Protein AF-A0A376S9F9-F1 (afdb_monomer_lite)

Organism: Escherichia coli (NCBI:txid562)

Foldseek 3Di:
DCPPVLVVLQVVLVVVVCLLLVLVVLLVVLLPPLVVDPVLVVVLVPDPLVVLLAQLLVQLLCLLLVLLVVLLLLLCLQCPPDPSLVVLLVLLLLLLLFFLLLLLLLLCLCQPDVHPVCVVPVVDDRDQASRCNSNSNSNSLSLSSVLNNLLVVQSVDPLLVVVVVVLVLLQAESVLSCLQRSCVSCVVSNLLSSLLSSQASSQPQLSQLQRARVVPGHLNNCLVVLCPDPDPSSVSSSSNSLVVSQVVSVVVNVVVVVVVVVSLVVNDQLFSDHDDYDDSVVSVVSSVCSSVSSVSSLVSLVVQAPQVLDDPLQAVLLVVLLQLLLVVLLVSLLSCLLSNDPVPCVSLCVCSSHRPSSSLSSLLVVCVVVVQALHSVSLSSLLNSFLNSLLCVLQVVQSVPQDVVLVVVCVVVVDDSVRCSPPPVCVSCVVSSLQSSLSSSLRSLNDQRSCCRRSVNVRNHLSVLLSVCSVPHDSNSNSHSSNSSSVVSVVSSCCVVPPPPDDDDDDDFFADFWWWFQKWKDAPPGTLDGGDGDGQDHPRDDDDDDDPPSCPVQVVCLLLPNHDPRMDMDTWMDGPHDTPSPPHNVPSRGDDDDDAFRFRQSAFLQSSQLSLAASPDGDPRSSVVSQVLCVVLVNHPRNRPGLVPPPDRSSSVSSRVSSVVSNVVNVVPD

InterPro domains:
  IPR000515 ABC transporter type 1, transmembrane domain MetI-like [PS50928] (54-255)
  IPR000515 ABC transporter type 1, transmembrane domain MetI-like [cd06261] (315-479)
  IPR003439 ABC transporter-like, ATP-binding domain [PF00005] (529-648)
  IPR027417 P-loop containing nucleoside triphosphate hydrolase [G3DSA:3.40.50.300] (508-661)
  IPR027417 P-loop containing nucleoside triphosphate hydrolase [SSF52540] (513-648)
  IPR035906 MetI-like superfamily [G3DSA:1.10.3720.10] (5-261)
  IPR035906 MetI-like superfamily [G3DSA:1.10.3720.10] (277-495)
  IPR035906 MetI-like superfamily [SSF161098] (8-255)
  IPR035906 MetI-like superfamily [SSF161098] (307-491)

pLDDT: mean 81.77, std 14.86, range [28.36, 98.12]

Secondary structure (DSSP, 8-state):
--HHHHHHHHHHHHHHHHHHHTTHHHHHHHHHHHHT-HHHHHHHHT-TTHHHHHHHHHHHHHHHHHHHHHHHHHHHHHH-SSHHHHHHHTTTHHHHTS-HHHHHHHHHHHHSTTSHHHHH-TTS-----TT-HHHHHHHHHHHHHHHHHHHHHHTT-HHHHHHHHHHHHTT--HHHHIIIIIHHHHHHHHHHHHHHHHHHHHT--HHHHHHS-SSS--HHHHHHHHHHSS-HHHHHHHHHHHHHHHHHHHHHHHHHHHHHHHHHHHS-----PPPPPPP-HHHHHHHHHHHHHHHHHHHHHHHH--GGG--HHHHHHHHHHHHHHHHHHHHHHHHHHHHS-GGGGGGGGHHHHS-HHHHHHHHHHHHHHTT-TT-HHHHHHHHHHHHHHHHHHHHHHHHHTS-HHHHHHHHHTT--HHHHIIIIIHHHHHHHHHHHHHHHHHHHHT-SHHHHHHTTT-S--HHHHHHHHTTT--HHHHHHHHHHHHHHHHHHT-GGGTGGGS---------B-EEEEEEEEE-SS-EEEEEEEEEE-TT--------TTSSHHHHHHHHTT---TT-EEEEEEEETTEE-TTS-GGGS-B----S-----TTS-HHHHHHTTS-TT--THHHHHHHHHHHHHTT-TTGGGS-GGGSSSHHHHHHHHHHHHHHHHHTTS--

Radius of gyration: 29.8 Å; chains: 1; bounding box: 77×63×84 Å

Sequence (670 aa):
MATPLRYALIFLLWAMVAVIYAPLIPAALTLISPALSLTHWQTLFADPQLPQALLATLVSTTIAAVGALLIALLVIVALWPGPKWQRMCARLPWLLAIPHVAFATSALLLFADGGLLYDYFPYFTPPMDRFGIGLGLTLAVKESAFLLWILAAVLSEKRLLQQVIVLDSLGYSRWQCLNWLLLPSVAPALAMAMLAIVAWSLSVVDVAIILGPGNPPTLAVISWQWLTQGDADQQTKGALASLLLMLLLAAYVLLGYLLWRSWLRTIPRVDGVRKPATPLLPGITLASFLPLTGVLCVVLLAILADQSTINSEALINSLTMGLTATFIALILILAWLEWGSSRRHFWLWLPILLPALPLVAGQYTLALWLNLDGSWTAVVWGHLLWVMPWILFILQPAWQRIDLRLILIAQTLGWSRAKIFFYVKCPLMLRPALIAFAVGFSVSIAQYMPTLWLGAGRFPTLTTEAVALSSGGSNGILAGPGFMATAITAYYFCPDRVSRKMGRLCQTRTPLMLCVKNVSLRLPESRLLKNVNFTVSKGDIVTLMGPSGCGKSTLFSWMIGALAGQFSCTGELWLNEQRIDMLPTAQRQIGILFQDALLFDQFSVGQNLLLALPAALKGVARRDAVNDALERAGLGGMFHQDPATLSGRSASARCSASRSSRSAKSVATG

Structure (mmCIF, N/CA/C/O backbone):
data_AF-A0A376S9F9-F1
#
_entry.id   AF-A0A376S9F9-F1
#
loop_
_atom_site.group_PDB
_atom_site.id
_atom_site.type_symbol
_atom_site.label_atom_id
_atom_site.label_alt_id
_atom_site.label_comp_id
_atom_site.label_asym_id
_atom_site.label_entity_id
_atom_site.label_seq_id
_atom_site.pdbx_PDB_ins_code
_atom_site.Cartn_x
_atom_site.Cartn_y
_atom_site.Cartn_z
_atom_site.occupancy
_atom_site.B_iso_or_equiv
_atom_site.auth_seq_id
_atom_site.auth_comp_id
_atom_site.auth_asym_id
_atom_site.auth_atom_id
_atom_site.pdbx_PDB_model_num
ATOM 1 N N . MET A 1 1 ? -41.635 10.546 -11.958 1.00 45.59 1 MET A N 1
ATOM 2 C CA . MET A 1 1 ? -40.836 10.372 -13.198 1.00 45.59 1 MET A CA 1
ATOM 3 C C . MET A 1 1 ? -39.312 10.220 -12.980 1.00 45.59 1 MET A C 1
ATOM 5 O O . MET A 1 1 ? -38.575 10.254 -13.951 1.00 45.59 1 MET A O 1
ATOM 9 N N . ALA A 1 2 ? -38.789 9.990 -11.762 1.00 52.78 2 ALA A N 1
ATOM 10 C CA . ALA A 1 2 ? -37.329 9.982 -11.513 1.00 52.78 2 ALA A CA 1
ATOM 11 C C . ALA A 1 2 ? -36.609 8.619 -11.696 1.00 52.78 2 ALA A C 1
ATOM 13 O O . ALA A 1 2 ? -35.408 8.512 -11.454 1.00 52.78 2 ALA A O 1
ATOM 14 N N . THR A 1 3 ? -37.323 7.560 -12.084 1.00 56.38 3 THR A N 1
ATOM 15 C CA . THR A 1 3 ? -36.786 6.196 -12.232 1.00 56.38 3 THR A CA 1
ATOM 16 C C . THR A 1 3 ? -35.884 5.961 -13.457 1.00 56.38 3 THR A C 1
ATOM 18 O O . THR A 1 3 ? -34.816 5.389 -13.244 1.00 56.38 3 THR A O 1
ATOM 21 N N . PRO A 1 4 ? -36.202 6.388 -14.701 1.00 62.34 4 PRO A N 1
ATOM 22 C CA . PRO A 1 4 ? -35.359 6.068 -15.863 1.00 62.34 4 PRO A CA 1
ATOM 23 C C . PRO A 1 4 ? -33.974 6.727 -15.784 1.00 62.34 4 PRO A C 1
ATOM 25 O O . PRO A 1 4 ? -32.957 6.083 -16.039 1.00 62.34 4 PRO A O 1
ATOM 28 N N . LEU A 1 5 ? -33.917 7.978 -15.318 1.00 71.19 5 LEU A N 1
ATOM 29 C CA . LEU A 1 5 ? -32.679 8.758 -15.205 1.00 71.19 5 LEU A CA 1
ATOM 30 C C . LEU A 1 5 ? -31.685 8.134 -14.203 1.00 71.19 5 LEU A C 1
ATOM 32 O O . LEU A 1 5 ? -30.473 8.215 -14.386 1.00 71.19 5 LEU A O 1
ATOM 36 N N . ARG A 1 6 ? -32.188 7.419 -13.183 1.00 73.25 6 ARG A N 1
ATOM 37 C CA . ARG A 1 6 ? -31.358 6.641 -12.250 1.00 73.25 6 ARG A CA 1
ATOM 38 C C . ARG A 1 6 ? -30.648 5.478 -12.946 1.00 73.25 6 ARG A C 1
ATOM 40 O O . ARG A 1 6 ? -29.471 5.264 -12.679 1.00 73.25 6 ARG A O 1
ATOM 47 N N . TYR A 1 7 ? -31.342 4.721 -13.796 1.00 80.69 7 TYR A N 1
ATOM 48 C CA . TYR A 1 7 ? -30.732 3.588 -14.499 1.00 80.69 7 TYR A CA 1
ATOM 49 C C . TYR A 1 7 ? -29.722 4.056 -15.550 1.00 80.69 7 TYR A C 1
ATOM 51 O O . TYR A 1 7 ? -28.647 3.470 -15.637 1.00 80.69 7 TYR A O 1
ATOM 59 N N . ALA A 1 8 ? -30.007 5.160 -16.250 1.00 82.38 8 ALA A N 1
ATOM 60 C CA . ALA A 1 8 ? -29.065 5.791 -17.174 1.00 82.38 8 ALA A CA 1
ATOM 61 C C . ALA A 1 8 ? -27.761 6.227 -16.475 1.00 82.38 8 ALA A C 1
ATOM 63 O O . ALA A 1 8 ? -26.680 5.869 -16.933 1.00 82.38 8 ALA A O 1
ATOM 64 N N . LEU A 1 9 ? -27.843 6.916 -15.327 1.00 82.44 9 LEU A N 1
ATOM 65 C CA . LEU A 1 9 ? -26.659 7.313 -14.546 1.00 82.44 9 LEU A CA 1
ATOM 66 C C . LEU A 1 9 ? -25.853 6.111 -14.033 1.00 82.44 9 LEU A C 1
ATOM 68 O O . LEU A 1 9 ? -24.626 6.138 -14.063 1.00 82.44 9 LEU A O 1
ATOM 72 N N . ILE A 1 10 ? -26.529 5.048 -13.584 1.00 83.25 10 ILE A N 1
ATOM 73 C CA . ILE A 1 10 ? -25.863 3.811 -13.153 1.00 83.25 10 ILE A CA 1
ATOM 74 C C . ILE A 1 10 ? -25.130 3.167 -14.334 1.00 83.25 10 ILE A C 1
ATOM 76 O O . ILE A 1 10 ? -23.959 2.827 -14.197 1.00 83.25 10 ILE A O 1
ATOM 80 N N . PHE A 1 11 ? -25.787 3.025 -15.487 1.00 86.38 11 PHE A N 1
ATOM 81 C CA . PHE A 1 11 ? -25.183 2.458 -16.694 1.00 86.38 11 PHE A CA 1
ATOM 82 C C . PHE A 1 11 ? -23.971 3.273 -17.167 1.00 86.38 11 PHE A C 1
ATOM 84 O O . PHE A 1 11 ? -22.919 2.703 -17.434 1.00 86.38 11 PHE A O 1
ATOM 91 N N . LEU A 1 12 ? -24.084 4.601 -17.184 1.00 88.12 12 LEU A N 1
ATOM 92 C CA . LEU A 1 12 ? -23.012 5.522 -17.560 1.00 88.12 12 LEU A CA 1
ATOM 93 C C . LEU A 1 12 ? -21.806 5.446 -16.602 1.00 88.12 12 LEU A C 1
ATOM 95 O O . LEU A 1 12 ? -20.669 5.400 -17.063 1.00 88.12 12 LEU A O 1
ATOM 99 N N . LEU A 1 13 ? -22.027 5.339 -15.285 1.00 86.38 13 LEU A N 1
ATOM 100 C CA . LEU A 1 13 ? -20.943 5.094 -14.320 1.00 86.38 13 LEU A CA 1
ATOM 101 C C . LEU A 1 13 ? -20.279 3.726 -14.527 1.00 86.38 13 LEU A C 1
ATOM 103 O O . LEU A 1 13 ? -19.056 3.619 -14.448 1.00 86.38 13 LEU A O 1
ATOM 107 N N . TRP A 1 14 ? -21.065 2.688 -14.828 1.00 87.12 14 TRP A N 1
ATOM 108 C CA . TRP A 1 14 ? -20.540 1.367 -15.180 1.00 87.12 14 TRP A CA 1
ATOM 109 C C . TRP A 1 14 ? -19.715 1.390 -16.466 1.00 87.12 14 TRP A C 1
ATOM 111 O O . TRP A 1 14 ? -18.656 0.774 -16.494 1.00 87.12 14 TRP A O 1
ATOM 121 N N . ALA A 1 15 ? -20.155 2.120 -17.492 1.00 88.44 15 ALA A N 1
ATOM 122 C CA . ALA A 1 15 ? -19.420 2.278 -18.742 1.00 88.44 15 ALA A CA 1
ATOM 123 C C . ALA A 1 15 ? -18.078 2.996 -18.524 1.00 88.44 15 ALA A C 1
ATOM 125 O O . ALA A 1 15 ? -17.055 2.512 -18.996 1.00 88.44 15 ALA A O 1
ATO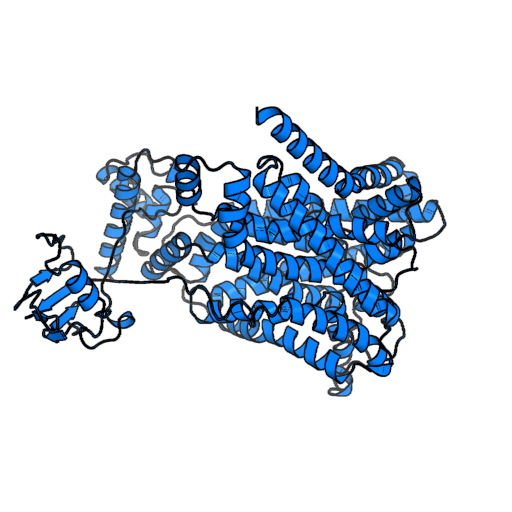M 126 N N . MET A 1 16 ? -18.041 4.086 -17.745 1.00 88.44 16 MET A N 1
ATOM 127 C CA . MET A 1 16 ? -16.779 4.781 -17.443 1.00 88.44 16 MET A CA 1
ATOM 128 C C . MET A 1 16 ? -15.799 3.907 -16.650 1.00 88.44 16 MET A C 1
ATOM 130 O O . MET A 1 16 ? -14.618 3.855 -16.987 1.00 88.44 16 MET A O 1
ATOM 134 N N . VAL A 1 17 ? -16.276 3.172 -15.639 1.00 87.44 17 VAL A N 1
ATOM 135 C CA . VAL A 1 17 ? -15.435 2.205 -14.913 1.00 87.44 17 VAL A CA 1
ATOM 136 C C . VAL A 1 17 ? -14.958 1.089 -15.847 1.00 87.44 17 VAL A C 1
ATOM 138 O O . VAL A 1 17 ? -13.781 0.745 -15.820 1.00 87.44 17 VAL A O 1
ATOM 141 N N . ALA A 1 18 ? -15.822 0.561 -16.717 1.00 89.06 18 ALA A N 1
ATOM 142 C CA . ALA A 1 18 ? -15.441 -0.464 -17.685 1.00 89.06 18 ALA A CA 1
ATOM 143 C C . ALA A 1 18 ? -14.376 0.029 -18.680 1.00 89.06 18 ALA A C 1
ATOM 145 O O . ALA A 1 18 ? -13.471 -0.731 -18.992 1.00 89.06 18 ALA A O 1
ATOM 146 N N . VAL A 1 19 ? -14.416 1.292 -19.121 1.00 90.25 19 VAL A N 1
ATOM 147 C CA . VAL A 1 19 ? -13.380 1.889 -19.990 1.00 90.25 19 VAL A CA 1
ATOM 148 C C . VAL A 1 19 ? -12.035 2.037 -19.270 1.00 90.25 19 VAL A C 1
ATOM 150 O O . VAL A 1 19 ? -10.993 1.785 -19.869 1.00 90.25 19 VAL A O 1
ATOM 153 N N . ILE A 1 20 ? -12.029 2.402 -17.984 1.00 89.69 20 ILE A N 1
ATOM 154 C CA . ILE A 1 20 ? -10.788 2.476 -17.189 1.00 89.69 20 ILE A CA 1
ATOM 155 C C . ILE A 1 20 ? -10.204 1.069 -16.955 1.00 89.69 20 ILE A C 1
ATOM 157 O O . ILE A 1 20 ? -8.990 0.900 -16.963 1.00 89.69 20 ILE A O 1
ATOM 161 N N . TYR A 1 21 ? -11.059 0.054 -16.776 1.00 90.56 21 TYR A N 1
ATOM 162 C CA . TYR A 1 21 ? -10.673 -1.320 -16.414 1.00 90.56 21 TYR A CA 1
ATOM 163 C C . TYR A 1 21 ? -10.603 -2.288 -17.611 1.00 90.56 21 TYR A C 1
ATOM 165 O O . TYR A 1 21 ? -10.205 -3.441 -17.444 1.00 90.56 21 TYR A O 1
ATOM 173 N N . ALA A 1 22 ? -10.910 -1.828 -18.827 1.00 89.00 22 ALA A N 1
ATOM 174 C CA . ALA A 1 22 ? -10.754 -2.581 -20.071 1.00 89.00 22 ALA A CA 1
ATOM 175 C C . ALA A 1 22 ? -9.364 -3.237 -20.259 1.00 89.00 22 ALA A C 1
ATOM 177 O O . ALA A 1 22 ? -9.346 -4.375 -20.729 1.00 89.00 22 ALA A O 1
ATOM 178 N N . PRO A 1 23 ? -8.227 -2.627 -19.841 1.00 88.00 23 PRO A N 1
ATOM 179 C CA . PRO A 1 23 ? -6.881 -3.216 -19.919 1.00 88.00 23 PRO A CA 1
ATOM 180 C C . PRO A 1 23 ? -6.708 -4.602 -19.298 1.00 88.00 23 PRO A C 1
ATOM 182 O O . PRO A 1 23 ? -5.804 -5.340 -19.683 1.00 88.00 23 PRO A O 1
ATOM 185 N N . LEU A 1 24 ? -7.578 -4.978 -18.357 1.00 86.62 24 LEU A N 1
ATOM 186 C CA . LEU A 1 24 ? -7.557 -6.294 -17.721 1.00 86.62 24 LEU A CA 1
ATOM 187 C C . LEU A 1 24 ? -7.799 -7.441 -18.713 1.00 86.62 24 LEU A C 1
ATOM 189 O O . LEU A 1 24 ? -7.315 -8.550 -18.497 1.00 86.62 24 LEU A O 1
ATOM 193 N N . ILE A 1 25 ? -8.539 -7.181 -19.796 1.00 89.12 25 ILE A N 1
ATOM 194 C CA . ILE A 1 25 ? -8.859 -8.178 -20.822 1.00 89.12 25 ILE A CA 1
ATOM 195 C C . ILE A 1 25 ? -7.623 -8.501 -21.682 1.00 89.12 25 ILE A C 1
ATOM 197 O O . ILE A 1 25 ? -7.221 -9.666 -21.688 1.00 89.12 25 ILE A O 1
ATOM 201 N N . PRO A 1 26 ? -6.967 -7.535 -22.363 1.00 87.88 26 PRO A N 1
ATOM 202 C CA . PRO A 1 26 ? -5.734 -7.815 -23.089 1.00 87.88 26 PRO A CA 1
ATOM 203 C C . PRO A 1 26 ? -4.618 -8.303 -22.163 1.00 87.88 26 PRO A C 1
ATOM 205 O O . PRO A 1 26 ? -3.947 -9.249 -22.550 1.00 87.88 26 PRO A O 1
ATOM 208 N N . ALA A 1 27 ? -4.483 -7.785 -20.930 1.00 87.06 27 ALA A N 1
ATOM 209 C CA . ALA A 1 27 ? -3.522 -8.318 -19.951 1.00 87.06 27 ALA A CA 1
ATOM 210 C C . ALA A 1 27 ? -3.686 -9.832 -19.719 1.00 87.06 27 ALA A C 1
ATOM 212 O O . ALA A 1 27 ? -2.701 -10.558 -19.629 1.00 87.06 27 ALA A O 1
ATOM 213 N N . ALA A 1 28 ? -4.922 -10.335 -19.632 1.00 86.44 28 ALA A N 1
ATOM 214 C CA . ALA A 1 28 ? -5.161 -11.769 -19.495 1.00 86.44 28 ALA A CA 1
ATOM 215 C C . ALA A 1 28 ? -4.836 -12.533 -20.793 1.00 86.44 28 ALA A C 1
ATOM 217 O O . ALA A 1 28 ? -4.185 -13.575 -20.751 1.00 86.44 28 ALA A O 1
ATOM 218 N N . LEU A 1 29 ? -5.265 -12.019 -21.949 1.00 85.88 29 LEU A N 1
ATOM 219 C CA . LEU A 1 29 ? -5.092 -12.690 -23.243 1.00 85.88 29 LEU A CA 1
ATOM 220 C C . LEU A 1 29 ? -3.618 -12.796 -23.670 1.00 85.88 29 LEU A C 1
ATOM 222 O O . LEU A 1 29 ? -3.194 -13.858 -24.133 1.00 85.88 29 LEU A O 1
ATOM 226 N N . THR A 1 30 ? -2.832 -11.731 -23.483 1.00 83.06 30 THR A N 1
ATOM 227 C CA . THR A 1 30 ? -1.408 -11.681 -23.859 1.00 83.06 30 THR A CA 1
ATOM 228 C C . THR A 1 30 ? -0.531 -12.567 -22.977 1.00 83.06 30 THR A C 1
ATOM 230 O O . THR A 1 30 ? 0.490 -13.053 -23.450 1.00 83.06 30 THR A O 1
ATOM 233 N N . LEU A 1 31 ? -0.939 -12.839 -21.732 1.00 84.31 31 LEU A N 1
ATOM 234 C CA . LEU A 1 31 ? -0.265 -13.801 -20.854 1.00 84.31 31 LEU A CA 1
ATOM 235 C C . LEU A 1 31 ? -0.652 -15.257 -21.144 1.00 84.31 31 LEU A C 1
ATOM 237 O O . LEU A 1 31 ? 0.193 -16.146 -21.046 1.00 84.31 31 LEU A O 1
ATOM 241 N N . ILE A 1 32 ? -1.921 -15.524 -21.473 1.00 84.81 32 ILE A N 1
ATOM 242 C CA . ILE A 1 32 ? -2.421 -16.896 -21.657 1.00 84.81 32 ILE A CA 1
ATOM 243 C C . ILE A 1 32 ? -1.911 -17.510 -22.964 1.00 84.81 32 ILE A C 1
ATOM 245 O O . ILE A 1 32 ? -1.498 -18.667 -22.957 1.00 84.81 32 ILE A O 1
ATOM 249 N N . SER A 1 33 ? -1.920 -16.762 -24.074 1.00 85.25 33 SER A N 1
ATOM 250 C CA . SER A 1 33 ? -1.567 -17.312 -25.394 1.00 85.25 33 SER A CA 1
ATOM 251 C C . SER A 1 33 ? -0.140 -17.908 -25.448 1.00 85.25 33 SER A C 1
ATOM 253 O O . SER A 1 33 ? -0.011 -19.081 -25.810 1.00 85.25 33 SER A O 1
ATOM 255 N N . PRO A 1 34 ? 0.926 -17.213 -24.985 1.00 85.62 34 PRO A N 1
ATOM 256 C CA . PRO A 1 34 ? 2.275 -17.783 -24.912 1.00 85.62 34 PRO A CA 1
ATOM 257 C C . PRO A 1 34 ? 2.388 -19.029 -24.029 1.00 85.62 34 PRO A C 1
ATOM 259 O O . PRO A 1 34 ? 3.170 -19.928 -24.339 1.00 85.62 34 PRO A O 1
ATOM 262 N N . ALA A 1 35 ? 1.617 -19.081 -22.937 1.00 89.62 35 ALA A N 1
ATOM 263 C CA . ALA A 1 35 ? 1.724 -20.095 -21.889 1.00 89.62 35 ALA A CA 1
ATOM 264 C C . ALA A 1 35 ? 1.216 -21.484 -22.296 1.00 89.62 35 ALA A C 1
ATOM 266 O O . ALA A 1 35 ? 1.525 -22.462 -21.613 1.00 89.62 35 ALA A O 1
ATOM 267 N N . LEU A 1 36 ? 0.471 -21.581 -23.401 1.00 91.38 36 LEU A N 1
ATOM 268 C CA . LEU A 1 36 ? -0.007 -22.848 -23.960 1.00 91.38 36 LEU A CA 1
ATOM 269 C C . LEU A 1 36 ? 1.085 -23.624 -24.720 1.00 91.38 36 LEU A C 1
ATOM 271 O O . LEU A 1 36 ? 0.903 -24.810 -24.989 1.00 91.38 36 LEU A O 1
ATOM 275 N N . SER A 1 37 ? 2.215 -22.990 -25.058 1.00 92.00 37 SER A N 1
ATOM 276 C CA . SER A 1 37 ? 3.309 -23.629 -25.797 1.00 92.00 37 SER A CA 1
ATOM 277 C C . SER A 1 37 ? 4.432 -24.107 -24.877 1.00 92.00 37 SER A C 1
ATOM 279 O O . SER A 1 37 ? 5.070 -23.316 -24.181 1.00 92.00 37 SER A O 1
ATOM 281 N N . LEU A 1 38 ? 4.740 -25.407 -24.925 1.00 92.12 38 LEU A N 1
ATOM 282 C CA . LEU A 1 38 ? 5.846 -25.995 -24.162 1.00 92.12 38 LEU A CA 1
ATOM 283 C C . LEU A 1 38 ? 7.220 -25.456 -24.602 1.00 92.12 38 LEU A C 1
ATOM 285 O O . LEU A 1 38 ? 8.117 -25.338 -23.769 1.00 92.12 38 LEU A O 1
ATOM 289 N N . THR A 1 39 ? 7.390 -25.101 -25.881 1.00 93.31 39 THR A N 1
ATOM 290 C CA . THR A 1 39 ? 8.673 -24.593 -26.396 1.00 93.31 39 THR A CA 1
ATOM 291 C C . THR A 1 39 ? 9.018 -23.233 -25.797 1.00 93.31 39 THR A C 1
ATOM 293 O O . THR A 1 39 ? 10.159 -23.021 -25.403 1.00 93.31 39 THR A O 1
ATOM 296 N N . HIS A 1 40 ? 8.037 -22.340 -25.631 1.00 92.88 40 HIS A N 1
ATOM 297 C CA . HIS A 1 40 ? 8.263 -21.028 -25.017 1.00 92.88 40 HIS A CA 1
ATOM 298 C C . HIS A 1 40 ? 8.665 -21.152 -23.534 1.00 92.88 40 HIS A C 1
ATOM 300 O O . HIS A 1 40 ? 9.525 -20.420 -23.049 1.00 92.88 40 HIS A O 1
ATOM 306 N N . TRP A 1 41 ? 8.099 -22.122 -22.806 1.00 93.56 41 TRP A N 1
ATOM 307 C CA . TRP A 1 41 ? 8.553 -22.431 -21.447 1.00 93.56 41 TRP A CA 1
ATOM 308 C C . TRP A 1 41 ? 9.991 -22.959 -21.426 1.00 93.56 41 TRP A C 1
ATOM 310 O O . TRP A 1 41 ? 10.777 -22.545 -20.577 1.00 93.56 41 TRP A O 1
ATOM 320 N N . GLN A 1 42 ? 10.366 -23.828 -22.370 1.00 93.62 42 GLN A N 1
ATOM 321 C CA . GLN A 1 42 ? 11.745 -24.313 -22.492 1.00 93.62 42 GLN A CA 1
ATOM 322 C C . GLN A 1 42 ? 12.732 -23.173 -22.793 1.00 93.62 42 GLN A C 1
ATOM 324 O O . GLN A 1 42 ? 13.786 -23.124 -22.162 1.00 93.62 42 GLN A O 1
ATOM 329 N N . THR A 1 43 ? 12.396 -22.222 -23.676 1.00 92.88 43 THR A N 1
ATOM 330 C CA . THR A 1 43 ? 13.274 -21.070 -23.968 1.00 92.88 43 THR A CA 1
ATOM 331 C C . THR A 1 43 ? 13.399 -20.092 -22.799 1.00 92.88 43 THR A C 1
ATOM 333 O O . THR A 1 43 ? 14.439 -19.447 -22.674 1.00 92.88 43 THR A O 1
ATOM 336 N N . LEU A 1 44 ? 12.386 -19.993 -21.930 1.00 94.19 44 LEU A N 1
ATOM 337 C CA . LEU A 1 44 ? 12.455 -19.213 -20.691 1.00 94.19 44 LEU A CA 1
ATOM 338 C C . LEU A 1 44 ? 13.314 -19.904 -19.620 1.00 94.19 44 LEU A C 1
ATOM 340 O O . LEU A 1 44 ? 14.164 -19.262 -19.010 1.00 94.19 44 LEU A O 1
ATOM 344 N N . PHE A 1 45 ? 13.115 -21.206 -19.385 1.00 95.06 45 PHE A N 1
ATOM 345 C CA . PHE A 1 45 ? 13.875 -21.958 -18.375 1.00 95.06 45 PHE A CA 1
ATOM 346 C C . PHE A 1 45 ? 15.327 -22.248 -18.781 1.00 95.06 45 PHE A C 1
ATOM 348 O O . PHE A 1 45 ? 16.149 -22.527 -17.911 1.00 95.06 45 PHE A O 1
ATOM 355 N N . ALA A 1 46 ? 15.655 -22.153 -20.071 1.00 94.62 46 ALA A N 1
ATOM 356 C CA . ALA A 1 46 ? 17.028 -22.197 -20.569 1.00 94.62 46 ALA A CA 1
ATOM 357 C C . ALA A 1 46 ? 17.792 -20.867 -20.398 1.00 94.62 46 ALA A C 1
ATOM 359 O O . ALA A 1 46 ? 19.002 -20.839 -20.628 1.00 94.62 46 ALA A O 1
ATOM 360 N N . ASP A 1 47 ? 17.126 -19.767 -20.023 1.00 94.44 47 ASP A N 1
ATOM 361 C CA . ASP A 1 47 ? 17.787 -18.468 -19.888 1.00 94.44 47 ASP A CA 1
ATOM 362 C C . ASP A 1 47 ? 18.670 -18.414 -18.621 1.00 94.44 47 ASP A C 1
ATOM 364 O O . ASP A 1 47 ? 18.169 -18.620 -17.508 1.00 94.44 47 ASP A O 1
ATOM 368 N N . PRO A 1 48 ? 19.981 -18.119 -18.741 1.00 94.50 48 PRO A N 1
ATOM 369 C CA . PRO A 1 48 ? 20.913 -18.179 -17.616 1.00 94.50 48 PRO A CA 1
ATOM 370 C C . PRO A 1 48 ? 20.652 -17.113 -16.543 1.00 94.50 48 PRO A C 1
ATOM 372 O O . PRO A 1 48 ? 21.129 -17.257 -15.417 1.00 94.50 48 PRO A O 1
ATOM 375 N N . GLN A 1 49 ? 19.904 -16.048 -16.854 1.00 95.00 49 GLN A N 1
ATOM 376 C CA . GLN A 1 49 ? 19.595 -14.987 -15.893 1.00 95.00 49 GLN A CA 1
ATOM 377 C C . GLN A 1 49 ? 18.432 -15.361 -14.961 1.00 95.00 49 GLN A C 1
ATOM 379 O O . GLN A 1 49 ? 18.381 -14.901 -13.815 1.00 95.00 49 GLN A O 1
ATOM 384 N N . LEU A 1 50 ? 17.517 -16.221 -15.426 1.00 95.19 50 LEU A N 1
ATOM 385 C CA . LEU A 1 50 ? 16.254 -16.533 -14.753 1.00 95.19 50 LEU A CA 1
ATOM 386 C C . LEU A 1 50 ? 16.415 -17.024 -13.297 1.00 95.19 50 LEU A C 1
ATOM 388 O O . LEU A 1 50 ? 15.696 -16.505 -12.438 1.00 95.19 50 LEU A O 1
ATOM 392 N N . PRO A 1 51 ? 17.323 -17.968 -12.952 1.00 95.50 51 PRO A N 1
ATOM 393 C CA . PRO A 1 51 ? 17.388 -18.510 -11.592 1.00 95.50 51 PRO A CA 1
ATOM 394 C C . PRO A 1 51 ? 17.769 -17.454 -10.550 1.00 95.50 51 PRO A C 1
ATOM 396 O O . PRO A 1 51 ? 17.181 -17.399 -9.470 1.00 95.50 51 PRO A O 1
ATOM 399 N N . GLN A 1 52 ? 18.719 -16.581 -10.888 1.00 95.44 52 GLN A N 1
ATOM 400 C CA . GLN A 1 52 ? 19.178 -15.511 -10.003 1.00 95.44 52 GLN A CA 1
ATOM 401 C C . GLN A 1 52 ? 18.175 -14.347 -9.965 1.00 95.44 52 GLN A C 1
ATOM 403 O O . GLN A 1 52 ? 17.943 -13.800 -8.888 1.00 95.44 52 GLN A O 1
ATOM 408 N N . ALA A 1 53 ? 17.512 -14.025 -11.084 1.00 96.62 53 ALA A N 1
ATOM 409 C CA . ALA A 1 53 ? 16.431 -13.036 -11.126 1.00 96.62 53 ALA A CA 1
ATOM 410 C C . ALA A 1 53 ? 15.231 -13.443 -10.249 1.00 96.62 53 ALA A C 1
ATOM 412 O O . ALA A 1 53 ? 14.695 -12.627 -9.493 1.00 96.62 53 ALA A O 1
ATOM 413 N N . LEU A 1 54 ? 14.850 -14.728 -10.290 1.00 96.56 54 LEU A N 1
ATOM 414 C CA . LEU A 1 54 ? 13.852 -15.329 -9.399 1.00 96.56 54 LEU A CA 1
ATOM 415 C C . LEU A 1 54 ? 14.274 -15.231 -7.929 1.00 96.56 54 LEU A C 1
ATOM 417 O O . LEU A 1 54 ? 13.474 -14.814 -7.091 1.00 96.56 54 LEU A O 1
ATOM 421 N N . LEU A 1 55 ? 15.524 -15.588 -7.613 1.00 96.62 55 LEU A N 1
ATOM 422 C CA . LEU A 1 55 ? 16.051 -15.543 -6.247 1.00 96.62 55 LEU A CA 1
ATOM 423 C C . LEU A 1 55 ? 16.049 -14.107 -5.708 1.00 96.62 55 LEU A C 1
ATOM 425 O O . LEU A 1 55 ? 15.529 -13.868 -4.617 1.00 96.62 55 LEU A O 1
ATOM 429 N N . ALA A 1 56 ? 16.544 -13.144 -6.489 1.00 96.50 56 ALA A N 1
ATOM 430 C CA . ALA A 1 56 ? 16.547 -11.733 -6.122 1.00 96.50 56 ALA A CA 1
ATOM 431 C C . ALA A 1 56 ? 15.123 -11.199 -5.876 1.00 96.50 56 ALA A C 1
ATOM 433 O O . ALA A 1 56 ? 14.874 -10.554 -4.857 1.00 96.50 56 ALA A O 1
ATOM 434 N N . THR A 1 57 ? 14.153 -11.515 -6.746 1.00 97.31 57 THR A N 1
ATOM 435 C CA . THR A 1 57 ? 12.737 -11.156 -6.531 1.00 97.31 57 THR A CA 1
ATOM 436 C C . THR A 1 57 ? 12.165 -11.792 -5.263 1.00 97.31 57 THR A C 1
ATOM 438 O O . THR A 1 57 ? 11.487 -11.109 -4.496 1.00 97.31 57 THR A O 1
ATOM 441 N N . LEU A 1 58 ? 12.438 -13.073 -4.999 1.00 97.38 58 LEU A N 1
ATOM 442 C CA . LEU A 1 58 ? 11.944 -13.762 -3.804 1.00 97.38 58 LEU A CA 1
ATOM 443 C C . LEU A 1 58 ? 12.530 -13.188 -2.508 1.00 97.38 58 LEU A C 1
ATOM 445 O O . LEU A 1 58 ? 11.774 -12.951 -1.564 1.00 97.38 58 LEU A O 1
ATOM 449 N N . VAL A 1 59 ? 13.841 -12.937 -2.461 1.00 97.56 59 VAL A N 1
ATOM 450 C CA . VAL A 1 59 ? 14.526 -12.384 -1.282 1.00 97.56 59 VAL A CA 1
ATOM 451 C C . VAL A 1 59 ? 14.053 -10.958 -1.002 1.00 97.56 59 VAL A C 1
ATOM 453 O O . VAL A 1 59 ? 13.544 -10.699 0.090 1.00 97.56 59 VAL A O 1
ATOM 456 N N . SER A 1 60 ? 14.129 -10.061 -1.990 1.00 97.06 60 SER A N 1
ATOM 457 C CA . SER A 1 60 ? 13.672 -8.669 -1.859 1.00 97.06 60 SER A CA 1
ATOM 458 C C . SER A 1 60 ? 12.200 -8.569 -1.442 1.00 97.06 60 SER A C 1
ATOM 460 O O . SER A 1 60 ? 11.889 -7.882 -0.467 1.00 97.06 60 SER A O 1
ATOM 462 N N . THR A 1 61 ? 11.303 -9.319 -2.094 1.00 97.69 61 THR A N 1
ATOM 463 C CA . THR A 1 61 ? 9.864 -9.353 -1.760 1.00 97.69 61 THR A CA 1
ATOM 464 C C . THR A 1 61 ? 9.622 -9.889 -0.350 1.00 97.69 61 THR A C 1
ATOM 466 O O . THR A 1 61 ? 8.834 -9.310 0.399 1.00 97.69 61 THR A O 1
ATOM 469 N N . THR A 1 62 ? 10.299 -10.975 0.045 1.00 97.81 62 THR A N 1
ATOM 470 C CA . THR A 1 62 ? 10.132 -11.552 1.389 1.00 97.81 62 THR A CA 1
ATOM 471 C C . THR A 1 62 ? 10.599 -10.573 2.460 1.00 97.81 62 THR A C 1
ATOM 473 O O . THR A 1 62 ? 9.889 -10.370 3.445 1.00 97.81 62 THR A O 1
ATOM 476 N N . ILE A 1 63 ? 11.758 -9.933 2.270 1.00 98.12 63 ILE A N 1
ATOM 477 C CA . ILE A 1 63 ? 12.289 -8.937 3.209 1.00 98.12 63 ILE A CA 1
ATOM 478 C C . ILE A 1 63 ? 11.351 -7.728 3.287 1.00 98.12 63 ILE A C 1
ATOM 480 O O . ILE A 1 63 ? 11.016 -7.315 4.397 1.00 98.12 63 ILE A O 1
ATOM 484 N N . ALA A 1 64 ? 10.863 -7.215 2.153 1.00 97.81 64 ALA A N 1
ATOM 485 C CA . ALA A 1 64 ? 9.913 -6.106 2.110 1.00 97.81 64 ALA A CA 1
ATOM 486 C C . ALA A 1 64 ? 8.629 -6.427 2.894 1.00 97.81 64 ALA A C 1
ATOM 488 O O . ALA A 1 64 ? 8.274 -5.718 3.836 1.00 97.81 64 ALA A O 1
ATOM 489 N N . ALA A 1 65 ? 7.967 -7.539 2.563 1.00 97.38 65 ALA A N 1
ATOM 490 C CA . ALA A 1 65 ? 6.691 -7.921 3.156 1.00 97.38 65 ALA A CA 1
ATOM 491 C C . ALA A 1 65 ? 6.815 -8.310 4.642 1.00 97.38 65 ALA A C 1
ATOM 493 O O . ALA A 1 65 ? 6.070 -7.805 5.488 1.00 97.38 65 ALA A O 1
ATOM 494 N N . VAL A 1 66 ? 7.760 -9.189 4.992 1.00 97.31 66 VAL A N 1
ATOM 495 C CA . VAL A 1 66 ? 7.949 -9.644 6.380 1.00 97.31 66 VAL A CA 1
ATOM 496 C C . VAL A 1 66 ? 8.525 -8.521 7.242 1.00 97.31 66 VAL A C 1
ATOM 498 O O . VAL A 1 66 ? 8.071 -8.330 8.369 1.00 97.31 66 VAL A O 1
ATOM 501 N N . GLY A 1 67 ? 9.467 -7.735 6.719 1.00 97.56 67 GLY A N 1
ATOM 502 C CA . GLY A 1 67 ? 10.039 -6.583 7.410 1.00 97.56 67 GLY A CA 1
ATOM 503 C C . GLY A 1 67 ? 8.992 -5.509 7.707 1.00 97.56 67 GLY A C 1
ATOM 504 O O . GLY A 1 67 ? 8.864 -5.095 8.860 1.00 97.56 67 GLY A O 1
ATOM 505 N N . ALA A 1 68 ? 8.174 -5.127 6.718 1.00 97.56 68 ALA A N 1
ATOM 506 C CA . ALA A 1 68 ? 7.088 -4.165 6.915 1.00 97.56 68 ALA A CA 1
ATOM 507 C C . ALA A 1 68 ? 6.088 -4.631 7.985 1.00 97.56 68 ALA A C 1
ATOM 509 O O . ALA A 1 68 ? 5.715 -3.857 8.874 1.00 97.56 68 ALA A O 1
ATOM 510 N N . LEU A 1 69 ? 5.707 -5.914 7.945 1.00 95.88 69 LEU A N 1
ATOM 511 C CA . LEU A 1 69 ? 4.825 -6.538 8.930 1.00 95.88 69 LEU A CA 1
ATOM 512 C C . LEU A 1 69 ? 5.432 -6.533 10.341 1.00 95.88 69 LEU A C 1
ATOM 514 O O . LEU A 1 69 ? 4.765 -6.126 11.294 1.00 95.88 69 LEU A O 1
ATOM 518 N N . LEU A 1 70 ? 6.693 -6.950 10.490 1.00 94.81 70 LEU A N 1
ATOM 519 C CA . LEU A 1 70 ? 7.384 -6.981 11.782 1.00 94.81 70 LEU A CA 1
ATOM 520 C C . LEU A 1 70 ? 7.525 -5.579 12.383 1.00 94.81 70 LEU A C 1
ATOM 522 O O . LEU A 1 70 ? 7.206 -5.392 13.559 1.00 94.81 70 LEU A O 1
ATOM 526 N N . ILE A 1 71 ? 7.935 -4.588 11.585 1.00 95.81 71 ILE A N 1
ATOM 527 C CA . ILE A 1 71 ? 8.042 -3.189 12.020 1.00 95.81 71 ILE A CA 1
ATOM 528 C C . ILE A 1 71 ? 6.673 -2.682 12.492 1.00 95.81 71 ILE A C 1
ATOM 530 O O . ILE A 1 71 ? 6.562 -2.168 13.609 1.00 95.81 71 ILE A O 1
ATOM 534 N N . ALA A 1 72 ? 5.613 -2.877 11.700 1.00 95.00 72 ALA A N 1
ATOM 535 C CA . ALA A 1 72 ? 4.274 -2.417 12.055 1.00 95.00 72 ALA A CA 1
ATOM 536 C C . ALA A 1 72 ? 3.757 -3.058 13.357 1.00 95.00 72 ALA A C 1
ATOM 538 O O . ALA A 1 72 ? 3.269 -2.354 14.247 1.00 95.00 72 ALA A O 1
ATOM 539 N N . LEU A 1 73 ? 3.909 -4.378 13.515 1.00 91.94 73 LEU A N 1
ATOM 540 C CA . LEU A 1 73 ? 3.478 -5.090 14.721 1.00 91.94 73 LEU A CA 1
ATOM 541 C C . LEU A 1 73 ? 4.278 -4.666 15.964 1.00 91.94 73 LEU A C 1
ATOM 543 O O . LEU A 1 73 ? 3.676 -4.418 17.010 1.00 91.94 73 LEU A O 1
ATOM 547 N N . LEU A 1 74 ? 5.603 -4.509 15.861 1.00 92.19 74 LEU A N 1
ATOM 548 C CA . LEU A 1 74 ? 6.447 -4.043 16.970 1.00 92.19 74 LEU A CA 1
ATOM 549 C C . LEU A 1 74 ? 6.069 -2.625 17.425 1.00 92.19 74 LEU A C 1
ATOM 551 O O . LEU A 1 74 ? 5.959 -2.371 18.629 1.00 92.19 74 LEU A O 1
ATOM 555 N N . VAL A 1 75 ? 5.815 -1.713 16.482 1.00 92.75 75 VAL A N 1
ATOM 556 C CA . VAL A 1 75 ? 5.375 -0.338 16.773 1.00 92.75 75 VAL A CA 1
ATOM 557 C C . VAL A 1 75 ? 3.992 -0.323 17.440 1.00 92.75 75 VAL A C 1
ATOM 559 O O . VAL A 1 75 ? 3.786 0.428 18.400 1.00 92.75 75 VAL A O 1
ATOM 562 N N . ILE A 1 76 ? 3.060 -1.183 17.008 1.00 90.56 76 ILE A N 1
ATOM 563 C CA . ILE A 1 76 ? 1.737 -1.336 17.638 1.00 90.56 76 ILE A CA 1
ATOM 564 C C . ILE A 1 76 ? 1.874 -1.841 19.082 1.00 90.56 76 ILE A C 1
ATOM 566 O O . ILE A 1 76 ? 1.360 -1.191 19.991 1.00 90.56 76 ILE A O 1
ATOM 570 N N . VAL A 1 77 ? 2.616 -2.929 19.330 1.00 88.19 77 VAL A N 1
ATOM 571 C CA . VAL A 1 77 ? 2.828 -3.481 20.688 1.00 88.19 77 VAL A CA 1
ATOM 572 C C . VAL A 1 77 ? 3.456 -2.450 21.634 1.00 88.19 77 VAL A C 1
ATOM 574 O O . VAL A 1 77 ? 3.061 -2.332 22.800 1.00 88.19 77 VAL A O 1
ATOM 577 N N . ALA A 1 78 ? 4.430 -1.681 21.143 1.00 88.69 78 ALA A N 1
ATOM 578 C CA . ALA A 1 78 ? 5.120 -0.671 21.934 1.00 88.69 78 ALA A CA 1
ATOM 579 C C . ALA A 1 78 ? 4.245 0.550 22.253 1.00 88.69 78 ALA A C 1
ATOM 581 O O . ALA A 1 78 ? 4.200 0.996 23.405 1.00 88.69 78 ALA A O 1
ATOM 582 N N . LEU A 1 79 ? 3.555 1.120 21.260 1.00 87.38 79 LEU A N 1
ATOM 583 C CA . LEU A 1 79 ? 2.925 2.436 21.405 1.00 87.38 79 LEU A CA 1
ATOM 584 C C . LEU A 1 79 ? 1.418 2.412 21.666 1.00 87.38 79 LEU A C 1
ATOM 586 O O . LEU A 1 79 ? 0.902 3.378 22.242 1.00 87.38 79 LEU A O 1
ATOM 590 N N . TRP A 1 80 ? 0.712 1.365 21.240 1.00 84.62 80 TRP A N 1
ATOM 591 C CA . TRP A 1 80 ? -0.745 1.293 21.303 1.00 84.62 80 TRP A CA 1
ATOM 592 C C . TRP A 1 80 ? -1.226 0.447 22.504 1.00 84.62 80 TRP A C 1
ATOM 594 O O . TRP A 1 80 ? -0.610 -0.571 22.821 1.00 84.62 80 TRP A O 1
ATOM 604 N N . PRO A 1 81 ? -2.318 0.837 23.192 1.00 79.75 81 PRO A N 1
ATOM 605 C CA . PRO A 1 81 ? -3.034 2.109 23.081 1.00 79.75 81 PRO A CA 1
ATOM 606 C C . PRO A 1 81 ? -2.347 3.226 23.894 1.00 79.75 81 PRO A C 1
ATOM 608 O O . PRO A 1 81 ? -1.838 2.991 24.991 1.00 79.75 81 PRO A O 1
ATOM 611 N N . GLY A 1 82 ? -2.368 4.473 23.404 1.00 77.25 82 GLY A N 1
ATOM 612 C CA . GLY A 1 82 ? -1.890 5.621 24.188 1.00 77.25 82 GLY A CA 1
ATOM 613 C C . GLY A 1 82 ? -1.585 6.910 23.407 1.00 77.25 82 GLY A C 1
ATOM 614 O O . GLY A 1 82 ? -1.677 6.949 22.179 1.00 77.25 82 GLY A O 1
ATOM 615 N N . PRO A 1 83 ? -1.154 7.982 24.102 1.00 78.06 83 PRO A N 1
ATOM 616 C CA . PRO A 1 83 ? -0.828 9.274 23.487 1.00 78.06 83 PRO A CA 1
ATOM 617 C C . PRO A 1 83 ? 0.488 9.259 22.690 1.00 78.06 83 PRO A C 1
ATOM 619 O O . PRO A 1 83 ? 0.770 10.194 21.939 1.00 78.06 83 PRO A O 1
ATOM 622 N N . LYS A 1 84 ? 1.331 8.225 22.848 1.00 85.06 84 LYS A N 1
ATOM 623 C CA . LYS A 1 84 ? 2.495 8.008 21.972 1.00 85.06 84 LYS A CA 1
ATOM 624 C C . LYS A 1 84 ? 2.049 7.500 20.595 1.00 85.06 84 LYS A C 1
ATOM 626 O O . LYS A 1 84 ? 2.505 8.039 19.595 1.00 85.06 84 LYS A O 1
ATOM 631 N N . TRP A 1 85 ? 1.096 6.563 20.540 1.00 87.75 85 TRP A N 1
ATOM 632 C CA . TRP A 1 85 ? 0.487 6.100 19.286 1.00 87.75 85 TRP A CA 1
ATOM 633 C C . TRP A 1 85 ? -0.177 7.232 18.495 1.00 87.75 85 TRP A C 1
ATOM 635 O O . TRP A 1 85 ? 0.069 7.374 17.303 1.00 87.75 85 TRP A O 1
ATOM 645 N N . GLN A 1 86 ? -0.963 8.087 19.158 1.00 82.69 86 GLN A N 1
ATOM 646 C CA . GLN A 1 86 ? -1.609 9.232 18.499 1.00 82.69 86 GLN A CA 1
ATOM 647 C C . GLN A 1 86 ? -0.583 10.202 17.889 1.00 82.69 86 GLN A C 1
ATOM 649 O O . GLN A 1 86 ? -0.752 10.643 16.754 1.00 82.69 86 GLN A O 1
ATOM 654 N N . ARG A 1 87 ? 0.519 10.480 18.603 1.00 84.31 87 ARG A N 1
ATOM 655 C CA . ARG A 1 87 ? 1.642 11.273 18.073 1.00 84.31 87 ARG A CA 1
ATOM 656 C C . ARG A 1 87 ? 2.366 10.587 16.915 1.00 84.31 87 ARG A C 1
ATOM 658 O O . ARG A 1 87 ? 2.832 11.285 16.025 1.00 84.31 87 ARG A O 1
ATOM 665 N N . MET A 1 88 ? 2.450 9.256 16.915 1.00 86.62 88 MET A N 1
ATOM 666 C CA . MET A 1 88 ? 3.024 8.493 15.807 1.00 86.62 88 MET A CA 1
ATOM 667 C C . MET A 1 88 ? 2.150 8.582 14.556 1.00 86.62 88 MET A C 1
ATOM 669 O O . MET A 1 88 ? 2.626 8.991 13.504 1.00 86.62 88 MET A O 1
ATOM 673 N N . CYS A 1 89 ? 0.846 8.331 14.693 1.00 85.38 89 CYS A N 1
ATOM 674 C CA . CYS A 1 89 ? -0.118 8.448 13.596 1.00 85.38 89 CYS A CA 1
ATOM 675 C C . CYS A 1 89 ? -0.130 9.849 12.967 1.00 85.38 89 CYS A C 1
ATOM 677 O O . CYS A 1 89 ? -0.220 9.972 11.752 1.00 85.38 89 CYS A O 1
ATOM 679 N N . ALA A 1 90 ? 0.014 10.900 13.781 1.00 83.19 90 ALA A N 1
ATOM 680 C CA . ALA A 1 90 ? 0.110 12.280 13.301 1.00 83.19 90 ALA A CA 1
ATOM 681 C C . ALA A 1 90 ? 1.408 12.589 12.522 1.00 83.19 90 ALA A C 1
ATOM 683 O O . ALA A 1 90 ? 1.470 13.613 11.849 1.00 83.19 90 ALA A O 1
ATOM 684 N N . ARG A 1 91 ? 2.435 11.731 12.615 1.00 87.56 91 ARG A N 1
ATOM 685 C CA . ARG A 1 91 ? 3.736 11.873 11.938 1.00 87.56 91 ARG A CA 1
ATOM 686 C C . ARG A 1 91 ? 3.942 10.898 10.775 1.00 87.56 91 ARG A C 1
ATOM 688 O O . ARG A 1 91 ? 4.800 11.162 9.945 1.00 87.56 91 ARG A O 1
ATOM 695 N N . LEU A 1 92 ? 3.145 9.827 10.661 1.00 85.31 92 LEU A N 1
ATOM 696 C CA . LEU A 1 92 ? 3.163 8.922 9.496 1.00 85.31 92 LEU A CA 1
ATOM 697 C C . LEU A 1 92 ? 3.100 9.650 8.132 1.00 85.31 92 LEU A C 1
ATOM 699 O O . LEU A 1 92 ? 3.824 9.227 7.230 1.00 85.31 92 LEU A O 1
ATOM 703 N N . PRO A 1 93 ? 2.341 10.759 7.956 1.00 85.38 93 PRO A N 1
ATOM 704 C CA . PRO A 1 93 ? 2.365 11.540 6.717 1.00 85.38 93 PRO A CA 1
ATOM 705 C C . PRO A 1 93 ? 3.762 11.967 6.241 1.00 85.38 93 PRO A C 1
ATOM 707 O O . PRO A 1 93 ? 3.964 12.066 5.038 1.00 85.38 93 PRO A O 1
ATOM 710 N N . TRP A 1 94 ? 4.736 12.158 7.143 1.00 86.69 94 TRP A N 1
ATOM 711 C CA . TRP A 1 94 ? 6.105 12.560 6.786 1.00 86.69 94 TRP A CA 1
ATOM 712 C C . TRP A 1 94 ? 6.872 11.503 5.976 1.00 86.69 94 TRP A C 1
ATOM 714 O O . TRP A 1 94 ? 7.792 11.861 5.253 1.00 86.69 94 TRP A O 1
ATOM 724 N N . LEU A 1 95 ? 6.500 10.221 6.078 1.00 90.00 95 LEU A N 1
ATOM 725 C CA . LEU A 1 95 ? 7.076 9.126 5.280 1.00 90.00 95 LEU A CA 1
ATOM 726 C C . LEU A 1 95 ? 6.115 8.641 4.175 1.00 90.00 95 LEU A C 1
ATOM 728 O O . LEU A 1 95 ? 6.549 8.142 3.135 1.00 90.00 95 LEU A O 1
ATOM 732 N N . LEU A 1 96 ? 4.801 8.812 4.360 1.00 86.50 96 LEU A N 1
ATOM 733 C CA . LEU A 1 96 ? 3.804 8.494 3.330 1.00 86.50 96 LEU A CA 1
ATOM 734 C C . LEU A 1 96 ? 3.858 9.460 2.139 1.00 86.50 96 LEU A C 1
ATOM 736 O O . LEU A 1 96 ? 3.720 9.004 1.012 1.00 86.50 96 LEU A O 1
ATOM 740 N N . ALA A 1 97 ? 4.112 10.752 2.375 1.00 86.50 97 ALA A N 1
ATOM 741 C CA . ALA A 1 97 ? 4.169 11.781 1.332 1.00 86.50 97 ALA A CA 1
ATOM 742 C C . ALA A 1 97 ? 5.404 11.697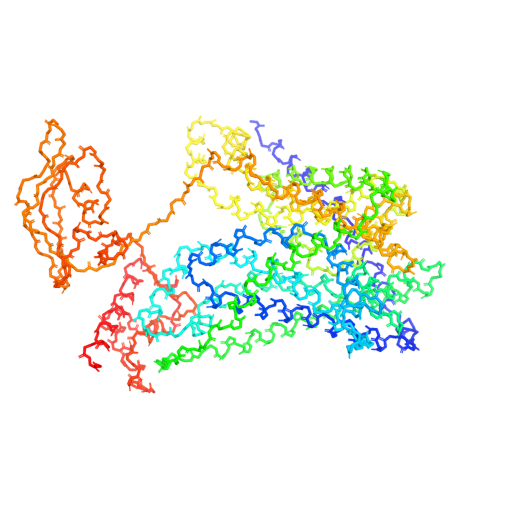 0.412 1.00 86.50 97 ALA A C 1
ATOM 744 O O . ALA A 1 97 ? 5.542 12.508 -0.498 1.00 86.50 97 ALA A O 1
ATOM 745 N N . ILE A 1 98 ? 6.326 10.763 0.656 1.00 90.75 98 ILE A N 1
ATOM 746 C CA . ILE A 1 98 ? 7.530 10.581 -0.160 1.00 90.75 98 ILE A CA 1
ATOM 747 C C . ILE A 1 98 ? 7.228 9.545 -1.253 1.00 90.75 98 ILE A C 1
ATOM 749 O O . ILE A 1 98 ? 6.854 8.420 -0.905 1.00 90.75 98 ILE A O 1
ATOM 753 N N . PRO A 1 99 ? 7.389 9.865 -2.549 1.00 92.06 99 PRO A N 1
ATOM 754 C CA . PRO A 1 99 ? 7.292 8.881 -3.629 1.00 92.06 99 PRO A CA 1
ATOM 755 C C . PRO A 1 99 ? 8.312 7.743 -3.463 1.00 92.06 99 PRO A C 1
ATOM 757 O O . PRO A 1 99 ? 9.422 7.970 -2.981 1.00 92.06 99 PRO A O 1
ATOM 760 N N . HIS A 1 100 ? 7.968 6.519 -3.880 1.00 92.94 100 HIS A N 1
ATOM 761 C CA . HIS A 1 100 ? 8.843 5.347 -3.701 1.00 92.94 100 HIS A CA 1
ATOM 762 C C . HIS A 1 100 ? 10.200 5.530 -4.400 1.00 92.94 100 HIS A C 1
ATOM 764 O O . HIS A 1 100 ? 11.231 5.268 -3.786 1.00 92.94 100 HIS A O 1
ATOM 770 N N . VAL A 1 101 ? 10.206 6.086 -5.617 1.00 92.38 101 VAL A N 1
ATOM 771 C CA . VAL A 1 101 ? 11.429 6.453 -6.352 1.00 92.38 101 VAL A CA 1
ATOM 772 C C . VAL A 1 101 ? 12.278 7.481 -5.604 1.00 92.38 101 VAL A C 1
ATOM 774 O O . VAL A 1 101 ? 13.461 7.243 -5.421 1.00 92.38 101 VAL A O 1
ATOM 777 N N . ALA A 1 102 ? 11.701 8.565 -5.075 1.00 93.62 102 ALA A N 1
ATOM 778 C CA . ALA A 1 102 ? 12.470 9.552 -4.305 1.00 93.62 102 ALA A CA 1
ATOM 779 C C . ALA A 1 102 ? 13.101 8.942 -3.036 1.00 93.62 102 ALA A C 1
ATOM 781 O O . ALA A 1 102 ? 14.256 9.222 -2.713 1.00 93.62 102 ALA A O 1
ATOM 782 N N . PHE A 1 103 ? 12.371 8.057 -2.348 1.00 95.44 103 PHE A N 1
ATOM 783 C CA . PHE A 1 103 ? 12.902 7.321 -1.201 1.00 95.44 103 PHE A CA 1
ATOM 784 C C . PHE A 1 103 ? 14.046 6.376 -1.610 1.00 95.44 103 PHE A C 1
ATOM 786 O O . PHE A 1 103 ? 15.083 6.356 -0.947 1.00 95.44 103 PHE A O 1
ATOM 793 N N . ALA A 1 104 ? 13.903 5.665 -2.733 1.00 94.50 104 ALA A N 1
ATOM 794 C CA . ALA A 1 104 ? 14.940 4.809 -3.307 1.00 94.50 104 ALA A CA 1
ATOM 795 C C . ALA A 1 104 ? 16.196 5.595 -3.711 1.00 94.50 104 ALA A C 1
ATOM 797 O O . ALA A 1 104 ? 17.299 5.200 -3.350 1.00 94.50 104 ALA A O 1
ATOM 798 N N . THR A 1 105 ? 16.035 6.744 -4.373 1.00 93.38 105 THR A N 1
ATOM 799 C CA . THR A 1 105 ? 17.130 7.663 -4.706 1.00 93.38 105 THR A CA 1
ATOM 800 C C . THR A 1 105 ? 17.866 8.127 -3.448 1.00 93.38 105 THR A C 1
ATOM 802 O O . THR A 1 105 ? 19.092 8.128 -3.426 1.00 93.38 105 THR A O 1
ATOM 805 N N . SER A 1 106 ? 17.147 8.455 -2.366 1.00 93.62 106 SER A N 1
ATOM 806 C CA . SER A 1 106 ? 17.784 8.828 -1.093 1.00 93.62 106 SER A CA 1
ATOM 807 C C . SER A 1 106 ? 18.562 7.674 -0.449 1.00 93.62 106 SER A C 1
ATOM 809 O O . SER A 1 106 ? 19.602 7.905 0.162 1.00 93.62 106 SER A O 1
ATOM 811 N N . ALA A 1 107 ? 18.083 6.434 -0.609 1.00 93.56 107 ALA A N 1
ATOM 812 C CA . ALA A 1 107 ? 18.769 5.242 -0.126 1.00 93.56 107 ALA A CA 1
ATOM 813 C C . ALA A 1 107 ? 20.024 4.948 -0.961 1.00 93.56 107 ALA A C 1
ATOM 815 O O . ALA A 1 107 ? 21.065 4.656 -0.382 1.00 93.56 107 ALA A O 1
ATOM 816 N N . LEU A 1 108 ? 19.960 5.104 -2.288 1.00 91.94 108 LEU A N 1
ATOM 817 C CA . LEU A 1 108 ? 21.112 4.968 -3.180 1.00 91.94 108 LEU A CA 1
ATOM 818 C C . LEU A 1 108 ? 22.200 5.999 -2.835 1.00 91.94 108 LEU A C 1
ATOM 820 O O . LEU A 1 108 ? 23.327 5.626 -2.538 1.00 91.94 108 LEU A O 1
ATOM 824 N N . LEU A 1 109 ? 21.848 7.286 -2.760 1.00 91.62 109 LEU A N 1
ATOM 825 C CA . LEU A 1 109 ? 22.786 8.373 -2.435 1.00 91.62 109 LEU A CA 1
ATOM 826 C C . LEU A 1 109 ? 23.438 8.239 -1.042 1.00 91.62 109 LEU A C 1
ATOM 828 O O . LEU A 1 109 ? 24.479 8.846 -0.787 1.00 91.62 109 LEU A O 1
ATOM 832 N N . LEU A 1 110 ? 22.835 7.463 -0.136 1.00 90.88 110 LEU A N 1
ATOM 833 C CA . LEU A 1 110 ? 23.366 7.200 1.201 1.00 90.88 110 LEU A CA 1
ATOM 834 C C . LEU A 1 110 ? 24.170 5.892 1.288 1.00 90.88 110 LEU A C 1
ATOM 836 O O . LEU A 1 110 ? 25.193 5.879 1.966 1.00 90.88 110 LEU A O 1
ATOM 840 N N . PHE A 1 111 ? 23.711 4.814 0.640 1.00 89.38 111 PHE A N 1
ATOM 841 C CA . PHE A 1 111 ? 24.191 3.436 0.840 1.00 89.38 111 PHE A CA 1
ATOM 842 C C . PHE A 1 111 ? 24.818 2.766 -0.401 1.00 89.38 111 PHE A C 1
ATOM 844 O O . PHE A 1 111 ? 25.182 1.595 -0.315 1.00 89.38 111 PHE A O 1
ATOM 851 N N . ALA A 1 112 ? 24.940 3.451 -1.539 1.00 84.12 112 ALA A N 1
ATOM 852 C CA . ALA A 1 112 ? 25.694 2.943 -2.689 1.00 84.12 112 ALA A CA 1
ATOM 853 C C . ALA A 1 112 ? 27.213 3.065 -2.494 1.00 84.12 112 ALA A C 1
ATOM 855 O O . ALA A 1 112 ? 27.691 3.825 -1.650 1.00 84.12 112 ALA A O 1
ATOM 856 N N . ASP A 1 113 ? 27.975 2.378 -3.341 1.00 75.62 113 ASP A N 1
ATOM 857 C CA . ASP A 1 113 ? 29.404 2.607 -3.548 1.00 75.62 113 ASP A CA 1
ATOM 858 C C . ASP A 1 113 ? 29.653 4.083 -3.926 1.00 75.62 113 ASP A C 1
ATOM 860 O O . ASP A 1 113 ? 29.116 4.574 -4.918 1.00 75.62 113 ASP A O 1
ATOM 864 N N . GLY A 1 114 ? 30.437 4.808 -3.119 1.00 75.94 114 GLY A N 1
ATOM 865 C CA . GLY A 1 114 ? 30.612 6.266 -3.265 1.00 75.94 114 GLY A CA 1
ATOM 866 C C . GLY A 1 114 ? 29.412 7.107 -2.798 1.00 75.94 114 GLY A C 1
ATOM 867 O O . GLY A 1 114 ? 29.274 8.265 -3.187 1.00 75.94 114 GLY A O 1
ATOM 868 N N . GLY A 1 115 ? 28.507 6.520 -2.009 1.00 83.12 115 GLY A N 1
ATOM 869 C CA . GLY A 1 115 ? 27.447 7.225 -1.293 1.00 83.12 115 GLY A CA 1
ATOM 870 C C . GLY A 1 115 ? 27.928 7.820 0.033 1.00 83.12 115 GLY A C 1
ATOM 871 O O . GLY A 1 115 ? 28.906 7.362 0.632 1.00 83.12 115 GLY A O 1
ATOM 872 N N . LEU A 1 116 ? 27.174 8.800 0.546 1.00 86.38 116 LEU A N 1
ATOM 873 C CA . LEU A 1 116 ? 27.583 9.642 1.679 1.00 86.38 116 LEU A CA 1
ATOM 874 C C . LEU A 1 116 ? 28.005 8.864 2.939 1.00 86.38 116 LEU A C 1
ATOM 876 O O . LEU A 1 116 ? 28.854 9.339 3.691 1.00 86.38 116 LEU A O 1
ATOM 880 N N . LEU A 1 117 ? 27.424 7.688 3.212 1.00 86.44 117 LEU A N 1
ATOM 881 C CA . LEU A 1 117 ? 27.818 6.894 4.381 1.00 86.44 117 LEU A CA 1
ATOM 882 C C . LEU A 1 117 ? 29.271 6.421 4.279 1.00 86.44 117 LEU A C 1
ATOM 884 O O . LEU A 1 117 ? 29.984 6.450 5.278 1.00 86.44 117 LEU A O 1
ATOM 888 N N . TYR A 1 118 ? 29.708 6.007 3.093 1.00 85.75 118 TYR A N 1
ATOM 889 C CA . TYR A 1 118 ? 31.055 5.490 2.865 1.00 85.75 118 TYR A CA 1
ATOM 890 C C . TYR A 1 118 ? 32.082 6.618 2.723 1.00 85.75 118 TYR A C 1
ATOM 892 O O . TYR A 1 118 ? 33.207 6.463 3.192 1.00 85.75 118 TYR A O 1
ATOM 900 N N . ASP A 1 119 ? 31.667 7.784 2.217 1.00 84.31 119 ASP A N 1
ATOM 901 C CA . ASP A 1 119 ? 32.486 9.004 2.222 1.00 84.31 119 ASP A CA 1
ATOM 902 C C . ASP A 1 119 ? 32.808 9.473 3.655 1.00 84.31 119 ASP A C 1
ATOM 904 O O . ASP A 1 119 ? 33.955 9.790 3.974 1.00 84.31 119 ASP A O 1
ATOM 908 N N . TYR A 1 120 ? 31.808 9.496 4.549 1.00 85.00 120 TYR A N 1
ATOM 909 C CA . TYR A 1 120 ? 32.001 9.899 5.950 1.00 85.00 120 TYR A CA 1
ATOM 910 C C . TYR A 1 120 ? 32.601 8.795 6.835 1.00 85.00 120 TYR A C 1
ATOM 912 O O . TYR A 1 120 ? 33.230 9.105 7.850 1.00 85.00 120 TYR A O 1
ATOM 920 N N . PHE A 1 121 ? 32.423 7.520 6.479 1.00 86.12 121 PHE A N 1
ATOM 921 C CA . PHE A 1 121 ? 32.927 6.372 7.236 1.00 86.12 121 PHE A CA 1
ATOM 922 C C . PHE A 1 121 ? 33.687 5.381 6.330 1.00 86.12 121 PHE A C 1
ATOM 924 O O . PHE A 1 121 ? 33.230 4.249 6.145 1.00 86.12 121 PHE A O 1
ATOM 931 N N . PRO A 1 122 ? 34.891 5.742 5.839 1.00 79.69 122 PRO A N 1
ATOM 932 C CA . PRO A 1 122 ? 35.660 4.948 4.866 1.00 79.69 122 PRO A CA 1
ATOM 933 C C . PRO A 1 122 ? 36.168 3.590 5.389 1.00 79.69 122 PRO A C 1
ATOM 935 O O . PRO A 1 122 ? 36.778 2.824 4.648 1.00 79.69 122 PRO A O 1
ATOM 938 N N . TYR A 1 123 ? 35.936 3.277 6.668 1.00 83.00 123 TYR A N 1
ATOM 939 C CA . TYR A 1 123 ? 36.199 1.959 7.256 1.00 83.00 123 TYR A CA 1
ATOM 940 C C . TYR A 1 123 ? 35.112 0.922 6.942 1.00 83.00 123 TYR A C 1
ATOM 942 O O . TYR A 1 123 ? 35.358 -0.275 7.093 1.00 83.00 123 TYR A O 1
ATOM 950 N N . PHE A 1 124 ? 33.913 1.352 6.541 1.00 82.62 124 PHE A N 1
ATOM 951 C CA . PHE A 1 124 ? 32.905 0.441 6.015 1.00 82.62 124 PHE A CA 1
ATOM 952 C C . PHE A 1 124 ? 33.123 0.251 4.516 1.00 82.62 124 PHE A C 1
ATOM 954 O O . PHE A 1 124 ? 33.442 1.196 3.801 1.00 82.62 124 PHE A O 1
ATOM 961 N N . THR A 1 125 ? 32.903 -0.966 4.031 1.00 79.31 125 THR A N 1
ATOM 962 C CA . THR A 1 125 ? 32.808 -1.256 2.599 1.00 79.31 125 THR A CA 1
ATOM 963 C C . THR A 1 125 ? 31.362 -1.605 2.244 1.00 79.31 125 THR A C 1
ATOM 965 O O . THR A 1 125 ? 30.684 -2.278 3.032 1.00 79.31 125 THR A O 1
ATOM 968 N N . PRO A 1 126 ? 30.847 -1.140 1.095 1.00 79.75 126 PRO A N 1
ATOM 969 C CA . PRO A 1 126 ? 29.516 -1.507 0.635 1.00 79.75 126 PRO A CA 1
ATOM 970 C C . PRO A 1 126 ? 29.475 -2.999 0.259 1.00 79.75 126 PRO A C 1
ATOM 972 O O . PRO A 1 126 ? 30.336 -3.483 -0.482 1.00 79.75 126 PRO A O 1
ATOM 975 N N . PRO A 1 127 ? 28.512 -3.779 0.782 1.00 81.69 127 PRO A N 1
ATOM 976 C CA . PRO A 1 127 ? 28.341 -5.167 0.380 1.00 81.69 127 PRO A CA 1
ATOM 977 C C . PRO A 1 127 ? 27.608 -5.244 -0.965 1.00 81.69 127 PRO A C 1
ATOM 979 O O . PRO A 1 127 ? 26.499 -4.735 -1.105 1.00 81.69 127 PRO A O 1
ATOM 982 N N . MET A 1 128 ? 28.189 -5.956 -1.933 1.00 83.25 128 MET A N 1
ATOM 983 C CA . MET A 1 128 ? 27.579 -6.195 -3.247 1.00 83.25 128 MET A CA 1
ATOM 984 C C . MET A 1 128 ? 26.232 -6.931 -3.122 1.00 83.25 128 MET A C 1
ATOM 986 O O . MET A 1 128 ? 26.195 -8.143 -2.877 1.00 83.25 128 MET A O 1
ATOM 990 N N . ASP A 1 129 ? 25.122 -6.219 -3.324 1.00 86.75 129 ASP A N 1
ATOM 991 C CA . ASP A 1 129 ? 23.770 -6.754 -3.135 1.00 86.75 129 ASP A CA 1
ATOM 992 C C . ASP A 1 129 ? 23.286 -7.603 -4.321 1.00 86.75 129 ASP A C 1
ATOM 994 O O . ASP A 1 129 ? 22.457 -7.202 -5.136 1.00 86.75 129 ASP A O 1
ATOM 998 N N . ARG A 1 130 ? 23.785 -8.839 -4.397 1.00 89.31 130 ARG A N 1
ATOM 999 C CA . ARG A 1 130 ? 23.393 -9.810 -5.433 1.00 89.31 130 ARG A CA 1
ATOM 1000 C C . ARG A 1 130 ? 21.929 -10.259 -5.353 1.00 89.31 130 ARG A C 1
ATOM 1002 O O . ARG A 1 130 ? 21.435 -10.831 -6.321 1.00 89.31 130 ARG A O 1
ATOM 1009 N N . PHE A 1 131 ? 21.258 -10.077 -4.213 1.00 91.62 131 PHE A N 1
ATOM 1010 C CA . PHE A 1 131 ? 19.957 -10.696 -3.924 1.00 91.62 131 PHE A CA 1
ATOM 1011 C C . PHE A 1 131 ? 18.831 -9.685 -3.643 1.00 91.62 131 PHE A C 1
ATOM 1013 O O . PHE A 1 131 ? 17.717 -10.094 -3.321 1.00 91.62 131 PHE A O 1
ATOM 1020 N N . GLY A 1 132 ? 19.083 -8.380 -3.770 1.00 92.19 132 GLY A N 1
ATOM 1021 C CA . GLY A 1 132 ? 18.088 -7.341 -3.493 1.00 92.19 132 GLY A CA 1
ATOM 1022 C C . GLY A 1 132 ? 17.736 -7.214 -2.006 1.00 92.19 132 GLY A C 1
ATOM 1023 O O . GLY A 1 132 ? 16.590 -6.923 -1.662 1.00 92.19 132 GLY A O 1
ATOM 1024 N N . ILE A 1 133 ? 18.692 -7.455 -1.108 1.00 94.75 133 ILE A N 1
ATOM 1025 C CA . ILE A 1 133 ? 18.551 -7.253 0.338 1.00 94.75 133 ILE A CA 1
ATOM 1026 C C . ILE A 1 133 ? 18.361 -5.762 0.658 1.00 94.75 133 ILE A C 1
ATOM 1028 O O . ILE A 1 133 ? 17.463 -5.420 1.426 1.00 94.75 133 ILE A O 1
ATOM 1032 N N . GLY A 1 134 ? 19.147 -4.868 0.051 1.00 93.56 134 GLY A N 1
ATOM 1033 C CA . GLY A 1 134 ? 19.037 -3.413 0.205 1.00 93.56 134 GLY A CA 1
ATOM 1034 C C . GLY A 1 134 ? 17.732 -2.868 -0.375 1.00 93.56 134 GLY A C 1
ATOM 1035 O O . GLY A 1 134 ? 17.043 -2.078 0.280 1.00 93.56 134 GLY A O 1
ATOM 1036 N N . LEU A 1 135 ? 17.328 -3.386 -1.542 1.00 95.06 135 LEU A N 1
ATOM 1037 C CA . LEU A 1 135 ? 15.996 -3.189 -2.121 1.00 95.06 135 LEU A CA 1
ATOM 1038 C C . LEU A 1 135 ? 14.897 -3.601 -1.123 1.00 95.06 135 LEU A C 1
ATOM 1040 O O . LEU A 1 135 ? 14.060 -2.781 -0.743 1.00 95.06 135 LEU A O 1
ATOM 1044 N N . GLY A 1 136 ? 14.934 -4.842 -0.633 1.00 96.62 136 GLY A N 1
ATOM 1045 C CA . GLY A 1 136 ? 13.946 -5.379 0.303 1.00 96.62 136 GLY A CA 1
ATOM 1046 C C . GLY A 1 136 ? 13.864 -4.612 1.626 1.00 96.62 136 GLY A C 1
ATOM 1047 O O . GLY A 1 136 ? 12.766 -4.353 2.113 1.00 96.62 136 GLY A O 1
ATOM 1048 N N . LEU A 1 137 ? 14.999 -4.203 2.203 1.00 95.94 137 LEU A N 1
ATOM 1049 C CA . LEU A 1 137 ? 15.047 -3.418 3.445 1.00 95.94 137 LEU A CA 1
ATOM 1050 C C . LEU A 1 137 ? 14.483 -2.003 3.260 1.00 95.94 137 LEU A C 1
ATOM 1052 O O . LEU A 1 137 ? 13.730 -1.521 4.109 1.00 95.94 137 LEU A O 1
ATOM 1056 N N . THR A 1 138 ? 14.803 -1.355 2.140 1.00 95.56 138 THR A N 1
ATOM 1057 C CA . THR A 1 138 ? 14.290 -0.020 1.802 1.00 95.56 138 THR A CA 1
ATOM 1058 C C . THR A 1 138 ? 12.771 -0.056 1.648 1.00 95.56 138 THR A C 1
ATOM 1060 O O . THR A 1 138 ? 12.060 0.750 2.256 1.00 95.56 138 THR A O 1
ATOM 1063 N N . LEU A 1 139 ? 12.252 -1.057 0.930 1.00 96.06 139 LEU A N 1
ATOM 1064 C CA . LEU A 1 139 ? 10.812 -1.280 0.820 1.00 96.06 139 LEU A CA 1
ATOM 1065 C C . LEU A 1 139 ? 10.177 -1.648 2.169 1.00 96.06 139 LEU A C 1
ATOM 1067 O O . LEU A 1 139 ? 9.141 -1.088 2.509 1.00 96.06 139 LEU A O 1
ATOM 1071 N N . ALA A 1 140 ? 10.804 -2.489 3.000 1.00 97.44 140 ALA A N 1
ATOM 1072 C CA . ALA A 1 140 ? 10.282 -2.830 4.329 1.00 97.44 140 ALA A CA 1
ATOM 1073 C C . ALA A 1 140 ? 10.035 -1.589 5.206 1.00 97.44 140 ALA A C 1
ATOM 1075 O O . ALA A 1 140 ? 8.990 -1.478 5.853 1.00 97.44 140 ALA A O 1
ATOM 1076 N N . VAL A 1 141 ? 10.971 -0.631 5.211 1.00 96.12 141 VAL A N 1
ATOM 1077 C CA . VAL A 1 141 ? 10.805 0.638 5.937 1.00 96.12 141 VAL A CA 1
ATOM 1078 C C . VAL A 1 141 ? 9.659 1.457 5.339 1.00 96.12 141 VAL A C 1
ATOM 1080 O O . VAL A 1 141 ? 8.788 1.903 6.091 1.00 96.12 141 VAL A O 1
ATOM 1083 N N . LYS A 1 142 ? 9.614 1.618 4.010 1.00 94.56 142 LYS A N 1
ATOM 1084 C CA . LYS A 1 142 ? 8.588 2.412 3.315 1.00 94.56 142 LYS A CA 1
ATOM 1085 C C . LYS A 1 142 ? 7.177 1.844 3.508 1.00 94.56 142 LYS A C 1
ATOM 1087 O O . LYS A 1 142 ? 6.280 2.565 3.953 1.00 94.56 142 LYS A O 1
ATOM 1092 N N . GLU A 1 143 ? 6.999 0.549 3.265 1.00 95.38 143 GLU A N 1
ATOM 1093 C CA . GLU A 1 143 ? 5.705 -0.136 3.331 1.00 95.38 143 GLU A CA 1
ATOM 1094 C C . GLU A 1 143 ? 5.197 -0.307 4.767 1.00 95.38 143 GLU A C 1
ATOM 1096 O O . GLU A 1 143 ? 3.986 -0.326 5.000 1.00 95.38 143 GLU A O 1
ATOM 1101 N N . SER A 1 144 ? 6.082 -0.329 5.773 1.00 96.25 144 SER A N 1
ATOM 1102 C CA . SER A 1 144 ? 5.647 -0.332 7.177 1.00 96.25 144 SER A CA 1
ATOM 1103 C C . SER A 1 144 ? 4.830 0.913 7.550 1.00 96.25 144 SER A C 1
ATOM 1105 O O . SER A 1 144 ? 3.907 0.818 8.361 1.00 96.25 144 SER A O 1
ATOM 1107 N N . ALA A 1 145 ? 5.109 2.073 6.939 1.00 93.12 145 ALA A N 1
ATOM 1108 C CA . ALA A 1 145 ? 4.357 3.305 7.176 1.00 93.12 145 ALA A CA 1
ATOM 1109 C C . ALA A 1 145 ? 2.937 3.220 6.604 1.00 93.12 145 ALA A C 1
ATOM 1111 O O . ALA A 1 145 ? 1.978 3.643 7.256 1.00 93.12 145 ALA A O 1
ATOM 1112 N N . PHE A 1 146 ? 2.804 2.629 5.413 1.00 90.50 146 PHE A N 1
ATOM 1113 C CA . PHE A 1 146 ? 1.519 2.332 4.788 1.00 90.50 146 PHE A CA 1
ATOM 1114 C C . PHE A 1 146 ? 0.720 1.336 5.638 1.00 90.50 146 PHE A C 1
ATOM 1116 O O . PHE A 1 146 ? -0.415 1.623 6.026 1.00 90.50 146 PHE A O 1
ATOM 1123 N N . LEU A 1 147 ? 1.343 0.227 6.041 1.00 93.81 147 LEU A N 1
ATOM 1124 C CA . LEU A 1 147 ? 0.718 -0.796 6.875 1.00 93.81 147 LEU A CA 1
ATOM 1125 C C . LEU A 1 147 ? 0.252 -0.238 8.233 1.00 93.81 147 LEU A C 1
ATOM 1127 O O . LEU A 1 147 ? -0.876 -0.492 8.661 1.00 93.81 147 LEU A O 1
ATOM 1131 N N . LEU A 1 148 ? 1.073 0.589 8.890 1.00 92.44 148 LEU A N 1
ATOM 1132 C CA . LEU A 1 148 ? 0.713 1.279 10.134 1.00 92.44 148 LEU A CA 1
ATOM 1133 C C . LEU A 1 148 ? -0.464 2.243 9.963 1.00 92.44 148 LEU A C 1
ATOM 1135 O O . LEU A 1 148 ? -1.288 2.358 10.871 1.00 92.44 148 LEU A O 1
ATOM 1139 N N . TRP A 1 149 ? -0.571 2.918 8.819 1.00 87.62 149 TRP A N 1
ATOM 1140 C CA . TRP A 1 149 ? -1.677 3.827 8.521 1.00 87.62 149 TRP A CA 1
ATOM 1141 C C . TRP A 1 149 ? -3.002 3.081 8.300 1.00 87.62 149 TRP A C 1
ATOM 1143 O O . TRP A 1 149 ? -4.022 3.485 8.865 1.00 87.62 149 TRP A O 1
ATOM 1153 N N . ILE A 1 150 ? -2.983 1.938 7.599 1.00 85.88 150 ILE A N 1
ATOM 1154 C CA . ILE A 1 150 ? -4.144 1.032 7.509 1.00 85.88 150 ILE A CA 1
ATOM 1155 C C . ILE A 1 150 ? -4.563 0.559 8.904 1.00 85.88 150 ILE A C 1
ATOM 1157 O O . ILE A 1 150 ? -5.726 0.686 9.298 1.00 85.88 150 ILE A O 1
ATOM 1161 N N . LEU A 1 151 ? -3.611 0.040 9.681 1.00 88.31 151 LEU A N 1
ATOM 1162 C CA . LEU A 1 151 ? -3.889 -0.502 11.009 1.00 88.31 151 LEU A CA 1
ATOM 1163 C C . LEU A 1 151 ? -4.375 0.586 11.979 1.00 88.31 151 LEU A C 1
ATOM 1165 O O . LEU A 1 151 ? -5.233 0.307 12.813 1.00 88.31 151 LEU A O 1
ATOM 1169 N N . ALA A 1 152 ? -3.943 1.842 11.831 1.00 85.38 152 ALA A N 1
ATOM 1170 C CA . ALA A 1 152 ? -4.469 2.971 12.600 1.00 85.38 152 ALA A CA 1
ATOM 1171 C C . ALA A 1 152 ? -5.959 3.252 12.351 1.00 85.38 152 ALA A C 1
ATOM 1173 O O . ALA A 1 152 ? -6.656 3.664 13.284 1.00 85.38 152 ALA A O 1
ATOM 1174 N N . ALA A 1 153 ? -6.472 2.999 11.143 1.00 78.25 153 ALA A N 1
ATOM 1175 C CA . ALA A 1 153 ? -7.897 3.141 10.854 1.00 78.25 153 ALA A CA 1
ATOM 1176 C C . ALA A 1 153 ? -8.736 2.082 11.593 1.00 78.25 153 ALA A C 1
ATOM 1178 O O . ALA A 1 153 ? -9.771 2.429 12.171 1.00 78.25 153 ALA A O 1
ATOM 1179 N N . VAL A 1 154 ? -8.269 0.829 11.642 1.00 80.12 154 VAL A N 1
ATOM 1180 C CA . VAL A 1 154 ? -8.942 -0.291 12.336 1.00 80.12 154 VAL A CA 1
ATOM 1181 C C . VAL A 1 154 ? -8.812 -0.165 13.860 1.00 80.12 154 VAL A C 1
ATOM 1183 O O . VAL A 1 154 ? -9.800 -0.194 14.588 1.00 80.12 154 VAL A O 1
ATOM 1186 N N . LEU A 1 155 ? -7.605 0.108 14.364 1.00 83.12 155 LEU A N 1
ATOM 1187 C CA . LEU A 1 155 ? -7.315 0.294 15.794 1.00 83.12 155 LEU A CA 1
ATOM 1188 C C . LEU A 1 155 ? -7.940 1.569 16.406 1.00 83.12 155 LEU A C 1
ATOM 1190 O O . LEU A 1 155 ? -7.757 1.837 17.598 1.00 83.12 155 LEU A O 1
ATOM 1194 N N . SER A 1 156 ? -8.667 2.366 15.613 1.00 73.12 156 SER A N 1
ATOM 1195 C CA . SER A 1 156 ? -9.471 3.501 16.092 1.00 73.12 156 SER A CA 1
ATOM 1196 C C . SER A 1 156 ? -10.831 3.090 16.681 1.00 73.12 156 SER A C 1
ATOM 1198 O O . SER A 1 156 ? -11.513 3.919 17.292 1.00 73.12 156 SER A O 1
ATOM 1200 N N . GLU A 1 157 ? -11.232 1.822 16.538 1.00 69.19 157 GLU A N 1
ATOM 1201 C CA . GLU A 1 157 ? -12.511 1.320 17.038 1.00 69.19 157 GLU A CA 1
ATOM 1202 C C . GLU A 1 157 ? -12.603 1.303 18.572 1.00 69.19 157 GLU A C 1
ATOM 1204 O O . GLU A 1 157 ? -11.821 0.665 19.282 1.00 69.19 157 GLU A O 1
ATOM 1209 N N . LYS A 1 158 ? -13.639 1.971 19.102 1.00 66.38 158 LYS A N 1
ATOM 1210 C CA . LYS A 1 158 ? -13.881 2.094 20.551 1.00 66.38 158 LYS A CA 1
ATOM 1211 C C . LYS A 1 158 ? -14.025 0.735 21.245 1.00 66.38 158 LYS A C 1
ATOM 1213 O O . LYS A 1 158 ? -13.513 0.569 22.350 1.00 66.38 158 LYS A O 1
ATOM 1218 N N . ARG A 1 159 ? -14.689 -0.224 20.590 1.00 68.00 159 ARG A N 1
ATOM 1219 C CA . ARG A 1 159 ? -14.947 -1.573 21.116 1.00 68.00 159 ARG A CA 1
ATOM 1220 C C . ARG A 1 159 ? -13.653 -2.350 21.357 1.00 68.00 159 ARG A C 1
ATOM 1222 O O . ARG A 1 159 ? -13.464 -2.923 22.426 1.00 68.00 159 ARG A O 1
ATOM 1229 N N . LEU A 1 160 ? -12.751 -2.296 20.383 1.00 77.06 160 LEU A N 1
ATOM 1230 C CA . LEU A 1 160 ? -11.448 -2.951 20.402 1.00 77.06 160 LEU A CA 1
ATOM 1231 C C . LEU A 1 160 ? -10.576 -2.370 21.534 1.00 77.06 160 LEU A C 1
ATOM 1233 O O . LEU A 1 160 ? -9.999 -3.109 22.329 1.00 77.06 160 LEU A O 1
ATOM 1237 N N . LEU A 1 161 ? -10.594 -1.044 21.723 1.00 76.19 161 LEU A N 1
ATOM 1238 C CA . LEU A 1 161 ? -9.913 -0.387 22.847 1.00 76.19 161 LEU A CA 1
ATOM 1239 C C . LEU A 1 161 ? -10.504 -0.757 24.226 1.00 76.19 161 LEU A C 1
ATOM 1241 O O . LEU A 1 161 ? -9.757 -0.880 25.196 1.00 76.19 161 LEU A O 1
ATOM 1245 N N . GLN A 1 162 ? -11.819 -0.973 24.333 1.00 71.81 162 GLN A N 1
ATOM 1246 C CA . GLN A 1 162 ? -12.459 -1.465 25.563 1.00 71.81 162 GLN A CA 1
ATOM 1247 C C . GLN A 1 162 ? -12.089 -2.929 25.860 1.00 71.81 162 GLN A C 1
ATOM 1249 O O . GLN A 1 162 ? -11.801 -3.271 27.005 1.00 71.81 162 GLN A O 1
ATOM 1254 N N . GLN A 1 163 ? -12.042 -3.779 24.833 1.00 76.75 163 GLN A N 1
ATOM 1255 C CA . GLN A 1 163 ? -11.632 -5.183 24.927 1.00 76.75 163 GLN A CA 1
ATOM 1256 C C . GLN A 1 163 ? -10.181 -5.344 25.429 1.00 76.75 163 GLN A C 1
ATOM 1258 O O . GLN A 1 163 ? -9.911 -6.237 26.232 1.00 76.75 163 GLN A O 1
ATOM 1263 N N . VAL A 1 164 ? -9.263 -4.446 25.048 1.00 79.12 164 VAL A N 1
ATOM 1264 C CA . VAL A 1 164 ? -7.890 -4.410 25.598 1.00 79.12 164 VAL A CA 1
ATOM 1265 C C . VAL A 1 164 ? -7.878 -4.114 27.088 1.00 79.12 164 VAL A C 1
ATOM 1267 O O . VAL A 1 164 ? -7.177 -4.794 27.827 1.00 79.12 164 VAL A O 1
ATOM 1270 N N . ILE A 1 165 ? -8.650 -3.117 27.535 1.00 74.44 165 ILE A N 1
ATOM 1271 C CA . ILE A 1 165 ? -8.705 -2.720 28.951 1.00 74.44 165 ILE A CA 1
ATOM 1272 C C . ILE A 1 165 ? -9.167 -3.901 29.822 1.00 74.44 165 ILE A C 1
ATOM 1274 O O . ILE A 1 165 ? -8.682 -4.057 30.938 1.00 74.44 165 ILE A O 1
ATOM 1278 N N . VAL A 1 166 ? -10.042 -4.767 29.296 1.00 73.38 166 VAL A N 1
ATOM 1279 C CA . VAL A 1 166 ? -10.444 -6.019 29.960 1.00 73.38 166 VAL A CA 1
ATOM 1280 C C . VAL A 1 166 ? -9.293 -7.032 30.034 1.00 73.38 166 VAL A C 1
ATOM 1282 O O . VAL A 1 166 ? -9.116 -7.661 31.069 1.00 73.38 166 VAL A O 1
ATOM 1285 N N . LEU A 1 167 ? -8.495 -7.217 28.976 1.00 76.88 167 LEU A N 1
ATOM 1286 C CA . LEU A 1 167 ? -7.346 -8.139 29.026 1.00 76.88 167 LEU A CA 1
ATOM 1287 C C . LEU A 1 167 ? -6.225 -7.633 29.949 1.00 76.88 167 LEU A C 1
ATOM 1289 O O . LEU A 1 167 ? -5.620 -8.430 30.664 1.00 76.88 167 LEU A O 1
ATOM 1293 N N . ASP A 1 168 ? -5.991 -6.321 29.963 1.00 74.94 168 ASP A N 1
ATOM 1294 C CA . ASP A 1 168 ? -5.012 -5.644 30.820 1.00 74.94 168 ASP A CA 1
ATOM 1295 C C . ASP A 1 168 ? -5.422 -5.742 32.304 1.00 74.94 168 ASP A C 1
ATOM 1297 O O . ASP A 1 168 ? -4.618 -6.137 33.147 1.00 74.94 168 ASP A O 1
ATOM 1301 N N . SER A 1 169 ? -6.707 -5.530 32.632 1.00 72.38 169 SER A N 1
ATOM 1302 C CA . SER A 1 169 ? -7.225 -5.729 33.999 1.00 72.38 169 SER A CA 1
ATOM 1303 C C . SER A 1 169 ? -7.223 -7.195 34.454 1.00 72.38 169 SER A C 1
ATOM 1305 O O . SER A 1 169 ? -7.158 -7.473 35.651 1.00 72.38 169 SER A O 1
ATOM 1307 N N . LEU A 1 170 ? -7.241 -8.138 33.507 1.00 72.06 170 LEU A N 1
ATOM 1308 C CA . LEU A 1 170 ? -7.037 -9.569 33.744 1.00 72.06 170 LEU A CA 1
ATOM 1309 C C . LEU A 1 170 ? -5.550 -9.968 33.806 1.00 72.06 170 LEU A C 1
ATOM 1311 O O . LEU A 1 170 ? -5.252 -11.152 33.956 1.00 72.06 170 LEU A O 1
ATOM 1315 N N . GLY A 1 171 ? -4.615 -9.016 33.724 1.00 72.81 171 GLY A N 1
ATOM 1316 C CA . GLY A 1 171 ? -3.177 -9.250 33.865 1.00 72.81 171 GLY A CA 1
ATOM 1317 C C . GLY A 1 171 ? -2.530 -10.002 32.698 1.00 72.81 171 GLY A C 1
ATOM 1318 O O . GLY A 1 171 ? -1.495 -10.639 32.895 1.00 72.81 171 GLY A O 1
ATOM 1319 N N . TYR A 1 172 ? -3.126 -9.976 31.502 1.00 81.19 172 TYR A N 1
ATOM 1320 C CA . TYR A 1 172 ? -2.502 -10.529 30.297 1.00 81.19 172 TYR A CA 1
ATOM 1321 C C . TYR A 1 172 ? -1.528 -9.527 29.676 1.00 81.19 172 TYR A C 1
ATOM 1323 O O . TYR A 1 172 ? -1.825 -8.339 29.565 1.00 81.19 172 TYR A O 1
ATOM 1331 N N . SER A 1 173 ? -0.363 -9.998 29.224 1.00 82.06 173 SER A N 1
ATOM 1332 C CA . SER A 1 173 ? 0.652 -9.101 28.662 1.00 82.06 173 SER A CA 1
ATOM 1333 C C . SER A 1 173 ? 0.251 -8.526 27.300 1.00 82.06 173 SER A C 1
ATOM 1335 O O . SER A 1 173 ? -0.578 -9.083 26.574 1.00 82.06 173 SER A O 1
ATOM 1337 N N . ARG A 1 174 ? 0.908 -7.433 26.891 1.00 82.19 174 ARG A N 1
ATOM 1338 C CA . ARG A 1 174 ? 0.676 -6.795 25.583 1.00 82.19 174 ARG A CA 1
ATOM 1339 C C . ARG A 1 174 ? 0.848 -7.741 24.392 1.00 82.19 174 ARG A C 1
ATOM 1341 O O . ARG A 1 174 ? 0.113 -7.603 23.423 1.00 82.19 174 ARG A O 1
ATOM 1348 N N . TRP A 1 175 ? 1.747 -8.724 24.468 1.00 80.38 175 TRP A N 1
ATOM 1349 C CA . TRP A 1 175 ? 1.898 -9.747 23.424 1.00 80.38 175 TRP A CA 1
ATOM 1350 C C . TRP A 1 175 ? 0.760 -10.766 23.414 1.00 80.38 175 TRP A C 1
ATOM 1352 O O . TRP A 1 175 ? 0.352 -11.208 22.344 1.00 80.38 175 TRP A O 1
ATOM 1362 N N . GLN A 1 176 ? 0.214 -11.117 24.581 1.00 82.94 176 GLN A N 1
ATOM 1363 C CA . GLN A 1 176 ? -0.991 -11.948 24.655 1.00 82.94 176 GLN A CA 1
ATOM 1364 C C . GLN A 1 176 ? -2.182 -11.183 24.069 1.00 82.94 176 GLN A C 1
ATOM 1366 O O . GLN A 1 176 ? -2.897 -11.715 23.229 1.00 82.94 176 GLN A O 1
ATOM 1371 N N . CYS A 1 177 ? -2.323 -9.899 24.406 1.00 83.00 177 CYS A N 1
ATOM 1372 C CA . CYS A 1 177 ? -3.316 -9.010 23.809 1.00 83.00 177 CYS A CA 1
ATOM 1373 C C . CYS A 1 177 ? -3.145 -8.877 22.279 1.00 83.00 177 CYS A C 1
ATOM 1375 O O . CYS A 1 177 ? -4.116 -9.038 21.539 1.00 83.00 177 CYS A O 1
ATOM 1377 N N . LEU A 1 178 ? -1.916 -8.688 21.778 1.00 82.81 178 LEU A N 1
ATOM 1378 C CA . LEU A 1 178 ? -1.628 -8.682 20.340 1.00 82.81 178 LEU A CA 1
ATOM 1379 C C . LEU A 1 178 ? -2.091 -9.981 19.673 1.00 82.81 178 LEU A C 1
ATOM 1381 O O . LEU A 1 178 ? -2.832 -9.936 18.699 1.00 82.81 178 LEU A O 1
ATOM 1385 N N . ASN A 1 179 ? -1.674 -11.130 20.202 1.00 84.12 179 ASN A N 1
ATOM 1386 C CA . ASN A 1 179 ? -1.903 -12.422 19.564 1.00 84.12 179 ASN A CA 1
ATOM 1387 C C . ASN A 1 179 ? -3.362 -12.907 19.663 1.00 84.12 179 ASN A C 1
ATOM 1389 O O . ASN A 1 179 ? -3.823 -13.637 18.795 1.00 84.12 179 ASN A O 1
ATOM 1393 N N . TRP A 1 180 ? -4.091 -12.529 20.715 1.00 81.19 180 TRP A N 1
ATOM 1394 C CA . TRP A 1 180 ? -5.435 -13.049 21.011 1.00 81.19 180 TRP A CA 1
ATOM 1395 C C . TRP A 1 180 ? -6.578 -12.084 20.678 1.00 81.19 180 TRP A C 1
ATOM 1397 O O . TRP A 1 180 ? -7.720 -12.515 20.512 1.00 81.19 180 TRP A O 1
ATOM 1407 N N . LEU A 1 181 ? -6.294 -10.783 20.602 1.00 83.31 181 LEU A N 1
ATOM 1408 C CA . LEU A 1 181 ? -7.287 -9.749 20.314 1.00 83.31 181 LEU A CA 1
ATOM 1409 C C . LEU A 1 181 ? -6.944 -8.974 19.047 1.00 83.31 181 LEU A C 1
ATOM 1411 O O . LEU A 1 181 ? -7.761 -8.921 18.130 1.00 83.31 181 LEU A O 1
ATOM 1415 N N . LEU A 1 182 ? -5.742 -8.398 18.977 1.00 84.69 182 LEU A N 1
ATOM 1416 C CA . LEU A 1 182 ? -5.405 -7.475 17.894 1.00 84.69 182 LEU A CA 1
ATOM 1417 C C . LEU A 1 182 ? -5.260 -8.209 16.564 1.00 84.69 182 LEU A C 1
ATOM 1419 O O . LEU A 1 182 ? -6.032 -7.919 15.658 1.00 84.69 182 LEU A O 1
ATOM 1423 N N . LEU A 1 183 ? -4.364 -9.195 16.463 1.00 87.25 183 LEU A N 1
ATOM 1424 C CA . LEU A 1 183 ? -4.140 -9.958 15.232 1.00 87.25 183 LEU A CA 1
ATOM 1425 C C . LEU A 1 183 ? -5.436 -10.567 14.665 1.00 87.25 183 LEU A C 1
ATOM 1427 O O . LEU A 1 183 ? -5.692 -10.313 13.493 1.00 87.25 183 LEU A O 1
ATOM 1431 N N . PRO A 1 184 ? -6.313 -11.248 15.437 1.00 85.69 184 PRO A N 1
ATOM 1432 C CA . PRO A 1 184 ? -7.588 -11.735 14.906 1.00 85.69 184 PRO A CA 1
ATOM 1433 C C . PRO A 1 184 ? -8.502 -10.618 14.382 1.00 85.69 184 PRO A C 1
ATOM 1435 O O . PRO A 1 184 ? -9.104 -10.774 13.324 1.00 85.69 184 PRO A O 1
ATOM 1438 N N . SER A 1 185 ? -8.586 -9.486 15.092 1.00 84.38 185 SER A N 1
ATOM 1439 C CA . SER A 1 185 ? -9.460 -8.366 14.707 1.00 84.38 185 SER A CA 1
ATOM 1440 C C . SER A 1 185 ? -8.964 -7.591 13.479 1.00 84.38 185 SER A C 1
ATOM 1442 O O . SER A 1 185 ? -9.773 -7.183 12.649 1.00 84.38 185 SER A O 1
ATOM 1444 N N . VAL A 1 186 ? -7.646 -7.410 13.326 1.00 88.00 186 VAL A N 1
ATOM 1445 C CA . VAL A 1 186 ? -7.069 -6.676 12.187 1.00 88.00 186 VAL A CA 1
ATOM 1446 C C . VAL A 1 186 ? -6.790 -7.567 10.979 1.00 88.00 186 VAL A C 1
ATOM 1448 O O . VAL A 1 186 ? -6.604 -7.038 9.886 1.00 88.00 186 VAL A O 1
ATOM 1451 N N . ALA A 1 187 ? -6.772 -8.894 11.139 1.00 87.19 187 ALA A N 1
ATOM 1452 C CA . ALA A 1 187 ? -6.353 -9.838 10.104 1.00 87.19 187 ALA A CA 1
ATOM 1453 C C . ALA A 1 187 ? -7.027 -9.677 8.731 1.00 87.19 187 ALA A C 1
ATOM 1455 O O . ALA A 1 187 ? -6.299 -9.758 7.746 1.00 87.19 187 ALA A O 1
ATOM 1456 N N . PRO A 1 188 ? -8.343 -9.409 8.597 1.00 85.62 188 PRO A N 1
ATOM 1457 C CA . PRO A 1 188 ? -8.942 -9.202 7.277 1.00 85.62 188 PRO A CA 1
ATOM 1458 C C . PRO A 1 188 ? -8.366 -7.973 6.558 1.00 85.62 188 PRO A C 1
ATOM 1460 O O . PRO A 1 188 ? -8.040 -8.044 5.377 1.00 85.62 188 PRO A O 1
ATOM 1463 N N . ALA A 1 189 ? -8.178 -6.860 7.274 1.00 85.69 189 ALA A N 1
ATOM 1464 C CA . ALA A 1 189 ? -7.566 -5.650 6.722 1.00 85.69 189 ALA A CA 1
ATOM 1465 C C . ALA A 1 189 ? -6.060 -5.839 6.470 1.00 85.69 189 ALA A C 1
ATOM 1467 O O . ALA A 1 189 ? -5.542 -5.402 5.445 1.00 85.69 189 ALA A O 1
ATOM 1468 N N . LEU A 1 190 ? -5.376 -6.536 7.382 1.00 90.69 190 LEU A N 1
ATOM 1469 C CA . LEU A 1 190 ? -3.962 -6.881 7.276 1.00 90.69 190 LEU A CA 1
ATOM 1470 C C . LEU A 1 190 ? -3.697 -7.782 6.063 1.00 90.69 190 LEU A C 1
ATOM 1472 O O . LEU A 1 190 ? -2.759 -7.525 5.326 1.00 90.69 190 LEU A O 1
ATOM 1476 N N . ALA A 1 191 ? -4.531 -8.793 5.812 1.00 90.31 191 ALA A N 1
ATOM 1477 C CA . ALA A 1 191 ? -4.389 -9.696 4.672 1.00 90.31 191 ALA A CA 1
ATOM 1478 C C . ALA A 1 191 ? -4.518 -8.952 3.335 1.00 90.31 191 ALA A C 1
ATOM 1480 O O . ALA A 1 191 ? -3.703 -9.169 2.443 1.00 90.31 191 ALA A O 1
ATOM 1481 N N . MET A 1 192 ? -5.481 -8.030 3.215 1.00 88.12 192 MET A N 1
ATOM 1482 C CA . MET A 1 192 ? -5.625 -7.192 2.017 1.00 88.12 192 MET A CA 1
ATOM 1483 C C . MET A 1 192 ? -4.441 -6.230 1.835 1.00 88.12 192 MET A C 1
ATOM 1485 O O . MET A 1 192 ? -3.956 -6.066 0.718 1.00 88.12 192 MET A O 1
ATOM 1489 N N . ALA A 1 193 ? -3.942 -5.631 2.922 1.00 91.69 193 ALA A N 1
ATOM 1490 C CA . ALA A 1 193 ? -2.764 -4.765 2.890 1.00 91.69 193 ALA A CA 1
ATOM 1491 C C . ALA A 1 193 ? -1.489 -5.536 2.506 1.00 91.69 193 ALA A C 1
ATOM 1493 O O . ALA A 1 193 ? -0.726 -5.083 1.659 1.00 91.69 193 ALA A O 1
ATOM 1494 N N . MET A 1 194 ? -1.283 -6.724 3.081 1.00 94.81 194 MET A N 1
ATOM 1495 C CA . MET A 1 194 ? -0.149 -7.590 2.759 1.00 94.81 194 MET A CA 1
ATOM 1496 C C . MET A 1 194 ? -0.216 -8.119 1.325 1.00 94.81 194 MET A C 1
ATOM 1498 O O . MET A 1 194 ? 0.819 -8.196 0.673 1.00 94.81 194 MET A O 1
ATOM 1502 N N . LEU A 1 195 ? -1.411 -8.439 0.815 1.00 94.31 195 LEU A N 1
ATOM 1503 C CA . LEU A 1 195 ? -1.608 -8.815 -0.586 1.00 94.31 195 LEU A CA 1
ATOM 1504 C C . LEU A 1 195 ? -1.174 -7.682 -1.529 1.00 94.31 195 LEU A C 1
ATOM 1506 O O . LEU A 1 195 ? -0.416 -7.938 -2.458 1.00 94.31 195 LEU A O 1
ATOM 1510 N N . ALA A 1 196 ? -1.582 -6.441 -1.250 1.00 92.56 196 ALA A N 1
ATOM 1511 C CA . ALA A 1 196 ? -1.157 -5.269 -2.016 1.00 92.56 196 ALA A CA 1
ATOM 1512 C C . ALA A 1 196 ? 0.367 -5.047 -1.964 1.00 92.56 196 ALA A C 1
ATOM 1514 O O . ALA A 1 196 ? 0.998 -4.868 -3.004 1.00 92.56 196 ALA A O 1
ATOM 1515 N N . ILE A 1 197 ? 0.969 -5.122 -0.768 1.00 95.38 197 ILE A N 1
ATOM 1516 C CA . ILE A 1 197 ? 2.423 -4.979 -0.575 1.00 95.38 197 ILE A CA 1
ATOM 1517 C C . ILE A 1 197 ? 3.185 -6.044 -1.374 1.00 95.38 197 ILE A C 1
ATOM 1519 O O . ILE A 1 197 ? 4.112 -5.706 -2.101 1.00 95.38 197 ILE A O 1
ATOM 1523 N N . VAL A 1 198 ? 2.780 -7.317 -1.299 1.00 97.12 198 VAL A N 1
ATOM 1524 C CA . VAL A 1 198 ? 3.439 -8.410 -2.036 1.00 97.12 198 VAL A CA 1
ATOM 1525 C C . VAL A 1 198 ? 3.238 -8.275 -3.547 1.00 97.12 198 VAL A C 1
ATOM 1527 O O . VAL A 1 198 ? 4.201 -8.434 -4.292 1.00 97.12 198 VAL A O 1
ATOM 1530 N N . ALA A 1 199 ? 2.026 -7.959 -4.016 1.00 95.75 199 ALA A N 1
ATOM 1531 C CA . ALA A 1 199 ? 1.741 -7.778 -5.440 1.00 95.75 199 ALA A CA 1
ATOM 1532 C C . ALA A 1 199 ? 2.590 -6.654 -6.056 1.00 95.75 199 ALA A C 1
ATOM 1534 O O . ALA A 1 199 ? 3.208 -6.845 -7.107 1.00 95.75 199 ALA A O 1
ATOM 1535 N N . TRP A 1 200 ? 2.683 -5.514 -5.365 1.00 94.50 200 TRP A N 1
ATOM 1536 C CA . TRP A 1 200 ? 3.532 -4.403 -5.778 1.00 94.50 200 TRP A CA 1
ATOM 1537 C C . TRP A 1 200 ? 5.025 -4.759 -5.689 1.00 94.50 200 TRP A C 1
ATOM 1539 O O . TRP A 1 200 ? 5.723 -4.652 -6.692 1.00 94.50 200 TRP A O 1
ATOM 1549 N N . SER A 1 201 ? 5.517 -5.280 -4.555 1.00 95.69 201 SER A N 1
ATOM 1550 C CA . SER A 1 201 ? 6.939 -5.640 -4.385 1.00 95.69 201 SER A CA 1
ATOM 1551 C C . SER A 1 201 ? 7.433 -6.710 -5.367 1.00 95.69 201 SER A C 1
ATOM 1553 O O . SER A 1 201 ? 8.571 -6.623 -5.817 1.00 95.69 201 SER A O 1
ATOM 1555 N N . LEU A 1 202 ? 6.594 -7.677 -5.761 1.00 96.25 202 LEU A N 1
ATOM 1556 C CA . LEU A 1 202 ? 6.944 -8.658 -6.799 1.00 96.25 202 LEU A CA 1
ATOM 1557 C C . LEU A 1 202 ? 7.192 -8.009 -8.167 1.00 96.25 202 LEU A C 1
ATOM 1559 O O . LEU A 1 202 ? 7.986 -8.522 -8.949 1.00 96.25 202 LEU A O 1
ATOM 1563 N N . SER A 1 203 ? 6.491 -6.913 -8.467 1.00 95.06 203 SER A N 1
ATOM 1564 C CA . SER A 1 203 ? 6.439 -6.277 -9.790 1.00 95.06 203 SER A CA 1
ATOM 1565 C C . SER A 1 203 ? 7.068 -4.887 -9.841 1.00 95.06 203 SER A C 1
ATOM 1567 O O . SER A 1 203 ? 6.875 -4.163 -10.816 1.00 95.06 203 SER A O 1
ATOM 1569 N N . VAL A 1 204 ? 7.824 -4.512 -8.808 1.00 94.81 204 VAL A N 1
ATOM 1570 C CA . VAL A 1 204 ? 8.491 -3.215 -8.739 1.00 94.81 204 VAL A CA 1
ATOM 1571 C C . VAL A 1 204 ? 9.650 -3.173 -9.742 1.00 94.81 204 VAL A C 1
ATOM 1573 O O . VAL A 1 204 ? 10.556 -4.006 -9.707 1.00 94.81 204 VAL A O 1
ATOM 1576 N N . VAL A 1 205 ? 9.592 -2.215 -10.669 1.00 95.25 205 VAL A N 1
ATOM 1577 C CA . VAL A 1 205 ? 10.579 -2.037 -11.751 1.00 95.25 205 VAL A CA 1
ATOM 1578 C C . VAL A 1 205 ? 11.398 -0.774 -11.513 1.00 95.25 205 VAL A C 1
ATOM 1580 O O . VAL A 1 205 ? 12.619 -0.823 -11.523 1.00 95.25 205 VAL A O 1
ATOM 1583 N N . ASP A 1 206 ? 10.736 0.338 -11.213 1.00 94.50 206 ASP A N 1
ATOM 1584 C CA . ASP A 1 206 ? 11.330 1.651 -10.959 1.00 94.50 206 ASP A CA 1
ATOM 1585 C C . ASP A 1 206 ? 12.318 1.649 -9.782 1.00 94.50 206 ASP A C 1
ATOM 1587 O O . ASP A 1 206 ? 13.491 1.975 -9.946 1.00 94.50 206 ASP A O 1
ATOM 1591 N N . VAL A 1 207 ? 11.883 1.204 -8.602 1.00 94.88 207 VAL A N 1
ATOM 1592 C CA . VAL A 1 207 ? 12.753 1.112 -7.416 1.00 94.88 207 VAL A CA 1
ATOM 1593 C C . VAL A 1 207 ? 13.824 0.026 -7.585 1.00 94.88 207 VAL A C 1
ATOM 1595 O O . VAL A 1 207 ? 14.918 0.149 -7.038 1.00 94.88 207 VAL A O 1
ATOM 1598 N N . ALA A 1 208 ? 13.540 -1.021 -8.366 1.00 95.00 208 ALA A N 1
ATOM 1599 C CA . ALA A 1 208 ? 14.490 -2.098 -8.641 1.00 95.00 208 ALA A CA 1
ATOM 1600 C C . ALA A 1 208 ? 15.574 -1.708 -9.664 1.00 95.00 208 ALA A C 1
ATOM 1602 O O . ALA A 1 208 ? 16.684 -2.210 -9.555 1.00 95.00 208 ALA A O 1
ATOM 1603 N N . ILE A 1 209 ? 15.299 -0.793 -10.600 1.00 93.88 209 ILE A N 1
ATOM 1604 C CA . ILE A 1 209 ? 16.324 -0.179 -11.463 1.00 93.88 209 ILE A CA 1
ATOM 1605 C C . ILE A 1 209 ? 17.253 0.722 -10.636 1.00 93.88 209 ILE A C 1
ATOM 1607 O O . ILE A 1 209 ? 18.454 0.752 -10.886 1.00 93.88 209 ILE A O 1
ATOM 1611 N N . ILE A 1 210 ? 16.712 1.431 -9.639 1.00 92.69 210 ILE A N 1
ATOM 1612 C CA . ILE A 1 210 ? 17.488 2.352 -8.795 1.00 92.69 210 ILE A CA 1
ATOM 1613 C C . ILE A 1 210 ? 18.357 1.606 -7.774 1.00 92.69 210 ILE A C 1
ATOM 1615 O O . ILE A 1 210 ? 19.504 1.986 -7.586 1.00 92.69 210 ILE A O 1
ATOM 1619 N N . LEU A 1 211 ? 17.819 0.594 -7.079 1.00 91.81 211 LEU A N 1
ATOM 1620 C CA . LEU A 1 211 ? 18.453 -0.010 -5.890 1.00 91.81 211 LEU A CA 1
ATOM 1621 C C . LEU A 1 211 ? 18.538 -1.550 -5.928 1.00 91.81 211 LEU A C 1
ATOM 1623 O O . LEU A 1 211 ? 18.984 -2.174 -4.966 1.00 91.81 211 LEU A O 1
ATOM 1627 N N . GLY A 1 212 ? 18.043 -2.191 -6.986 1.00 90.88 212 GLY A N 1
ATOM 1628 C CA . GLY A 1 212 ? 18.122 -3.642 -7.150 1.00 90.88 212 GLY A CA 1
ATOM 1629 C C . GLY A 1 212 ? 19.470 -4.108 -7.717 1.00 90.88 212 GLY A C 1
ATOM 1630 O O . GLY A 1 212 ? 20.286 -3.292 -8.145 1.00 90.88 212 GLY A O 1
ATOM 1631 N N . PRO A 1 213 ? 19.715 -5.431 -7.759 1.00 91.50 213 PRO A N 1
ATOM 1632 C CA . PRO A 1 213 ? 20.870 -5.975 -8.463 1.00 91.50 213 PRO A CA 1
ATOM 1633 C C . PRO A 1 213 ? 20.819 -5.586 -9.946 1.00 91.50 213 PRO A C 1
ATOM 1635 O O . PRO A 1 213 ? 19.771 -5.691 -10.578 1.00 91.50 213 PRO A O 1
ATOM 1638 N N . GLY A 1 214 ? 21.952 -5.166 -10.512 1.00 84.44 214 GLY A N 1
ATOM 1639 C CA . GLY A 1 214 ? 22.029 -4.782 -11.926 1.00 84.44 214 GLY A CA 1
ATOM 1640 C C . GLY A 1 214 ? 22.204 -5.958 -12.894 1.00 84.44 214 GLY A C 1
ATOM 1641 O O . GLY A 1 214 ? 21.721 -5.896 -14.019 1.00 84.44 214 GLY A O 1
ATOM 1642 N N . ASN A 1 215 ? 22.894 -7.030 -12.478 1.00 85.62 215 ASN A N 1
ATOM 1643 C CA . ASN A 1 215 ? 23.226 -8.162 -13.350 1.00 85.62 215 ASN A CA 1
ATOM 1644 C C . ASN A 1 215 ? 23.303 -9.508 -12.594 1.00 85.62 215 ASN A C 1
ATOM 1646 O O . ASN A 1 215 ? 24.230 -9.700 -11.801 1.00 85.62 215 ASN A O 1
ATOM 1650 N N . PRO A 1 216 ? 22.401 -10.469 -12.879 1.00 91.69 216 PRO A N 1
ATOM 1651 C CA . PRO A 1 216 ? 21.093 -10.267 -13.509 1.00 91.69 216 PRO A CA 1
ATOM 1652 C C . PRO A 1 216 ? 20.131 -9.534 -12.549 1.00 91.69 216 PRO A C 1
ATOM 1654 O O . PRO A 1 216 ? 20.263 -9.677 -11.328 1.00 91.69 216 PRO A O 1
ATOM 1657 N N . PRO A 1 217 ? 19.173 -8.749 -13.069 1.00 95.12 217 PRO A N 1
ATOM 1658 C CA . PRO A 1 217 ? 18.268 -7.956 -12.245 1.00 95.12 217 PRO A CA 1
ATOM 1659 C C . PRO A 1 217 ? 17.065 -8.762 -11.735 1.00 95.12 217 PRO A C 1
ATOM 1661 O O . PRO A 1 217 ? 16.959 -9.966 -11.961 1.00 95.12 217 PRO A O 1
ATOM 1664 N N . THR A 1 218 ? 16.141 -8.114 -11.019 1.00 96.81 218 THR A N 1
ATOM 1665 C CA . THR A 1 218 ? 14.908 -8.768 -10.538 1.00 96.81 218 THR A CA 1
ATOM 1666 C C . THR A 1 218 ? 14.037 -9.263 -11.702 1.00 96.81 218 THR A C 1
ATOM 1668 O O . THR A 1 218 ? 14.070 -8.710 -12.805 1.00 96.81 218 THR A O 1
ATOM 1671 N N . LEU A 1 219 ? 13.194 -10.275 -11.454 1.00 97.06 219 LEU A N 1
ATOM 1672 C CA . LEU A 1 219 ? 12.304 -10.847 -12.473 1.00 97.06 219 LEU A CA 1
ATOM 1673 C C . LEU A 1 219 ? 11.381 -9.795 -13.119 1.00 97.06 219 LEU A C 1
ATOM 1675 O O . LEU A 1 219 ? 11.080 -9.887 -14.305 1.00 97.06 219 LEU A O 1
ATOM 1679 N N . ALA A 1 220 ? 10.958 -8.779 -12.361 1.00 96.31 220 ALA A N 1
ATOM 1680 C CA . ALA A 1 220 ? 10.156 -7.675 -12.884 1.00 96.31 220 ALA A CA 1
ATOM 1681 C C . ALA A 1 220 ? 10.939 -6.807 -13.881 1.00 96.31 220 ALA A C 1
ATOM 1683 O O . ALA A 1 220 ? 10.423 -6.488 -14.951 1.00 96.31 220 ALA A O 1
ATOM 1684 N N . VAL A 1 221 ? 12.193 -6.466 -13.565 1.00 96.12 221 VAL A N 1
ATOM 1685 C CA . VAL A 1 221 ? 13.048 -5.642 -14.432 1.00 96.12 221 VAL A CA 1
ATOM 1686 C C . VAL A 1 221 ? 13.421 -6.397 -15.707 1.00 96.12 221 VAL A C 1
ATOM 1688 O O . VAL A 1 221 ? 13.278 -5.835 -16.790 1.00 96.12 221 VAL A O 1
ATOM 1691 N N . ILE A 1 222 ? 13.818 -7.673 -15.621 1.00 95.50 222 ILE A N 1
ATOM 1692 C CA . ILE A 1 222 ? 14.158 -8.457 -16.822 1.00 95.50 222 ILE A CA 1
ATOM 1693 C C . ILE A 1 222 ? 12.920 -8.752 -17.690 1.00 95.50 222 ILE A C 1
ATOM 1695 O O . ILE A 1 222 ? 12.984 -8.648 -18.912 1.00 95.50 222 ILE A O 1
ATOM 1699 N N . SER A 1 223 ? 11.754 -9.011 -17.080 1.00 95.19 223 SER A N 1
ATOM 1700 C CA . SER A 1 223 ? 10.484 -9.159 -17.807 1.00 95.19 223 SER A CA 1
ATOM 1701 C C . SER A 1 223 ? 10.086 -7.862 -18.521 1.00 95.19 223 SER A C 1
ATOM 1703 O O . SER A 1 223 ? 9.680 -7.914 -19.679 1.00 95.19 223 SER A O 1
ATOM 1705 N N . TRP A 1 224 ? 10.269 -6.698 -17.886 1.00 94.19 224 TRP A N 1
ATOM 1706 C CA . TRP A 1 224 ? 10.066 -5.391 -18.522 1.00 94.19 224 TRP A CA 1
ATOM 1707 C C . TRP A 1 224 ? 11.040 -5.138 -19.686 1.00 94.19 224 TRP A C 1
ATOM 1709 O O . TRP A 1 224 ? 10.608 -4.677 -20.745 1.00 94.19 224 TRP A O 1
ATOM 1719 N N . GLN A 1 225 ? 12.324 -5.481 -19.527 1.00 93.62 225 GLN A N 1
ATOM 1720 C CA . GLN A 1 225 ? 13.325 -5.382 -20.597 1.00 93.62 225 GLN A CA 1
ATOM 1721 C C . GLN A 1 225 ? 12.930 -6.244 -21.803 1.00 93.62 225 GLN A C 1
ATOM 1723 O O . GLN A 1 225 ? 12.878 -5.734 -22.919 1.00 93.62 225 GLN A O 1
ATOM 1728 N N . TRP A 1 226 ? 12.582 -7.515 -21.583 1.00 94.00 226 TRP A N 1
ATOM 1729 C CA . TRP A 1 226 ? 12.129 -8.437 -22.630 1.00 94.00 226 TRP A CA 1
ATOM 1730 C C . TRP A 1 226 ? 10.831 -7.985 -23.318 1.00 94.00 226 TRP A C 1
ATOM 1732 O O . TRP A 1 226 ? 10.738 -8.050 -24.539 1.00 94.00 226 TRP A O 1
ATOM 1742 N N . LEU A 1 227 ? 9.856 -7.456 -22.568 1.00 92.12 227 LEU A N 1
ATOM 1743 C CA . LEU A 1 227 ? 8.619 -6.888 -23.128 1.00 92.12 227 LEU A CA 1
ATOM 1744 C C . LEU A 1 227 ? 8.849 -5.612 -23.955 1.00 92.12 227 LEU A C 1
ATOM 1746 O O . LEU A 1 227 ? 8.033 -5.295 -24.816 1.00 92.12 227 LEU A O 1
ATOM 1750 N N . THR A 1 228 ? 9.937 -4.879 -23.699 1.00 88.88 228 THR A N 1
ATOM 1751 C CA . THR A 1 228 ? 10.280 -3.634 -24.411 1.00 88.88 228 THR A CA 1
ATOM 1752 C C . THR A 1 228 ? 11.204 -3.883 -25.617 1.00 88.88 228 THR A C 1
ATOM 1754 O O . THR A 1 228 ? 11.403 -2.991 -26.440 1.00 88.88 228 THR A O 1
ATOM 1757 N N . GLN A 1 229 ? 11.762 -5.090 -25.769 1.00 86.56 229 GLN A N 1
ATOM 1758 C CA . GLN A 1 229 ? 12.553 -5.463 -26.947 1.00 86.56 229 GLN A CA 1
ATOM 1759 C C . GLN A 1 229 ? 11.653 -5.633 -28.181 1.00 86.56 229 GLN A C 1
ATOM 1761 O O . GLN A 1 229 ? 10.530 -6.120 -28.090 1.00 86.56 229 GLN A O 1
ATOM 1766 N N . GLY A 1 230 ? 12.153 -5.246 -29.358 1.00 77.44 230 GLY A N 1
ATOM 1767 C CA . GLY A 1 230 ? 11.419 -5.321 -30.633 1.00 77.44 230 GLY A CA 1
ATOM 1768 C C . GLY A 1 230 ? 11.338 -6.717 -31.266 1.00 77.44 230 GLY A C 1
ATOM 1769 O O . GLY A 1 230 ? 10.983 -6.821 -32.435 1.00 77.44 230 GLY A O 1
ATOM 1770 N N . ASP A 1 231 ? 11.702 -7.767 -30.528 1.00 89.56 231 ASP A N 1
ATOM 1771 C CA . ASP A 1 231 ? 11.726 -9.159 -30.982 1.00 89.56 231 ASP A CA 1
ATOM 1772 C C . ASP A 1 231 ? 10.557 -9.944 -30.364 1.00 89.56 231 ASP A C 1
ATOM 1774 O O . ASP A 1 231 ? 10.344 -9.909 -29.150 1.00 89.56 231 ASP A O 1
ATOM 1778 N N . ALA A 1 232 ? 9.803 -10.661 -31.199 1.00 88.50 232 ALA A N 1
ATOM 1779 C CA . ALA A 1 232 ? 8.614 -11.407 -30.793 1.00 88.50 232 ALA A CA 1
ATOM 1780 C C . ALA A 1 232 ? 8.937 -12.562 -29.828 1.00 88.50 232 ALA A C 1
ATOM 1782 O O . ALA A 1 232 ? 8.155 -12.829 -28.909 1.00 88.50 232 ALA A O 1
ATOM 1783 N N . ASP A 1 233 ? 10.098 -13.208 -29.977 1.00 89.69 233 ASP A N 1
ATOM 1784 C CA . ASP A 1 233 ? 10.528 -14.291 -29.083 1.00 89.69 233 ASP A CA 1
ATOM 1785 C C . ASP A 1 233 ? 10.891 -13.745 -27.692 1.00 89.69 233 ASP A C 1
ATOM 1787 O O . ASP A 1 233 ? 10.535 -14.333 -26.665 1.00 89.69 233 ASP A O 1
ATOM 1791 N N . GLN A 1 234 ? 11.529 -12.573 -27.632 1.00 91.56 234 GLN A N 1
ATOM 1792 C CA . GLN A 1 234 ? 11.828 -11.887 -26.371 1.00 91.56 234 GLN A CA 1
ATOM 1793 C C . GLN A 1 234 ? 10.555 -11.357 -25.707 1.00 91.56 234 GLN A C 1
ATOM 1795 O O . GLN A 1 234 ? 10.349 -11.602 -24.521 1.00 91.56 234 GLN A O 1
ATOM 1800 N N . GLN A 1 235 ? 9.632 -10.739 -26.450 1.00 91.69 235 GLN A N 1
ATOM 1801 C CA . GLN A 1 235 ? 8.330 -10.329 -25.904 1.00 91.69 235 GLN A CA 1
ATOM 1802 C C . GLN A 1 235 ? 7.544 -11.525 -25.343 1.00 91.69 235 GLN A C 1
ATOM 1804 O O . GLN A 1 235 ? 6.938 -11.424 -24.274 1.00 91.69 235 GLN A O 1
ATOM 1809 N N . THR A 1 236 ? 7.620 -12.683 -26.004 1.00 92.06 236 THR A N 1
ATOM 1810 C CA . THR A 1 236 ? 7.040 -13.953 -25.539 1.00 92.06 236 THR A CA 1
ATOM 1811 C C . THR A 1 236 ? 7.665 -14.409 -24.213 1.00 92.06 236 THR A C 1
ATOM 1813 O O . THR A 1 236 ? 6.929 -14.703 -23.266 1.00 92.06 236 THR A O 1
ATOM 1816 N N . LYS A 1 237 ? 9.001 -14.393 -24.075 1.00 92.88 237 LYS A N 1
ATOM 1817 C CA . LYS A 1 237 ? 9.683 -14.638 -22.784 1.00 92.88 237 LYS A CA 1
ATOM 1818 C C . LYS A 1 237 ? 9.262 -13.630 -21.713 1.00 92.88 237 LYS A C 1
ATOM 1820 O O . LYS A 1 237 ? 8.973 -14.015 -20.580 1.00 92.88 237 LYS A O 1
ATOM 1825 N N . GLY A 1 238 ? 9.181 -12.350 -22.072 1.00 93.50 238 GLY A N 1
ATOM 1826 C CA . GLY A 1 238 ? 8.742 -11.261 -21.205 1.00 93.50 238 GLY A CA 1
ATOM 1827 C C . GLY A 1 238 ? 7.334 -11.485 -20.650 1.00 93.50 238 GLY A C 1
ATOM 1828 O O . GLY A 1 238 ? 7.131 -11.375 -19.438 1.00 93.50 238 GLY A O 1
ATOM 1829 N N . ALA A 1 239 ? 6.388 -11.890 -21.501 1.00 92.75 239 ALA A N 1
ATOM 1830 C CA . ALA A 1 239 ? 5.024 -12.238 -21.109 1.00 92.75 239 ALA A CA 1
ATOM 1831 C C . ALA A 1 239 ? 4.988 -13.457 -20.169 1.00 92.75 239 ALA A C 1
ATOM 1833 O O . ALA A 1 239 ? 4.324 -13.417 -19.133 1.00 92.75 239 ALA A O 1
ATOM 1834 N N . LEU A 1 240 ? 5.756 -14.514 -20.453 1.00 94.25 240 LEU A N 1
ATOM 1835 C CA . LEU A 1 240 ? 5.845 -15.676 -19.561 1.00 94.25 240 LEU A CA 1
ATOM 1836 C C . LEU A 1 240 ? 6.485 -15.340 -18.204 1.00 94.25 240 LEU A C 1
ATOM 1838 O O . LEU A 1 240 ? 6.016 -15.817 -17.171 1.00 94.25 240 LEU A O 1
ATOM 1842 N N . ALA A 1 241 ? 7.495 -14.471 -18.164 1.00 94.62 241 ALA A N 1
ATOM 1843 C CA . ALA A 1 241 ? 8.072 -13.977 -16.914 1.00 94.62 241 ALA A CA 1
ATOM 1844 C C . ALA A 1 241 ? 7.069 -13.123 -16.108 1.00 94.62 241 ALA A C 1
ATOM 1846 O O . ALA A 1 241 ? 6.985 -13.243 -14.885 1.00 94.62 241 ALA A O 1
ATOM 1847 N N . SER A 1 242 ? 6.221 -12.344 -16.785 1.00 93.50 242 SER A N 1
ATOM 1848 C CA . SER A 1 242 ? 5.085 -11.648 -16.163 1.00 93.50 242 SER A CA 1
ATOM 1849 C C . SER A 1 242 ? 4.011 -12.613 -15.635 1.00 93.50 242 SER A C 1
ATOM 1851 O O . SER A 1 242 ? 3.422 -12.366 -14.579 1.00 93.50 242 SER A O 1
ATOM 1853 N N . LEU A 1 243 ? 3.792 -13.755 -16.295 1.00 93.56 243 LEU A N 1
ATOM 1854 C CA . LEU A 1 243 ? 2.938 -14.828 -15.776 1.00 93.56 243 LEU A CA 1
ATOM 1855 C C . LEU A 1 243 ? 3.573 -15.529 -14.560 1.00 93.56 243 LEU A C 1
ATOM 1857 O O . LEU A 1 243 ? 2.863 -15.844 -13.604 1.00 93.56 243 LEU A O 1
ATOM 1861 N N . LEU A 1 244 ? 4.898 -15.710 -14.529 1.00 95.06 244 LEU A N 1
ATOM 1862 C CA . LEU A 1 244 ? 5.598 -16.199 -13.335 1.00 95.06 244 LEU A CA 1
ATOM 1863 C C . LEU A 1 244 ? 5.381 -15.268 -12.131 1.00 95.06 244 LEU A C 1
ATOM 1865 O O . LEU A 1 244 ? 5.138 -15.771 -11.038 1.00 95.06 244 LEU A O 1
ATOM 1869 N N . LEU A 1 245 ? 5.358 -13.939 -12.304 1.00 95.56 245 LEU A N 1
ATOM 1870 C CA . LEU A 1 245 ? 5.014 -13.005 -11.216 1.00 95.56 245 LEU A CA 1
ATOM 1871 C C . LEU A 1 245 ? 3.600 -13.240 -10.653 1.00 95.56 245 LEU A C 1
ATOM 1873 O O . LEU A 1 245 ? 3.409 -13.208 -9.436 1.00 95.56 245 LEU A O 1
ATOM 1877 N N . MET A 1 246 ? 2.618 -13.533 -11.512 1.00 93.69 246 MET A N 1
ATOM 1878 C CA . MET A 1 246 ? 1.256 -13.900 -11.090 1.00 93.69 246 MET A CA 1
ATOM 1879 C C . MET A 1 246 ? 1.234 -15.222 -10.304 1.00 93.69 246 MET A C 1
ATOM 1881 O O . MET A 1 246 ? 0.539 -15.336 -9.293 1.00 93.69 246 MET A O 1
ATOM 1885 N N . LEU A 1 247 ? 2.012 -16.218 -10.742 1.00 95.00 247 LEU A N 1
ATOM 1886 C CA . LEU A 1 247 ? 2.131 -17.514 -10.067 1.00 95.00 247 LEU A CA 1
ATOM 1887 C C . LEU A 1 247 ? 2.856 -17.398 -8.717 1.00 95.00 247 LEU A C 1
ATOM 1889 O O . LEU A 1 247 ? 2.424 -18.006 -7.737 1.00 95.00 247 LEU A O 1
ATOM 1893 N N . LEU A 1 248 ? 3.899 -16.566 -8.628 1.00 97.00 248 LEU A N 1
ATOM 1894 C CA . LEU A 1 248 ? 4.567 -16.240 -7.367 1.00 97.00 248 LEU A CA 1
ATOM 1895 C C . LEU A 1 248 ? 3.606 -15.548 -6.395 1.00 97.00 248 LEU A C 1
ATOM 1897 O O . LEU A 1 248 ? 3.543 -15.938 -5.231 1.00 97.00 248 LEU A O 1
ATOM 1901 N N . LEU A 1 249 ? 2.799 -14.589 -6.861 1.00 96.75 249 LEU A N 1
ATOM 1902 C CA . LEU A 1 249 ? 1.772 -13.956 -6.031 1.00 96.75 249 LEU A CA 1
ATOM 1903 C C . LEU A 1 249 ? 0.774 -14.989 -5.485 1.00 96.75 249 LEU A C 1
ATOM 1905 O O . LEU A 1 249 ? 0.486 -14.993 -4.287 1.00 96.75 249 LEU A O 1
ATOM 1909 N N . ALA A 1 250 ? 0.295 -15.908 -6.328 1.00 96.50 250 ALA A N 1
ATOM 1910 C CA . ALA A 1 250 ? -0.580 -16.999 -5.898 1.00 96.50 250 ALA A CA 1
ATOM 1911 C C . ALA A 1 250 ? 0.094 -17.919 -4.858 1.00 96.50 250 ALA A C 1
ATOM 1913 O O . ALA A 1 250 ? -0.555 -18.328 -3.891 1.00 96.50 250 ALA A O 1
ATOM 1914 N N . ALA A 1 251 ? 1.397 -18.188 -4.995 1.00 97.31 251 ALA A N 1
ATOM 1915 C CA . ALA A 1 251 ? 2.172 -18.945 -4.014 1.00 97.31 251 ALA A CA 1
ATOM 1916 C C . ALA A 1 251 ? 2.297 -18.207 -2.666 1.00 97.31 251 ALA A C 1
ATOM 1918 O O . ALA A 1 251 ? 2.082 -18.823 -1.621 1.00 97.31 251 ALA A O 1
ATOM 1919 N N . TYR A 1 252 ? 2.551 -16.891 -2.661 1.00 97.00 252 TYR A N 1
ATOM 1920 C CA . TYR A 1 252 ? 2.537 -16.077 -1.435 1.00 97.00 252 TYR A CA 1
ATOM 1921 C C . TYR A 1 252 ? 1.150 -16.029 -0.781 1.00 97.00 252 TYR A C 1
ATOM 1923 O O . TYR A 1 252 ? 1.054 -16.112 0.443 1.00 97.00 252 TYR A O 1
ATOM 1931 N N . VAL A 1 253 ? 0.070 -15.941 -1.566 1.00 95.19 253 VAL A N 1
ATOM 1932 C CA . VAL A 1 253 ? -1.311 -15.994 -1.052 1.00 95.19 253 VAL A CA 1
ATOM 1933 C C . VAL A 1 253 ? -1.606 -17.348 -0.411 1.00 95.19 253 VAL A C 1
ATOM 1935 O O . VAL A 1 253 ? -2.139 -17.394 0.700 1.00 95.19 253 VAL A O 1
ATOM 1938 N N . LEU A 1 254 ? -1.223 -18.451 -1.061 1.00 96.06 254 LEU A N 1
ATOM 1939 C CA . LEU A 1 254 ? -1.382 -19.797 -0.515 1.00 96.06 254 LEU A CA 1
ATOM 1940 C C . LEU A 1 254 ? -0.562 -19.978 0.770 1.00 96.06 254 LEU A C 1
ATOM 1942 O O . LEU A 1 254 ? -1.101 -20.444 1.774 1.00 96.06 254 LEU A O 1
ATOM 1946 N N . LEU A 1 255 ? 0.708 -19.566 0.770 1.00 95.12 255 LEU A N 1
ATOM 1947 C CA . LEU A 1 255 ? 1.581 -19.616 1.942 1.00 95.12 255 LEU A CA 1
ATOM 1948 C C . LEU A 1 255 ? 1.011 -18.778 3.094 1.00 95.12 255 LEU A C 1
ATOM 1950 O O . LEU A 1 255 ? 0.886 -19.278 4.209 1.00 95.12 255 LEU A O 1
ATOM 1954 N N . GLY A 1 256 ? 0.591 -17.541 2.822 1.00 92.69 256 GLY A N 1
ATOM 1955 C CA . GLY A 1 256 ? -0.049 -16.657 3.795 1.00 92.69 256 GLY A CA 1
ATOM 1956 C C . GLY A 1 256 ? -1.334 -17.255 4.371 1.00 92.69 256 GLY A C 1
ATOM 1957 O O . GLY A 1 256 ? -1.524 -17.238 5.585 1.00 92.69 256 GLY A O 1
ATOM 1958 N N . TYR A 1 257 ? -2.179 -17.867 3.536 1.00 91.62 257 TYR A N 1
ATOM 1959 C CA . TYR A 1 257 ? -3.384 -18.575 3.973 1.00 91.62 257 TYR A CA 1
ATOM 1960 C C . TYR A 1 257 ? -3.068 -19.814 4.828 1.00 91.62 257 TYR A C 1
ATOM 1962 O O . TYR A 1 257 ? -3.730 -20.047 5.841 1.00 91.62 257 TYR A O 1
ATOM 1970 N N . LEU A 1 258 ? -2.051 -20.602 4.467 1.00 93.62 258 LEU A N 1
ATOM 1971 C CA . LEU A 1 258 ? -1.625 -21.780 5.228 1.00 93.62 258 LEU A CA 1
ATOM 1972 C C . LEU A 1 258 ? -0.995 -21.396 6.572 1.00 93.62 258 LEU A C 1
ATOM 1974 O O . LEU A 1 258 ? -1.319 -22.015 7.590 1.00 93.62 258 LEU A O 1
ATOM 1978 N N . LEU A 1 259 ? -0.159 -20.354 6.601 1.00 90.25 259 LEU A N 1
ATOM 1979 C CA . LEU A 1 259 ? 0.402 -19.777 7.824 1.00 90.25 259 LEU A CA 1
ATOM 1980 C C . LEU A 1 259 ? -0.708 -19.222 8.718 1.00 90.25 259 LEU A C 1
ATOM 1982 O O . LEU A 1 259 ? -0.758 -19.560 9.896 1.00 90.25 259 LEU A O 1
ATOM 1986 N N . TRP A 1 260 ? -1.651 -18.461 8.158 1.00 86.81 260 TRP A N 1
ATOM 1987 C CA . TRP A 1 260 ? -2.824 -17.944 8.863 1.00 86.81 260 TRP A CA 1
ATOM 1988 C C . TRP A 1 260 ? -3.686 -19.064 9.457 1.00 86.81 260 TRP A C 1
ATOM 1990 O O . TRP A 1 260 ? -3.990 -19.054 10.648 1.00 86.81 260 TRP A O 1
ATOM 2000 N N . ARG A 1 261 ? -4.037 -20.083 8.662 1.00 86.69 261 ARG A N 1
ATOM 2001 C CA . ARG A 1 261 ? -4.847 -21.230 9.106 1.00 86.69 261 ARG A CA 1
ATOM 2002 C C . ARG A 1 261 ? -4.126 -22.075 10.159 1.00 86.69 261 ARG A C 1
ATOM 2004 O O . ARG A 1 261 ? -4.776 -22.609 11.057 1.00 86.69 261 ARG A O 1
ATOM 2011 N N . SER A 1 262 ? -2.803 -22.190 10.070 1.00 86.06 262 SER A N 1
ATOM 2012 C CA . SER A 1 262 ? -1.977 -22.861 11.079 1.00 86.06 262 SER A CA 1
ATOM 2013 C C . SER A 1 262 ? -1.897 -22.034 12.360 1.00 86.06 262 SER A C 1
ATOM 2015 O O . SER A 1 262 ? -2.138 -22.562 13.440 1.00 86.06 262 SER A O 1
ATOM 2017 N N . TRP A 1 263 ? -1.679 -20.724 12.249 1.00 83.31 263 TRP A N 1
ATOM 2018 C CA . TRP A 1 263 ? -1.651 -19.804 13.380 1.00 83.31 263 TRP A CA 1
ATOM 2019 C C . TRP A 1 263 ? -3.001 -19.740 14.112 1.00 83.31 263 TRP A C 1
ATOM 2021 O O . TRP A 1 263 ? -3.020 -19.835 15.338 1.00 83.31 263 TRP A O 1
ATOM 2031 N N . LEU A 1 264 ? -4.131 -19.728 13.394 1.00 75.88 264 LEU A N 1
ATOM 2032 C CA . LEU A 1 264 ? -5.475 -19.844 13.978 1.00 75.88 264 LEU A CA 1
ATOM 2033 C C . LEU A 1 264 ? -5.645 -21.118 14.825 1.00 75.88 264 LEU A C 1
ATOM 2035 O O . LEU A 1 264 ? -6.278 -21.068 15.875 1.00 75.88 264 LEU A O 1
ATOM 2039 N N . ARG A 1 265 ? -5.044 -22.249 14.421 1.00 73.06 265 ARG A N 1
ATOM 2040 C CA . ARG A 1 265 ? -5.019 -23.490 15.226 1.00 73.06 265 ARG A CA 1
ATOM 2041 C C . ARG A 1 265 ? -4.124 -23.377 16.468 1.00 73.06 265 ARG A C 1
ATOM 2043 O O . ARG A 1 265 ? -4.309 -24.145 17.407 1.00 73.06 265 ARG A O 1
ATOM 2050 N N . THR A 1 266 ? -3.170 -22.442 16.478 1.00 68.00 266 THR A N 1
ATOM 2051 C CA . THR A 1 266 ? -2.287 -22.152 17.624 1.00 68.00 266 THR A CA 1
ATOM 2052 C C . THR A 1 266 ? -2.791 -21.041 18.548 1.00 68.00 266 THR A C 1
ATOM 2054 O O . THR A 1 266 ? -2.181 -20.840 19.598 1.00 68.00 266 THR A O 1
ATOM 2057 N N . ILE A 1 267 ? -3.890 -20.339 18.222 1.00 64.00 267 ILE A N 1
ATOM 2058 C CA . ILE A 1 267 ? -4.572 -19.464 19.191 1.00 64.00 267 ILE A CA 1
ATOM 2059 C C . ILE A 1 267 ? -4.995 -20.365 20.364 1.00 64.00 267 ILE A C 1
ATOM 2061 O O . ILE A 1 267 ? -5.847 -21.237 20.171 1.00 64.00 267 ILE A O 1
ATOM 2065 N N . PRO A 1 268 ? -4.372 -20.252 21.555 1.00 56.19 268 PRO A N 1
ATOM 2066 C CA . PRO A 1 268 ? -4.377 -21.369 22.484 1.00 56.19 268 PRO A CA 1
ATOM 2067 C C . PRO A 1 268 ? -5.731 -21.585 23.147 1.00 56.19 268 PRO A C 1
ATOM 2069 O O . PRO A 1 268 ? -6.545 -20.671 23.307 1.00 56.19 268 PRO A O 1
ATOM 2072 N N . ARG A 1 269 ? -5.899 -22.807 23.661 1.00 58.16 269 ARG A N 1
ATOM 2073 C CA . ARG A 1 269 ? -6.814 -23.076 24.772 1.00 58.16 269 ARG A CA 1
ATOM 2074 C C . ARG A 1 269 ? -6.575 -22.029 25.863 1.00 58.16 269 ARG A C 1
ATOM 2076 O O . ARG A 1 269 ? -5.451 -21.588 26.094 1.00 58.16 269 ARG A O 1
ATOM 2083 N N . VAL A 1 270 ? -7.649 -21.579 26.505 1.00 59.19 270 VAL A N 1
ATOM 2084 C CA . VAL A 1 270 ? -7.574 -20.460 27.451 1.00 59.19 270 VAL A CA 1
ATOM 2085 C C . VAL A 1 270 ? -7.092 -20.973 28.814 1.00 59.19 270 VAL A C 1
ATOM 2087 O O . VAL A 1 270 ? -7.835 -21.086 29.793 1.00 59.19 270 VAL A O 1
ATOM 2090 N N . ASP A 1 271 ? -5.804 -21.310 28.838 1.00 62.75 271 ASP A N 1
ATOM 2091 C CA . ASP A 1 271 ? -5.097 -21.987 29.926 1.00 62.75 271 ASP A CA 1
ATOM 2092 C C . ASP A 1 271 ? -4.874 -21.071 31.145 1.00 62.75 271 ASP A C 1
ATOM 2094 O O . ASP A 1 271 ? -4.467 -21.529 32.208 1.00 62.75 271 ASP A O 1
ATOM 2098 N N . GLY A 1 272 ? -5.156 -19.768 31.009 1.00 64.12 272 GLY A N 1
ATOM 2099 C CA . GLY A 1 272 ? -5.090 -18.772 32.087 1.00 64.12 272 GLY A CA 1
ATOM 2100 C C . GLY A 1 272 ? -3.686 -18.291 32.453 1.00 64.12 272 GLY A C 1
ATOM 2101 O O . GLY A 1 272 ? -3.546 -17.441 33.331 1.00 64.12 272 GLY A O 1
ATOM 2102 N N . VAL A 1 273 ? -2.645 -18.807 31.794 1.00 70.81 273 VAL A N 1
ATOM 2103 C CA . VAL A 1 273 ? -1.249 -18.439 32.060 1.00 70.81 273 VAL A CA 1
ATOM 2104 C C . VAL A 1 273 ? -0.989 -16.994 31.627 1.00 70.81 273 VAL A C 1
ATOM 2106 O O . VAL A 1 273 ? -1.137 -16.638 30.455 1.00 70.81 273 VAL A O 1
ATOM 2109 N N . ARG A 1 274 ? -0.563 -16.159 32.576 1.00 79.19 274 ARG A N 1
ATOM 2110 C CA . ARG A 1 274 ? -0.162 -14.763 32.357 1.00 79.19 274 ARG A CA 1
ATOM 2111 C C . ARG A 1 274 ? 1.347 -14.726 32.128 1.00 79.19 274 ARG A C 1
ATOM 2113 O O . ARG A 1 274 ? 2.101 -15.195 32.976 1.00 79.19 274 ARG A O 1
ATOM 2120 N N . LYS A 1 275 ? 1.794 -14.228 30.974 1.00 76.44 275 LYS A N 1
ATOM 2121 C CA . LYS A 1 275 ? 3.229 -14.094 30.670 1.00 76.44 275 LYS A CA 1
ATOM 2122 C C . LYS A 1 275 ? 3.758 -12.766 31.231 1.00 76.44 275 LYS A C 1
ATOM 2124 O O . LYS A 1 275 ? 3.019 -11.783 31.199 1.00 76.44 275 LYS A O 1
ATOM 2129 N N . PRO A 1 276 ? 5.017 -12.695 31.703 1.00 70.56 276 PRO A N 1
ATOM 2130 C CA . PRO A 1 276 ? 5.609 -11.435 32.144 1.00 70.56 276 PRO A CA 1
ATOM 2131 C C . PRO A 1 276 ? 5.672 -10.411 31.000 1.00 70.56 276 PRO A C 1
ATOM 2133 O O . PRO A 1 276 ? 5.667 -10.761 29.814 1.00 70.56 276 PRO A O 1
ATOM 2136 N N . ALA A 1 277 ? 5.735 -9.129 31.358 1.00 67.31 277 ALA A N 1
ATOM 2137 C CA . ALA A 1 277 ? 5.919 -8.055 30.392 1.00 67.31 277 ALA A CA 1
ATOM 2138 C C . ALA A 1 277 ? 7.341 -8.105 29.807 1.00 67.31 277 ALA A C 1
ATOM 2140 O O . ALA A 1 277 ? 8.328 -7.921 30.512 1.00 67.31 277 ALA A O 1
ATOM 2141 N N . THR A 1 278 ? 7.443 -8.343 28.502 1.00 67.31 278 THR A N 1
ATOM 2142 C CA . THR A 1 278 ? 8.704 -8.258 27.749 1.00 67.31 278 THR A CA 1
ATOM 2143 C C . THR A 1 278 ? 9.154 -6.799 27.584 1.00 67.31 278 THR A C 1
ATOM 2145 O O . THR A 1 278 ? 8.286 -5.925 27.469 1.00 67.31 278 THR A O 1
ATOM 2148 N N . PRO A 1 279 ? 10.458 -6.518 27.421 1.00 68.12 279 PRO A N 1
ATOM 2149 C CA . PRO A 1 279 ? 10.929 -5.177 27.085 1.00 68.12 279 PRO A CA 1
ATOM 2150 C C . PRO A 1 279 ? 10.333 -4.678 25.757 1.00 68.12 279 PRO A C 1
ATOM 2152 O O . PRO A 1 279 ? 10.371 -5.364 24.739 1.00 68.12 279 PRO A O 1
ATOM 2155 N N . LEU A 1 280 ? 9.808 -3.450 25.761 1.00 78.44 280 LEU A N 1
ATOM 2156 C CA . LEU A 1 280 ? 9.220 -2.792 24.582 1.00 78.44 280 LEU A CA 1
ATOM 2157 C C . LEU A 1 280 ? 10.252 -2.005 23.749 1.00 78.44 280 LEU A C 1
ATOM 2159 O O . LEU A 1 280 ? 9.875 -1.310 22.807 1.00 78.44 280 LEU A O 1
ATOM 2163 N N . LEU A 1 281 ? 11.540 -2.085 24.106 1.00 75.62 281 LEU A N 1
ATOM 2164 C CA . LEU A 1 281 ? 12.611 -1.241 23.565 1.00 75.62 281 LEU A CA 1
ATOM 2165 C C . LEU A 1 281 ? 12.677 -1.232 22.022 1.00 75.62 281 LEU A C 1
ATOM 2167 O O . LEU A 1 281 ? 12.636 -0.128 21.479 1.00 75.62 281 LEU A O 1
ATOM 2171 N N . PRO A 1 282 ? 12.666 -2.378 21.300 1.00 83.00 282 PRO A N 1
ATOM 2172 C CA . PRO A 1 282 ? 12.790 -2.371 19.837 1.00 83.00 282 PRO A CA 1
ATOM 2173 C C . PRO A 1 282 ? 11.619 -1.673 19.135 1.00 83.00 282 PRO A C 1
ATOM 2175 O O . PRO A 1 282 ? 11.805 -0.949 18.164 1.00 83.00 282 PRO A O 1
ATOM 2178 N N . GLY A 1 283 ? 10.395 -1.842 19.644 1.00 84.00 283 GLY A N 1
ATOM 2179 C CA . GLY A 1 283 ? 9.222 -1.175 19.079 1.00 84.00 283 GLY A CA 1
ATOM 2180 C C . GLY A 1 283 ? 9.185 0.327 19.379 1.00 84.00 283 GLY A C 1
ATOM 2181 O O . GLY A 1 283 ? 8.648 1.093 18.585 1.00 84.00 283 GLY A O 1
ATOM 2182 N N . ILE A 1 284 ? 9.777 0.773 20.495 1.00 86.31 284 ILE A N 1
ATOM 2183 C CA . ILE A 1 284 ? 9.902 2.203 20.817 1.00 86.31 284 ILE A CA 1
ATOM 2184 C C . ILE A 1 284 ? 10.938 2.870 19.902 1.00 86.31 284 ILE A C 1
ATOM 2186 O O . ILE A 1 284 ? 10.643 3.940 19.369 1.00 86.31 284 ILE A O 1
ATOM 2190 N N . THR A 1 285 ? 12.107 2.250 19.696 1.00 88.69 285 THR A N 1
ATOM 2191 C CA . THR A 1 285 ? 13.169 2.801 18.836 1.00 88.69 285 THR A CA 1
ATOM 2192 C C . THR A 1 285 ? 12.737 2.849 17.372 1.00 88.69 285 THR A C 1
ATOM 2194 O O . THR A 1 285 ? 12.812 3.920 16.764 1.00 88.69 285 THR A O 1
ATOM 2197 N N . LEU A 1 286 ? 12.181 1.751 16.840 1.00 90.31 286 LEU A N 1
ATOM 2198 C CA . LEU A 1 286 ? 11.603 1.705 15.490 1.00 90.31 286 LEU A CA 1
ATOM 2199 C C . LEU A 1 286 ? 10.537 2.786 15.299 1.00 90.31 286 LEU A C 1
ATOM 2201 O O . LEU A 1 286 ? 10.563 3.505 14.303 1.00 90.31 286 LEU A O 1
ATOM 2205 N N . ALA A 1 287 ? 9.643 2.966 16.277 1.00 87.81 287 ALA A N 1
ATOM 2206 C CA . ALA A 1 287 ? 8.624 4.001 16.181 1.00 87.81 287 ALA A CA 1
ATOM 2207 C C . ALA A 1 287 ? 9.232 5.410 16.130 1.00 87.81 287 ALA A C 1
ATOM 2209 O O . ALA A 1 287 ? 8.792 6.222 15.326 1.00 87.81 287 ALA A O 1
ATOM 2210 N N . SER A 1 288 ? 10.241 5.731 16.950 1.00 86.62 288 SER A N 1
ATOM 2211 C CA . SER A 1 288 ? 10.909 7.040 16.856 1.00 86.62 288 SER A CA 1
ATOM 2212 C C . SER A 1 288 ? 11.648 7.252 15.533 1.00 86.62 288 SER A C 1
ATOM 2214 O O . SER A 1 288 ? 11.676 8.381 15.048 1.00 86.62 288 SER A O 1
ATOM 2216 N N . PHE A 1 289 ? 12.213 6.190 14.956 1.00 90.50 289 PHE A N 1
ATOM 2217 C CA . PHE A 1 289 ? 13.011 6.258 13.736 1.00 90.50 289 PHE A CA 1
ATOM 2218 C C . PHE A 1 289 ? 12.150 6.387 12.470 1.00 90.50 289 PHE A C 1
ATOM 2220 O O . PHE A 1 289 ? 12.525 7.1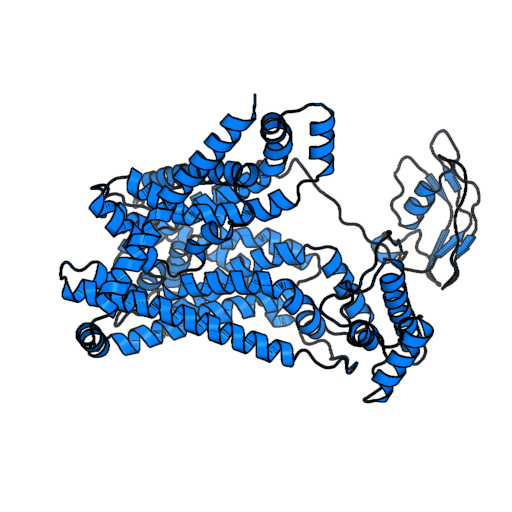15 11.557 1.00 90.50 289 PHE A O 1
ATOM 2227 N N . LEU A 1 290 ? 10.966 5.760 12.422 1.00 92.31 290 LEU A N 1
ATOM 2228 C CA . LEU A 1 290 ? 10.174 5.669 11.188 1.00 92.31 290 LEU A CA 1
ATOM 2229 C C . LEU A 1 290 ? 9.785 7.022 10.556 1.00 92.31 290 LEU A C 1
ATOM 2231 O O . LEU A 1 290 ? 9.964 7.183 9.356 1.00 92.31 290 LEU A O 1
ATOM 2235 N N . PRO A 1 291 ? 9.283 8.033 11.294 1.00 89.56 291 PRO A N 1
ATOM 2236 C CA . PRO A 1 291 ? 9.015 9.337 10.686 1.00 89.56 291 PRO A CA 1
ATOM 2237 C C . PRO A 1 291 ? 10.297 10.131 10.411 1.00 89.56 291 PRO A C 1
ATOM 2239 O O . PRO A 1 291 ? 10.276 11.074 9.625 1.00 89.56 291 PRO A O 1
ATOM 2242 N N . LEU A 1 292 ? 11.399 9.783 11.084 1.00 91.31 292 LEU A N 1
ATOM 2243 C CA . LEU A 1 292 ? 12.685 10.461 10.960 1.00 91.31 292 LEU A CA 1
ATOM 2244 C C . LEU A 1 292 ? 13.424 10.042 9.685 1.00 91.31 292 LEU A C 1
ATOM 2246 O O . LEU A 1 292 ? 14.053 10.903 9.083 1.00 91.31 292 LEU A O 1
ATOM 2250 N N . THR A 1 293 ? 13.284 8.798 9.208 1.00 93.06 293 THR A N 1
ATOM 2251 C CA . THR A 1 293 ? 13.793 8.409 7.875 1.00 93.06 293 THR A CA 1
ATOM 2252 C C . THR A 1 293 ? 13.137 9.223 6.764 1.00 93.06 293 THR A C 1
ATOM 2254 O O . THR A 1 293 ? 13.819 9.631 5.830 1.00 93.06 293 THR A O 1
ATOM 2257 N N . GLY A 1 294 ? 11.843 9.540 6.893 1.00 90.50 294 GLY A N 1
ATOM 2258 C CA . GLY A 1 294 ? 11.153 10.428 5.957 1.00 90.50 294 GLY A CA 1
ATOM 2259 C C . GLY A 1 294 ? 11.729 11.849 5.958 1.00 90.50 294 GLY A C 1
ATOM 2260 O O . GLY A 1 294 ? 12.079 12.384 4.909 1.00 90.50 294 GLY A O 1
ATOM 2261 N N . VAL A 1 295 ? 11.919 12.442 7.141 1.00 90.88 295 VAL A N 1
ATOM 2262 C CA . VAL A 1 295 ? 12.558 13.767 7.265 1.00 90.88 295 VAL A CA 1
ATOM 2263 C C . VAL A 1 295 ? 13.997 13.754 6.731 1.00 90.88 295 VAL A C 1
ATOM 2265 O O . VAL A 1 295 ? 14.383 14.676 6.019 1.00 90.88 295 VAL A O 1
ATOM 2268 N N . LEU A 1 296 ? 14.775 12.709 7.024 1.00 92.31 296 LEU A N 1
ATOM 2269 C CA . LEU A 1 296 ? 16.157 12.563 6.561 1.00 92.31 296 LEU A CA 1
ATOM 2270 C C . LEU A 1 296 ? 16.238 12.423 5.035 1.00 92.31 296 LEU A C 1
ATOM 2272 O O . LEU A 1 296 ? 17.071 13.082 4.426 1.00 92.31 296 LEU A O 1
ATOM 2276 N N . CYS A 1 297 ? 15.337 11.655 4.413 1.00 93.25 297 CYS A N 1
ATOM 2277 C CA . CYS A 1 297 ? 15.196 11.572 2.955 1.00 93.25 297 CYS A CA 1
ATOM 2278 C C . CYS A 1 297 ? 14.957 12.957 2.330 1.00 93.25 297 CYS A C 1
ATOM 2280 O O . CYS A 1 297 ? 15.627 13.315 1.366 1.00 93.25 297 CYS A O 1
ATOM 2282 N N . VAL A 1 298 ? 14.035 13.756 2.885 1.00 91.94 298 VAL A N 1
ATOM 2283 C CA . VAL A 1 298 ? 13.759 15.117 2.388 1.00 91.94 298 VAL A CA 1
ATOM 2284 C C . VAL A 1 298 ? 14.987 16.016 2.523 1.00 91.94 298 VAL A C 1
ATOM 2286 O O . VAL A 1 298 ? 15.328 16.718 1.578 1.00 91.94 298 VAL A O 1
ATOM 2289 N N . VAL A 1 299 ? 15.658 15.993 3.679 1.00 93.12 299 VAL A N 1
ATOM 2290 C CA . VAL A 1 299 ? 16.842 16.825 3.948 1.00 93.12 299 VAL A CA 1
ATOM 2291 C C . VAL A 1 299 ? 18.017 16.438 3.049 1.00 93.12 299 VAL A C 1
ATOM 2293 O O . VAL A 1 299 ? 18.646 17.320 2.476 1.00 93.12 299 VAL A O 1
ATOM 2296 N N . LEU A 1 300 ? 18.286 15.142 2.874 1.00 93.12 300 LEU A N 1
ATOM 2297 C CA . LEU A 1 300 ? 19.364 14.641 2.017 1.00 93.12 300 LEU A CA 1
ATOM 2298 C C . LEU A 1 300 ? 19.144 15.045 0.555 1.00 93.12 300 LEU A C 1
ATOM 2300 O O . LEU A 1 300 ? 20.044 15.603 -0.068 1.00 93.12 300 LEU A O 1
ATOM 2304 N N . LEU A 1 301 ? 17.931 14.837 0.030 1.00 92.44 301 LEU A N 1
ATOM 2305 C CA . LEU A 1 301 ? 17.586 15.256 -1.329 1.00 92.44 301 LEU A CA 1
ATOM 2306 C C . LEU A 1 301 ? 17.656 16.785 -1.482 1.00 92.44 301 LEU A C 1
ATOM 2308 O O . LEU A 1 301 ? 18.154 17.259 -2.493 1.00 92.44 301 LEU A O 1
ATOM 2312 N N . ALA A 1 302 ? 17.227 17.560 -0.480 1.00 91.69 302 ALA A N 1
ATOM 2313 C CA . ALA A 1 302 ? 17.281 19.025 -0.514 1.00 91.69 302 ALA A CA 1
ATOM 2314 C C . ALA A 1 302 ? 18.708 19.603 -0.472 1.00 91.69 302 ALA A C 1
ATOM 2316 O O . ALA A 1 302 ? 18.939 20.667 -1.040 1.00 91.69 302 ALA A O 1
ATOM 2317 N N . ILE A 1 303 ? 19.642 18.936 0.216 1.00 91.44 303 ILE A N 1
ATOM 2318 C CA . ILE A 1 303 ? 21.054 19.350 0.297 1.00 91.44 303 ILE A CA 1
ATOM 2319 C C . ILE A 1 303 ? 21.795 19.029 -1.004 1.00 91.44 303 ILE A C 1
ATOM 2321 O O . ILE A 1 303 ? 22.629 19.820 -1.433 1.00 91.44 303 ILE A O 1
ATOM 2325 N N . LEU A 1 304 ? 21.509 17.874 -1.613 1.00 90.44 304 LEU A N 1
ATOM 2326 C CA . LEU A 1 304 ? 22.207 17.424 -2.818 1.00 90.44 304 LEU A CA 1
ATOM 2327 C C . LEU A 1 304 ? 21.620 18.002 -4.114 1.00 90.44 304 LEU A C 1
ATOM 2329 O O . LEU A 1 304 ? 22.373 18.189 -5.062 1.00 90.44 304 LEU A O 1
ATOM 2333 N N . ALA A 1 305 ? 20.311 18.271 -4.179 1.00 90.06 305 ALA A N 1
ATOM 2334 C CA . ALA A 1 305 ? 19.624 18.674 -5.408 1.00 90.06 305 ALA A CA 1
ATOM 2335 C C . ALA A 1 305 ? 20.192 19.954 -6.042 1.00 90.06 305 ALA A C 1
ATOM 2337 O O . ALA A 1 305 ? 20.025 21.057 -5.514 1.00 90.06 305 ALA A O 1
ATOM 2338 N N . ASP A 1 306 ? 20.745 19.818 -7.249 1.00 86.00 306 ASP A N 1
ATOM 2339 C CA . ASP A 1 306 ? 21.082 20.961 -8.092 1.00 86.00 306 ASP A CA 1
ATOM 2340 C C . ASP A 1 306 ? 19.808 21.507 -8.751 1.00 86.00 306 ASP A C 1
ATOM 2342 O O . ASP A 1 306 ? 19.340 21.021 -9.785 1.00 86.00 306 ASP A O 1
ATOM 2346 N N . GLN A 1 307 ? 19.239 22.546 -8.138 1.00 77.19 307 GLN A N 1
ATOM 2347 C CA . GLN A 1 307 ? 18.000 23.178 -8.596 1.00 77.19 307 GLN A CA 1
ATOM 2348 C C . GLN A 1 307 ? 18.101 23.780 -10.006 1.00 77.19 307 GLN A C 1
ATOM 2350 O O . GLN A 1 307 ? 17.064 23.981 -10.636 1.00 77.19 307 GLN A O 1
ATOM 2355 N N . SER A 1 308 ? 19.310 24.042 -10.521 1.00 74.62 308 SER A N 1
ATOM 2356 C CA . SER A 1 308 ? 19.503 24.563 -11.881 1.00 74.62 308 SER A CA 1
ATOM 2357 C C . SER A 1 308 ? 19.252 23.515 -12.973 1.00 74.62 308 SER A C 1
ATOM 2359 O O . SER A 1 308 ? 18.998 23.871 -14.121 1.00 74.62 308 SER A O 1
ATOM 2361 N N . THR A 1 309 ? 19.270 22.229 -12.606 1.00 76.25 309 THR A N 1
ATOM 2362 C CA . THR A 1 309 ? 19.184 21.088 -13.536 1.00 76.25 309 THR A CA 1
ATOM 2363 C C . THR A 1 309 ? 17.787 20.466 -13.627 1.00 76.25 309 THR A C 1
ATOM 2365 O O . THR A 1 309 ? 17.582 19.512 -14.372 1.00 76.25 309 THR A O 1
ATOM 2368 N N . ILE A 1 310 ? 16.806 20.999 -12.889 1.00 82.19 310 ILE A N 1
ATOM 2369 C CA . ILE A 1 310 ? 15.450 20.439 -12.826 1.00 82.19 310 ILE A CA 1
ATOM 2370 C C . ILE A 1 310 ? 14.686 20.748 -14.117 1.00 82.19 310 ILE A C 1
ATOM 2372 O O . ILE A 1 310 ? 14.398 21.905 -14.428 1.00 82.19 310 ILE A O 1
ATOM 2376 N N . ASN A 1 311 ? 14.290 19.699 -14.835 1.00 89.44 311 ASN A N 1
ATOM 2377 C CA . ASN A 1 311 ? 13.534 19.814 -16.072 1.00 89.44 311 ASN A CA 1
ATOM 2378 C C . ASN A 1 311 ? 12.115 20.362 -15.823 1.00 89.44 311 ASN A C 1
ATOM 2380 O O . ASN A 1 311 ? 11.271 19.754 -15.154 1.00 89.44 311 ASN A O 1
ATOM 2384 N N . SER A 1 312 ? 11.843 21.537 -16.392 1.00 91.44 312 SER A N 1
ATOM 2385 C CA . SER A 1 312 ? 10.559 22.229 -16.267 1.00 91.44 312 SER A CA 1
ATOM 2386 C C . SER A 1 312 ? 9.416 21.498 -16.976 1.00 91.44 312 SER A C 1
ATOM 2388 O O . SER A 1 312 ? 8.285 21.529 -16.490 1.00 91.44 312 SER A O 1
ATOM 2390 N N . GLU A 1 313 ? 9.693 20.786 -18.070 1.00 94.56 313 GLU A N 1
ATOM 2391 C CA . GLU A 1 313 ? 8.707 19.959 -18.766 1.00 94.56 313 GLU A CA 1
ATOM 2392 C C . GLU A 1 313 ? 8.310 18.752 -17.907 1.00 94.56 313 GLU A C 1
ATOM 2394 O O . GLU A 1 313 ? 7.121 18.504 -17.698 1.00 94.56 313 GLU A O 1
ATOM 2399 N N . ALA A 1 314 ? 9.296 18.067 -17.314 1.00 94.00 314 ALA A N 1
ATOM 2400 C CA . ALA A 1 314 ? 9.066 16.943 -16.407 1.00 94.00 314 ALA A CA 1
ATOM 2401 C C . ALA A 1 314 ? 8.204 17.342 -15.197 1.00 94.00 314 ALA A C 1
ATOM 2403 O O . ALA A 1 314 ? 7.273 16.625 -14.812 1.00 94.00 314 ALA A O 1
ATOM 2404 N N . LEU A 1 315 ? 8.467 18.527 -14.640 1.00 94.31 315 LEU A N 1
ATOM 2405 C CA . LEU A 1 315 ? 7.676 19.137 -13.575 1.00 94.31 315 LEU A CA 1
ATOM 2406 C C . LEU A 1 315 ? 6.225 19.427 -14.009 1.00 94.31 315 LEU A C 1
ATOM 2408 O O . LEU A 1 315 ? 5.284 19.062 -13.298 1.00 94.31 315 LEU A O 1
ATOM 2412 N N . ILE A 1 316 ? 6.026 20.061 -15.170 1.00 95.44 316 ILE A N 1
ATOM 2413 C CA . ILE A 1 316 ? 4.695 20.424 -15.688 1.00 95.44 316 ILE A CA 1
ATOM 2414 C C . ILE A 1 316 ? 3.873 19.174 -16.033 1.00 95.44 316 ILE A C 1
ATOM 2416 O O . ILE A 1 316 ? 2.694 19.102 -15.675 1.00 95.44 316 ILE A O 1
ATOM 2420 N N . ASN A 1 317 ? 4.477 18.166 -16.663 1.00 96.25 317 ASN A N 1
ATOM 2421 C CA . ASN A 1 317 ? 3.822 16.895 -16.973 1.00 96.25 317 ASN A CA 1
ATOM 2422 C C . ASN A 1 317 ? 3.389 16.170 -15.688 1.00 96.25 317 ASN A C 1
ATOM 2424 O O . ASN A 1 317 ? 2.213 15.830 -15.549 1.00 96.25 317 ASN A O 1
ATOM 2428 N N . SER A 1 318 ? 4.280 16.031 -14.695 1.00 95.44 318 SER A N 1
ATOM 2429 C CA . SER A 1 318 ? 3.937 15.446 -13.387 1.00 95.44 318 SER A CA 1
ATOM 2430 C C . SER A 1 318 ? 2.778 16.172 -12.692 1.00 95.44 318 SER A C 1
ATOM 2432 O O . SER A 1 318 ? 1.869 15.522 -12.171 1.00 95.44 318 SER A O 1
ATOM 2434 N N . LEU A 1 319 ? 2.773 17.510 -12.698 1.00 95.31 319 LEU A N 1
ATOM 2435 C CA . LEU A 1 319 ? 1.701 18.311 -12.097 1.00 95.31 319 LEU A CA 1
ATOM 2436 C C . LEU A 1 319 ? 0.369 18.146 -12.842 1.00 95.31 319 LEU A C 1
ATOM 2438 O O . LEU A 1 319 ? -0.659 17.872 -12.221 1.00 95.31 319 LEU A O 1
ATOM 2442 N N . THR A 1 320 ? 0.368 18.309 -14.165 1.00 96.69 320 THR A N 1
ATOM 2443 C CA . THR A 1 320 ? -0.858 18.302 -14.980 1.00 96.69 320 THR A CA 1
ATOM 2444 C C . THR A 1 320 ? -1.503 16.920 -15.032 1.00 96.69 320 THR A C 1
ATOM 2446 O O . THR A 1 320 ? -2.706 16.806 -14.783 1.00 96.69 320 THR A O 1
ATOM 2449 N N . MET A 1 321 ? -0.727 15.859 -15.268 1.00 96.31 321 MET A N 1
ATOM 2450 C CA . MET A 1 321 ? -1.219 14.476 -15.239 1.00 96.31 321 MET A CA 1
ATOM 2451 C C . MET A 1 321 ? -1.696 14.091 -13.833 1.00 96.31 321 MET A C 1
ATOM 2453 O O . MET A 1 321 ? -2.788 13.543 -13.678 1.00 96.31 321 MET A O 1
ATOM 2457 N N . GLY A 1 322 ? -0.926 14.457 -12.800 1.00 95.69 322 GLY A N 1
ATOM 2458 C CA . GLY A 1 322 ? -1.262 14.201 -11.400 1.00 95.69 322 GLY A CA 1
ATOM 2459 C C . GLY A 1 322 ? -2.594 14.813 -10.978 1.00 95.69 322 GLY A C 1
ATOM 2460 O O . GLY A 1 322 ? -3.457 14.123 -10.429 1.00 95.69 322 GLY A O 1
ATOM 2461 N N . LEU A 1 323 ? -2.792 16.106 -11.252 1.00 96.31 323 LEU A N 1
ATOM 2462 C CA . LEU A 1 323 ? -4.020 16.818 -10.897 1.00 96.31 323 LEU A CA 1
ATOM 2463 C C . LEU A 1 323 ? -5.231 16.294 -11.675 1.00 96.31 323 LEU A C 1
ATOM 2465 O O . LEU A 1 323 ? -6.292 16.091 -11.084 1.00 96.31 323 LEU A O 1
ATOM 2469 N N . THR A 1 324 ? -5.085 16.054 -12.980 1.00 97.69 324 THR A N 1
ATOM 2470 C CA . THR A 1 324 ? -6.209 15.668 -13.847 1.00 97.69 324 THR A CA 1
ATOM 2471 C C . THR A 1 324 ? -6.683 14.242 -13.586 1.00 97.69 324 THR A C 1
ATOM 2473 O O . THR A 1 324 ? -7.879 14.051 -13.347 1.00 97.69 324 THR A O 1
ATOM 2476 N N . ALA A 1 325 ? -5.775 13.261 -13.508 1.00 97.38 325 ALA A N 1
ATOM 2477 C CA . ALA A 1 325 ? -6.122 11.884 -13.151 1.00 97.38 325 ALA A CA 1
ATOM 2478 C C . ALA A 1 325 ? -6.805 11.818 -11.773 1.00 97.38 325 ALA A C 1
ATOM 2480 O O . ALA A 1 325 ? -7.862 11.204 -11.618 1.00 97.38 325 ALA A O 1
ATOM 2481 N N . THR A 1 326 ? -6.259 12.522 -10.778 1.00 97.00 326 THR A N 1
ATOM 2482 C CA . THR A 1 326 ? -6.807 12.539 -9.413 1.00 97.00 326 THR A CA 1
ATOM 2483 C C . THR A 1 326 ? -8.176 13.210 -9.337 1.00 97.00 326 THR A C 1
ATOM 2485 O O . THR A 1 326 ? -9.070 12.702 -8.662 1.00 97.00 326 THR A O 1
ATOM 2488 N N . PHE A 1 327 ? -8.378 14.327 -10.040 1.00 96.94 327 PHE A N 1
ATOM 2489 C CA . PHE A 1 327 ? -9.657 15.037 -10.061 1.00 96.94 327 PHE A CA 1
ATOM 2490 C C . PHE A 1 327 ? -10.768 14.203 -10.717 1.00 96.94 327 PHE A C 1
ATOM 2492 O O . PHE A 1 327 ? -11.848 14.050 -10.139 1.00 96.94 327 PHE A O 1
ATOM 2499 N N . ILE A 1 328 ? -10.481 13.601 -11.877 1.00 97.31 328 ILE A N 1
ATOM 2500 C CA . ILE A 1 328 ? -11.403 12.694 -12.575 1.00 97.31 328 ILE A CA 1
ATOM 2501 C C . ILE A 1 328 ? -11.731 11.492 -11.679 1.00 97.31 328 ILE A C 1
ATOM 2503 O O . ILE A 1 328 ? -12.905 11.180 -11.462 1.00 97.31 328 ILE A O 1
ATOM 2507 N N . ALA A 1 329 ? -10.713 10.856 -11.091 1.00 96.81 329 ALA A N 1
ATOM 2508 C CA . ALA A 1 329 ? -10.909 9.709 -10.215 1.00 96.81 329 ALA A CA 1
ATOM 2509 C C . ALA A 1 329 ? -11.723 10.057 -8.953 1.00 96.81 329 ALA A C 1
ATOM 2511 O O . ALA A 1 329 ? -12.592 9.280 -8.554 1.00 96.81 329 ALA A O 1
ATOM 2512 N N . LEU A 1 330 ? -11.520 11.238 -8.357 1.00 96.31 330 LEU A N 1
ATOM 2513 C CA . LEU A 1 330 ? -12.278 11.696 -7.190 1.00 96.31 330 LEU A CA 1
ATOM 2514 C C . LEU A 1 330 ? -13.776 11.852 -7.491 1.00 96.31 330 LEU A C 1
ATOM 2516 O O . LEU A 1 330 ? -14.609 11.366 -6.723 1.00 96.31 330 LEU A O 1
ATOM 2520 N N . ILE A 1 331 ? -14.121 12.490 -8.614 1.00 95.25 331 ILE A N 1
ATOM 2521 C CA . ILE A 1 331 ? -15.516 12.659 -9.052 1.00 95.25 331 ILE A CA 1
ATOM 2522 C C . ILE A 1 331 ? -16.167 11.295 -9.292 1.00 95.25 331 ILE A C 1
ATOM 2524 O O . ILE A 1 331 ? -17.261 11.030 -8.786 1.00 95.25 331 ILE A O 1
ATOM 2528 N N . LEU A 1 332 ? -15.479 10.415 -10.021 1.00 94.44 332 LEU A N 1
ATOM 2529 C CA . LEU A 1 332 ? -15.981 9.088 -10.362 1.00 94.44 332 LEU A CA 1
ATOM 2530 C C . LEU A 1 332 ? -16.173 8.195 -9.127 1.00 94.44 332 LEU A C 1
ATOM 2532 O O . LEU A 1 332 ? -17.218 7.555 -9.025 1.00 94.44 332 LEU A O 1
ATOM 2536 N N . ILE A 1 333 ? -15.251 8.186 -8.152 1.00 94.56 333 ILE A N 1
ATOM 2537 C CA . ILE A 1 333 ? -15.442 7.422 -6.904 1.00 94.56 333 ILE A CA 1
ATOM 2538 C C . ILE A 1 333 ? -16.578 8.002 -6.054 1.00 94.56 333 ILE A C 1
ATOM 2540 O O . ILE A 1 333 ? -17.376 7.234 -5.520 1.00 94.56 333 ILE A O 1
ATOM 2544 N N . LEU A 1 334 ? -16.714 9.328 -5.933 1.00 93.69 334 LEU A N 1
ATOM 2545 C CA . LEU A 1 334 ? -17.830 9.926 -5.185 1.00 93.69 334 LEU A CA 1
ATOM 2546 C C . LEU A 1 334 ? -19.188 9.591 -5.824 1.00 93.69 334 LEU A C 1
ATOM 2548 O O . LEU A 1 334 ? -20.134 9.239 -5.117 1.00 93.69 334 LEU A O 1
ATOM 2552 N N . ALA A 1 335 ? -19.276 9.633 -7.155 1.00 91.75 335 ALA A N 1
ATOM 2553 C CA . ALA A 1 335 ? -20.469 9.215 -7.883 1.00 91.75 335 ALA A CA 1
ATOM 2554 C C . ALA A 1 335 ? -20.716 7.697 -7.766 1.00 91.75 335 ALA A C 1
ATOM 2556 O O . ALA A 1 335 ? -21.856 7.266 -7.581 1.00 91.75 335 ALA A O 1
ATOM 2557 N N . TRP A 1 336 ? -19.665 6.876 -7.791 1.00 91.69 336 TRP A N 1
ATOM 2558 C CA . TRP A 1 336 ? -19.761 5.431 -7.582 1.00 91.69 336 TRP A CA 1
ATOM 2559 C C . TRP A 1 336 ? -20.232 5.065 -6.167 1.00 91.69 336 TRP A C 1
ATOM 2561 O O . TRP A 1 336 ? -21.078 4.188 -6.012 1.00 91.69 336 TRP A O 1
ATOM 2571 N N . LEU A 1 337 ? -19.752 5.748 -5.128 1.00 90.69 337 LEU A N 1
ATOM 2572 C CA . LEU A 1 337 ? -20.179 5.511 -3.744 1.00 90.69 337 LEU A CA 1
ATOM 2573 C C . LEU A 1 337 ? -21.645 5.914 -3.496 1.00 90.69 337 LEU A C 1
ATOM 2575 O O . LEU A 1 337 ? -22.301 5.346 -2.617 1.00 90.69 337 LEU A O 1
ATOM 2579 N N . GLU A 1 338 ? -22.181 6.863 -4.269 1.00 90.56 338 GLU A N 1
ATOM 2580 C CA . GLU A 1 338 ? -23.595 7.243 -4.206 1.00 90.56 338 GLU A CA 1
ATOM 2581 C C . GLU A 1 338 ? -24.500 6.361 -5.075 1.00 90.56 338 GLU A C 1
ATOM 2583 O O . GLU A 1 338 ? -25.549 5.937 -4.591 1.00 90.56 338 GLU A O 1
ATOM 2588 N N . TRP A 1 339 ? -24.143 6.084 -6.333 1.00 87.31 339 TRP A N 1
ATOM 2589 C CA . TRP A 1 339 ? -25.029 5.428 -7.310 1.00 87.31 339 TRP A CA 1
ATOM 2590 C C . TRP A 1 339 ? -24.593 4.017 -7.738 1.00 87.31 339 TRP A C 1
ATOM 2592 O O . TRP A 1 339 ? -25.428 3.265 -8.244 1.00 87.31 339 TRP A O 1
ATOM 2602 N N . GLY A 1 340 ? -23.334 3.638 -7.522 1.00 81.25 340 GLY A N 1
ATOM 2603 C CA . GLY A 1 340 ? -22.762 2.342 -7.893 1.00 81.25 340 GLY A CA 1
ATOM 2604 C C . GLY A 1 340 ? -23.269 1.153 -7.063 1.00 81.25 340 GLY A C 1
ATOM 2605 O O . GLY A 1 340 ? -24.119 1.268 -6.177 1.00 81.25 340 GLY A O 1
ATOM 2606 N N . SER A 1 341 ? -22.759 -0.042 -7.380 1.00 75.88 341 SER A N 1
ATOM 2607 C CA . SER A 1 341 ? -23.195 -1.292 -6.740 1.00 75.88 341 SER A CA 1
ATOM 2608 C C . SER A 1 341 ? -22.254 -1.717 -5.613 1.00 75.88 341 SER A C 1
ATOM 2610 O O . SER A 1 341 ? -21.161 -2.224 -5.873 1.00 75.88 341 SER A O 1
ATOM 2612 N N . SER A 1 342 ? -22.723 -1.626 -4.365 1.00 70.19 342 SER A N 1
ATOM 2613 C CA . SER A 1 342 ? -21.971 -2.041 -3.169 1.00 70.19 342 SER A CA 1
ATOM 2614 C C . SER A 1 342 ? -21.474 -3.491 -3.211 1.00 70.19 342 SER A C 1
ATOM 2616 O O . SER A 1 342 ? -20.394 -3.786 -2.709 1.00 70.19 342 SER A O 1
ATOM 2618 N N . ARG A 1 343 ? -22.216 -4.397 -3.866 1.00 68.56 343 ARG A N 1
ATOM 2619 C CA . ARG A 1 343 ? -21.833 -5.813 -4.026 1.00 68.56 343 ARG A CA 1
ATOM 2620 C C . ARG A 1 343 ? -20.667 -6.040 -4.992 1.00 68.56 343 ARG A C 1
ATOM 2622 O O . ARG A 1 343 ? -20.089 -7.119 -4.979 1.00 68.56 343 ARG A O 1
ATOM 2629 N N . ARG A 1 344 ? -20.343 -5.071 -5.853 1.00 70.88 344 ARG A N 1
ATOM 2630 C CA . ARG A 1 344 ? -19.329 -5.211 -6.912 1.00 70.88 344 ARG A CA 1
ATOM 2631 C C . ARG A 1 344 ? -18.093 -4.330 -6.697 1.00 70.88 344 ARG A C 1
ATOM 2633 O O . ARG A 1 344 ? -17.269 -4.232 -7.597 1.00 70.88 344 ARG A O 1
ATOM 2640 N N . HIS A 1 345 ? -17.925 -3.747 -5.505 1.00 79.56 345 HIS A N 1
ATOM 2641 C CA . HIS A 1 345 ? -16.735 -2.958 -5.155 1.00 79.56 345 HIS A CA 1
ATOM 2642 C C . HIS A 1 345 ? -15.422 -3.722 -5.368 1.00 79.56 345 HIS A C 1
ATOM 2644 O O . HIS A 1 345 ? -14.436 -3.099 -5.728 1.00 79.56 345 HIS A O 1
ATOM 2650 N N . PHE A 1 346 ? -15.415 -5.052 -5.200 1.00 80.81 346 PHE A N 1
ATOM 2651 C CA . PHE A 1 346 ? -14.239 -5.911 -5.392 1.00 80.81 346 PHE A CA 1
ATOM 2652 C C . PHE A 1 346 ? -13.495 -5.666 -6.718 1.00 80.81 346 PHE A C 1
ATOM 2654 O O . PHE A 1 346 ? -12.271 -5.626 -6.727 1.00 80.81 346 PHE A O 1
ATOM 2661 N N . TRP A 1 347 ? -14.212 -5.426 -7.821 1.00 81.69 347 TRP A N 1
ATOM 2662 C CA . TRP A 1 347 ? -13.586 -5.187 -9.126 1.00 81.69 347 TRP A CA 1
ATOM 2663 C C . TRP A 1 347 ? -12.733 -3.915 -9.157 1.00 81.69 347 TRP A C 1
ATOM 2665 O O . TRP A 1 347 ? -11.685 -3.917 -9.791 1.00 81.69 347 TRP A O 1
ATOM 2675 N N . LEU A 1 348 ? -13.119 -2.876 -8.405 1.00 86.81 348 LEU A N 1
ATOM 2676 C CA . LEU A 1 348 ? -12.342 -1.639 -8.263 1.00 86.81 348 LEU A CA 1
ATOM 2677 C C . LEU A 1 348 ? -11.072 -1.805 -7.416 1.00 86.81 348 LEU A C 1
ATOM 2679 O O . LEU A 1 348 ? -10.292 -0.869 -7.314 1.00 86.81 348 LEU A O 1
ATOM 2683 N N . TRP A 1 349 ? -10.861 -2.961 -6.782 1.00 87.38 349 TRP A N 1
ATOM 2684 C CA . TRP A 1 349 ? -9.639 -3.248 -6.030 1.00 87.38 349 TRP A CA 1
ATOM 2685 C C . TRP A 1 349 ? -8.594 -3.996 -6.850 1.00 87.38 349 TRP A C 1
ATOM 2687 O O . TRP A 1 349 ? -7.417 -3.943 -6.505 1.00 87.38 349 TRP A O 1
ATOM 2697 N N . LEU A 1 350 ? -9.006 -4.664 -7.934 1.00 87.44 350 LEU A N 1
ATOM 2698 C CA . LEU A 1 350 ? -8.162 -5.588 -8.692 1.00 87.44 350 LEU A CA 1
ATOM 2699 C C . LEU A 1 350 ? -6.774 -5.020 -9.076 1.00 87.44 350 LEU A C 1
ATOM 2701 O O . LEU A 1 350 ? -5.806 -5.755 -8.898 1.00 87.44 350 LEU A O 1
ATOM 2705 N N . PRO A 1 351 ? -6.621 -3.746 -9.510 1.00 89.12 351 PRO A N 1
ATOM 2706 C CA . PRO A 1 351 ? -5.316 -3.201 -9.893 1.00 89.12 351 PRO A CA 1
ATOM 2707 C C . PRO A 1 351 ? -4.301 -3.136 -8.746 1.00 89.12 351 PRO A C 1
ATOM 2709 O O . PRO A 1 351 ? -3.122 -3.356 -8.975 1.00 89.12 351 PRO A O 1
ATOM 2712 N N . ILE A 1 352 ? -4.743 -2.893 -7.504 1.00 88.94 352 ILE A N 1
ATOM 2713 C CA . ILE A 1 352 ? -3.858 -2.897 -6.321 1.00 88.94 352 ILE A CA 1
ATOM 2714 C C . ILE A 1 352 ? -3.483 -4.328 -5.893 1.00 88.94 352 ILE A C 1
ATOM 2716 O O . ILE A 1 352 ? -2.467 -4.534 -5.237 1.00 88.94 352 ILE A O 1
ATOM 2720 N N . LEU A 1 353 ? -4.314 -5.320 -6.221 1.00 90.12 353 LEU A N 1
ATOM 2721 C CA . LEU A 1 353 ? -4.166 -6.699 -5.742 1.00 90.12 353 LEU A CA 1
ATOM 2722 C C . LEU A 1 353 ? -3.409 -7.611 -6.712 1.00 90.12 353 LEU A C 1
ATOM 2724 O O . LEU A 1 353 ? -3.216 -8.784 -6.397 1.00 90.12 353 LEU A O 1
ATOM 2728 N N . LEU A 1 354 ? -3.017 -7.103 -7.880 1.00 91.81 354 LEU A N 1
ATOM 2729 C CA . LEU A 1 354 ? -2.291 -7.836 -8.912 1.00 91.81 354 LEU A CA 1
ATOM 2730 C C . LEU A 1 354 ? -0.931 -7.175 -9.191 1.00 91.81 354 LEU A C 1
ATOM 2732 O O . LEU A 1 354 ? -0.776 -5.976 -8.956 1.00 91.81 354 LEU A O 1
ATOM 2736 N N . PRO A 1 355 ? 0.064 -7.929 -9.693 1.00 92.94 355 PRO A N 1
ATOM 2737 C CA . PRO A 1 355 ? 1.360 -7.380 -10.058 1.00 92.94 355 PRO A CA 1
ATOM 2738 C C . PRO A 1 355 ? 1.200 -6.373 -11.207 1.00 92.94 355 PRO A C 1
ATOM 2740 O O . PRO A 1 355 ? 0.462 -6.616 -12.165 1.00 92.94 355 PRO A O 1
ATOM 2743 N N . ALA A 1 356 ? 1.895 -5.240 -11.122 1.00 92.44 356 ALA A N 1
ATOM 2744 C CA . ALA A 1 356 ? 1.673 -4.099 -11.999 1.00 92.44 356 ALA A CA 1
ATOM 2745 C C . ALA A 1 356 ? 2.129 -4.328 -13.440 1.00 92.44 356 ALA A C 1
ATOM 2747 O O . ALA A 1 356 ? 1.412 -3.961 -14.365 1.00 92.44 356 ALA A O 1
ATOM 2748 N N . LEU A 1 357 ? 3.273 -4.982 -13.641 1.00 91.62 357 LEU A N 1
ATOM 2749 C CA . LEU A 1 357 ? 3.851 -5.233 -14.963 1.00 91.62 357 LEU A CA 1
ATOM 2750 C C . LEU A 1 357 ? 2.857 -5.894 -15.961 1.00 91.62 357 LEU A C 1
ATOM 2752 O O . LEU A 1 357 ? 2.613 -5.292 -17.010 1.00 91.62 357 LEU A O 1
ATOM 2756 N N . PRO A 1 358 ? 2.184 -7.023 -15.630 1.00 90.31 358 PRO A N 1
ATOM 2757 C CA . PRO A 1 358 ? 1.041 -7.555 -16.386 1.00 90.31 358 PRO A CA 1
ATOM 2758 C C . PRO A 1 358 ? -0.035 -6.536 -16.780 1.00 90.31 358 PRO A C 1
ATOM 2760 O O . PRO A 1 358 ? -0.526 -6.528 -17.910 1.00 90.31 358 PRO A O 1
ATOM 2763 N N . LEU A 1 359 ? -0.429 -5.684 -15.833 1.00 91.69 359 LEU A N 1
ATOM 2764 C CA . LEU A 1 359 ? -1.530 -4.741 -16.001 1.00 91.69 359 LEU A CA 1
ATOM 2765 C C . LEU A 1 359 ? -1.144 -3.612 -16.954 1.00 91.69 359 LEU 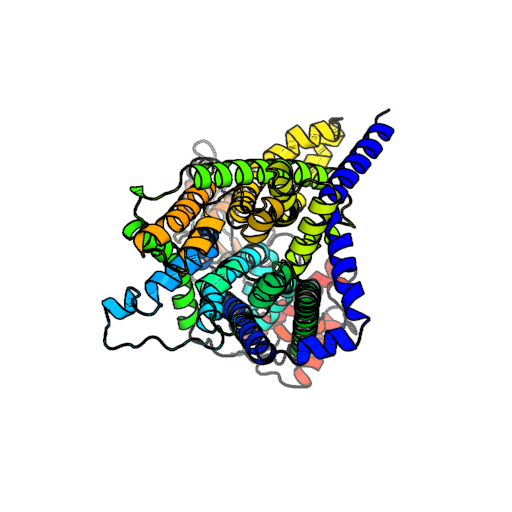A C 1
ATOM 2767 O O . LEU A 1 359 ? -1.918 -3.290 -17.855 1.00 91.69 359 LEU A O 1
ATOM 2771 N N . VAL A 1 360 ? 0.064 -3.059 -16.809 1.00 92.19 360 VAL A N 1
ATOM 2772 C CA . VAL A 1 360 ? 0.566 -2.014 -17.711 1.00 92.19 360 VAL A CA 1
ATOM 2773 C C . VAL A 1 360 ? 0.816 -2.575 -19.118 1.00 92.19 360 VAL A C 1
ATOM 2775 O O . VAL A 1 360 ? 0.561 -1.878 -20.097 1.00 92.19 360 VAL A O 1
ATOM 2778 N N . ALA A 1 361 ? 1.191 -3.854 -19.257 1.00 90.62 361 ALA A N 1
ATOM 2779 C CA . ALA A 1 361 ? 1.292 -4.510 -20.568 1.00 90.62 361 ALA A CA 1
ATOM 2780 C C . ALA A 1 361 ? -0.075 -4.601 -21.273 1.00 90.62 361 ALA A C 1
ATOM 2782 O O . ALA A 1 361 ? -0.183 -4.318 -22.468 1.00 90.62 361 ALA A O 1
ATOM 2783 N N . GLY A 1 362 ? -1.145 -4.909 -20.529 1.00 91.12 362 GLY A N 1
ATOM 2784 C CA . GLY A 1 362 ? -2.524 -4.818 -21.025 1.00 91.12 362 GLY A CA 1
ATOM 2785 C C . GLY A 1 362 ? -2.967 -3.390 -21.362 1.00 91.12 362 GLY A C 1
ATOM 2786 O O . GLY A 1 362 ? -3.673 -3.181 -22.347 1.00 91.12 362 GLY A O 1
ATOM 2787 N N . GLN A 1 363 ? -2.539 -2.390 -20.580 1.00 92.12 363 GLN A N 1
ATOM 2788 C CA . GLN A 1 363 ? -2.817 -0.976 -20.876 1.00 92.12 363 GLN A CA 1
ATOM 2789 C C . GLN A 1 363 ? -2.169 -0.556 -22.198 1.00 92.12 363 GLN A C 1
ATOM 2791 O O . GLN A 1 363 ? -2.835 0.041 -23.042 1.00 92.12 363 GLN A O 1
ATOM 2796 N N . TYR A 1 364 ? -0.893 -0.895 -22.386 1.00 92.06 364 TYR A N 1
ATOM 2797 C CA . TYR A 1 364 ? -0.124 -0.524 -23.569 1.00 92.06 364 TYR A CA 1
ATOM 2798 C C . TYR A 1 364 ? -0.613 -1.237 -24.836 1.00 92.06 364 TYR A C 1
ATOM 2800 O O . TYR A 1 364 ? -0.848 -0.585 -25.849 1.00 92.06 364 TYR A O 1
ATOM 2808 N N . THR A 1 365 ? -0.877 -2.546 -24.771 1.00 90.94 365 THR A N 1
ATOM 2809 C CA . THR A 1 365 ? -1.445 -3.290 -25.913 1.00 90.94 365 THR A CA 1
ATOM 2810 C C . THR A 1 365 ? -2.824 -2.775 -26.328 1.00 90.94 365 THR A C 1
ATOM 2812 O O . THR A 1 365 ? -3.083 -2.651 -27.523 1.00 90.94 365 THR A O 1
ATOM 2815 N N . LEU A 1 366 ? -3.682 -2.380 -25.378 1.00 92.75 366 LEU A N 1
ATOM 2816 C CA . LEU A 1 366 ? -4.957 -1.736 -25.707 1.00 92.75 366 LEU A CA 1
ATOM 2817 C C . LEU A 1 366 ? -4.771 -0.347 -26.336 1.00 92.75 366 LEU A C 1
ATOM 2819 O O . LEU A 1 366 ? -5.499 -0.001 -27.263 1.00 92.75 366 LEU A O 1
ATOM 2823 N N . ALA A 1 367 ? -3.806 0.442 -25.852 1.00 93.12 367 ALA A N 1
ATOM 2824 C CA . ALA A 1 367 ? -3.500 1.753 -26.420 1.00 93.12 367 ALA A CA 1
ATOM 2825 C C . ALA A 1 367 ? -2.995 1.641 -27.868 1.00 93.12 367 ALA A C 1
ATOM 2827 O O . ALA A 1 367 ? -3.475 2.386 -28.718 1.00 93.12 367 ALA A O 1
ATOM 2828 N N . LEU A 1 368 ? -2.128 0.664 -28.164 1.00 91.19 368 LEU A N 1
ATOM 2829 C CA . LEU A 1 368 ? -1.674 0.352 -29.524 1.00 91.19 368 LEU A CA 1
ATOM 2830 C C . LEU A 1 368 ? -2.840 -0.047 -30.443 1.00 91.19 368 LEU A C 1
ATOM 2832 O O . LEU A 1 368 ? -2.974 0.494 -31.536 1.00 91.19 368 LEU A O 1
ATOM 2836 N N . TRP A 1 369 ? -3.737 -0.941 -30.003 1.00 93.00 369 TRP A N 1
ATOM 2837 C CA . TRP A 1 369 ? -4.912 -1.335 -30.802 1.00 93.00 369 TRP A CA 1
ATOM 2838 C C . TRP A 1 369 ? -5.861 -0.169 -31.117 1.00 93.00 369 TRP A C 1
ATOM 2840 O O . TRP A 1 369 ? -6.576 -0.209 -32.116 1.00 93.00 369 TRP A O 1
ATOM 2850 N N . LEU A 1 370 ? -5.878 0.858 -30.266 1.00 93.06 370 LEU A N 1
ATOM 2851 C CA . LEU A 1 370 ? -6.683 2.065 -30.442 1.00 93.06 370 LEU A CA 1
ATOM 2852 C C . LEU A 1 370 ? -5.913 3.222 -31.111 1.00 93.06 370 LEU A C 1
ATOM 2854 O O . LEU A 1 370 ? -6.514 4.271 -31.336 1.00 93.06 370 LEU A O 1
ATOM 2858 N N . ASN A 1 371 ? -4.624 3.048 -31.440 1.00 93.81 371 ASN A N 1
ATOM 2859 C CA . ASN A 1 371 ? -3.700 4.104 -31.887 1.00 93.81 371 ASN A CA 1
ATOM 2860 C C . ASN A 1 371 ? -3.699 5.335 -30.953 1.00 93.81 371 ASN A C 1
ATOM 2862 O O . ASN A 1 371 ? -3.773 6.483 -31.394 1.00 93.81 371 ASN A O 1
ATOM 2866 N N . LEU A 1 372 ? -3.676 5.083 -29.640 1.00 92.94 372 LEU A N 1
ATOM 2867 C CA . LEU A 1 372 ? -3.644 6.098 -28.581 1.00 92.94 372 LEU A CA 1
ATOM 2868 C C . LEU A 1 372 ? -2.283 6.184 -27.872 1.00 92.94 372 LEU A C 1
ATOM 2870 O O . LEU A 1 372 ? -2.120 7.018 -26.979 1.00 92.94 372 LEU A O 1
ATOM 2874 N N . ASP A 1 373 ? -1.314 5.341 -28.220 1.00 91.62 373 ASP A N 1
ATOM 2875 C CA . ASP A 1 373 ? 0.039 5.408 -27.673 1.00 91.62 373 ASP A CA 1
ATOM 2876 C C . ASP A 1 373 ? 0.742 6.732 -28.029 1.00 91.62 373 ASP A C 1
ATOM 2878 O O . ASP A 1 373 ? 0.429 7.413 -29.008 1.00 91.62 373 ASP A O 1
ATOM 2882 N N . GLY A 1 374 ? 1.656 7.168 -27.163 1.00 92.06 374 GLY A N 1
ATOM 2883 C CA . GLY A 1 374 ? 2.323 8.458 -27.315 1.00 92.06 374 GLY A CA 1
ATOM 2884 C C . GLY A 1 374 ? 1.400 9.672 -27.154 1.00 92.06 374 GLY A C 1
ATOM 2885 O O . GLY A 1 374 ? 1.808 10.774 -27.532 1.00 92.06 374 GLY A O 1
ATOM 2886 N N . SER A 1 375 ? 0.188 9.502 -26.603 1.00 95.00 375 SER A N 1
ATOM 2887 C CA . SER A 1 375 ? -0.761 10.586 -26.317 1.00 95.00 375 SER A CA 1
ATOM 2888 C C . SER A 1 375 ? -0.876 10.890 -24.818 1.00 95.00 375 SER A C 1
ATOM 2890 O O . SER A 1 375 ? -0.917 10.000 -23.967 1.00 95.00 375 SER A O 1
ATOM 2892 N N . TRP A 1 376 ? -0.983 12.178 -24.480 1.00 95.88 376 TRP A N 1
ATOM 2893 C CA . TRP A 1 376 ? -1.138 12.638 -23.093 1.00 95.88 376 TRP A CA 1
ATOM 2894 C C . TRP A 1 376 ? -2.425 12.093 -22.444 1.00 95.88 376 TRP A C 1
ATOM 2896 O O . TRP A 1 376 ? -2.449 11.748 -21.262 1.00 95.88 376 TRP A O 1
ATOM 2906 N N . THR A 1 377 ? -3.498 11.949 -23.230 1.00 94.94 377 THR A N 1
ATOM 2907 C CA . THR A 1 377 ? -4.777 11.380 -22.784 1.00 94.94 377 THR A CA 1
ATOM 2908 C C . THR A 1 377 ? -4.674 9.894 -22.448 1.00 94.94 377 THR A C 1
ATOM 2910 O O . THR A 1 377 ? -5.287 9.471 -21.466 1.00 94.94 377 THR A O 1
ATOM 2913 N N . ALA A 1 378 ? -3.880 9.111 -23.189 1.00 94.94 378 ALA A N 1
ATOM 2914 C CA . ALA A 1 378 ? -3.609 7.719 -22.835 1.00 94.94 378 ALA A CA 1
ATOM 2915 C C . ALA A 1 378 ? -2.824 7.608 -21.525 1.00 94.94 378 ALA A C 1
ATOM 2917 O O . ALA A 1 378 ? -3.178 6.777 -20.695 1.00 94.94 378 ALA A O 1
ATOM 2918 N N . VAL A 1 379 ? -1.834 8.475 -21.276 1.00 96.44 379 VAL A N 1
ATOM 2919 C CA . VAL A 1 379 ? -1.113 8.495 -19.989 1.00 96.44 379 VAL A CA 1
ATOM 2920 C C . VAL A 1 379 ? -2.069 8.773 -18.823 1.00 96.44 379 VAL A C 1
ATOM 2922 O O . VAL A 1 379 ? -2.108 8.006 -17.861 1.00 96.44 379 VAL A O 1
ATOM 2925 N N . VAL A 1 380 ? -2.920 9.802 -18.926 1.00 96.75 380 VAL A N 1
ATOM 2926 C CA . VAL A 1 380 ? -3.903 10.127 -17.874 1.00 96.75 380 VAL A CA 1
ATOM 2927 C C . VAL A 1 380 ? -4.922 9.002 -17.665 1.00 96.75 380 VAL A C 1
ATOM 2929 O O . VAL A 1 380 ? -5.227 8.665 -16.521 1.00 96.75 380 VAL A O 1
ATOM 2932 N N . TRP A 1 381 ? -5.420 8.370 -18.732 1.00 95.81 381 TRP A N 1
ATOM 2933 C CA . TRP A 1 381 ? -6.262 7.171 -18.625 1.00 95.81 381 TRP A CA 1
ATOM 2934 C C . TRP A 1 381 ? -5.520 6.007 -17.954 1.00 95.81 381 TRP A C 1
ATOM 2936 O O . TRP A 1 381 ? -6.078 5.343 -17.077 1.00 95.81 381 TRP A O 1
ATOM 2946 N N . GLY A 1 382 ? -4.241 5.824 -18.286 1.00 94.25 382 GLY A N 1
ATOM 2947 C CA . GLY A 1 382 ? -3.343 4.880 -17.636 1.00 94.25 382 GLY A CA 1
ATOM 2948 C C . GLY A 1 382 ? -3.290 5.090 -16.126 1.00 94.25 382 GLY A C 1
ATOM 2949 O O . GLY A 1 382 ? -3.455 4.143 -15.353 1.00 94.25 382 GLY A O 1
ATOM 2950 N N . HIS A 1 383 ? -3.161 6.353 -15.715 1.00 96.50 383 HIS A N 1
ATOM 2951 C CA . HIS A 1 383 ? -3.113 6.753 -14.315 1.00 96.50 383 HIS A CA 1
ATOM 2952 C C . HIS A 1 383 ? -4.424 6.502 -13.569 1.00 96.50 383 HIS A C 1
ATOM 2954 O O . HIS A 1 383 ? -4.382 6.175 -12.382 1.00 96.50 383 HIS A O 1
ATOM 2960 N N . LEU A 1 384 ? -5.584 6.594 -14.230 1.00 95.88 384 LEU A N 1
ATOM 2961 C CA . LEU A 1 384 ? -6.880 6.340 -13.589 1.00 95.88 384 LEU A CA 1
ATOM 2962 C C . LEU A 1 384 ? -7.003 4.913 -13.046 1.00 95.88 384 LEU A C 1
ATOM 2964 O O . LEU A 1 384 ? -7.552 4.751 -11.955 1.00 95.88 384 LEU A O 1
ATOM 2968 N N . LEU A 1 385 ? -6.471 3.902 -13.748 1.00 93.75 385 LEU A N 1
ATOM 2969 C CA . LEU A 1 385 ? -6.495 2.503 -13.290 1.00 93.75 385 LEU A CA 1
ATOM 2970 C C . LEU A 1 385 ? -5.831 2.351 -11.912 1.00 93.75 385 LEU A C 1
ATOM 2972 O O . LEU A 1 385 ? -6.323 1.617 -11.056 1.00 93.75 385 LEU A O 1
ATOM 2976 N N . TRP A 1 386 ? -4.749 3.099 -11.697 1.00 93.38 386 TRP A N 1
ATOM 2977 C CA . TRP A 1 386 ? -3.948 3.088 -10.479 1.00 93.38 386 TRP A CA 1
ATOM 2978 C C . TRP A 1 386 ? -4.479 4.033 -9.405 1.00 93.38 386 TRP A C 1
ATOM 2980 O O . TRP A 1 386 ? -4.453 3.682 -8.235 1.00 93.38 386 TRP A O 1
ATOM 2990 N N . VAL A 1 387 ? -5.000 5.210 -9.758 1.00 95.56 387 VAL A N 1
ATOM 2991 C CA . VAL A 1 387 ? -5.466 6.218 -8.785 1.00 95.56 387 VAL A CA 1
ATOM 2992 C C . VAL A 1 387 ? -6.859 5.892 -8.222 1.00 95.56 387 VAL A C 1
ATOM 2994 O O . VAL A 1 387 ? -7.117 6.130 -7.038 1.00 95.56 387 VAL A O 1
ATOM 2997 N N . MET A 1 388 ? -7.753 5.309 -9.034 1.00 94.44 388 MET A N 1
ATOM 2998 C CA . MET A 1 388 ? -9.119 4.919 -8.639 1.00 94.44 388 MET A CA 1
ATOM 2999 C C . MET A 1 388 ? -9.188 4.124 -7.316 1.00 94.44 388 MET A C 1
ATOM 3001 O O . MET A 1 388 ? -9.939 4.537 -6.423 1.00 94.44 388 MET A O 1
ATOM 3005 N N . PRO A 1 389 ? -8.437 3.016 -7.136 1.00 92.69 389 PRO A N 1
ATOM 3006 C CA . PRO A 1 389 ? -8.586 2.159 -5.963 1.00 92.69 389 PRO A CA 1
ATOM 3007 C C . PRO A 1 389 ? -8.058 2.827 -4.684 1.00 92.69 389 PRO A C 1
ATOM 3009 O O . PRO A 1 389 ? -8.620 2.628 -3.609 1.00 92.69 389 PRO A O 1
ATOM 3012 N N . TRP A 1 390 ? -7.034 3.684 -4.785 1.00 90.69 390 TRP A N 1
ATOM 3013 C CA . TRP A 1 390 ? -6.496 4.448 -3.651 1.00 90.69 390 TRP A CA 1
ATOM 3014 C C . TRP A 1 390 ? -7.458 5.531 -3.152 1.00 90.69 390 TRP A C 1
ATOM 3016 O O . TRP A 1 390 ? -7.624 5.713 -1.944 1.00 90.69 390 TRP A O 1
ATOM 3026 N N . ILE A 1 391 ? -8.159 6.213 -4.061 1.00 93.81 391 ILE A N 1
ATOM 3027 C CA . ILE A 1 391 ? -9.232 7.141 -3.682 1.00 93.81 391 ILE A CA 1
ATOM 3028 C C . ILE A 1 391 ? -10.394 6.374 -3.030 1.00 93.81 391 ILE A C 1
ATOM 3030 O O . ILE A 1 391 ? -10.921 6.809 -2.000 1.00 93.81 391 ILE A O 1
ATOM 3034 N N . LEU A 1 392 ? -10.760 5.204 -3.569 1.00 92.06 392 LEU A N 1
ATOM 3035 C CA . LEU A 1 392 ? -11.767 4.325 -2.968 1.00 92.06 392 LEU A CA 1
ATOM 3036 C C . LEU A 1 392 ? -11.358 3.852 -1.564 1.00 92.06 392 LEU A C 1
ATOM 3038 O O . LEU A 1 392 ? -12.201 3.874 -0.666 1.00 92.06 392 LEU A O 1
ATOM 3042 N N . PHE A 1 393 ? -10.083 3.504 -1.348 1.00 87.31 393 PHE A N 1
ATOM 3043 C CA . PHE A 1 393 ? -9.542 3.079 -0.051 1.00 87.31 393 PHE A CA 1
ATOM 3044 C C . PHE A 1 393 ? -9.829 4.094 1.061 1.00 87.31 393 PHE A C 1
ATOM 3046 O O . PHE A 1 393 ? -10.210 3.719 2.170 1.00 87.31 393 PHE A O 1
ATOM 3053 N N . ILE A 1 394 ? -9.698 5.387 0.762 1.00 86.88 394 ILE A N 1
ATOM 3054 C CA . ILE A 1 394 ? -9.882 6.467 1.741 1.00 86.88 394 ILE A CA 1
ATOM 3055 C C . ILE A 1 394 ? -11.356 6.841 1.889 1.00 86.88 394 ILE A C 1
ATOM 3057 O O . ILE A 1 394 ? -11.842 7.062 3.003 1.00 86.88 394 ILE A O 1
ATOM 3061 N N . LEU A 1 395 ? -12.087 6.913 0.774 1.00 90.38 395 LEU A N 1
ATOM 3062 C CA . LEU A 1 395 ? -13.472 7.370 0.782 1.00 90.38 395 LEU A CA 1
ATOM 3063 C C . LEU A 1 395 ? -14.459 6.308 1.261 1.00 90.38 395 LEU A C 1
ATOM 3065 O O . LEU A 1 395 ? -15.405 6.660 1.961 1.00 90.38 395 LEU A O 1
ATOM 3069 N N . GLN A 1 396 ? -14.264 5.024 0.948 1.00 89.06 396 GLN A N 1
ATOM 3070 C CA . GLN A 1 396 ? -15.228 3.977 1.300 1.00 89.06 396 GLN A CA 1
ATOM 3071 C C . GLN A 1 396 ? -15.470 3.864 2.824 1.00 89.06 396 GLN A C 1
ATOM 3073 O O . GLN A 1 396 ? -16.641 3.889 3.222 1.00 89.06 396 GLN A O 1
ATOM 3078 N N . PRO A 1 397 ? -14.447 3.810 3.705 1.00 82.62 397 PRO A N 1
ATOM 3079 C CA . PRO A 1 397 ? -14.668 3.746 5.152 1.00 82.62 397 PRO A CA 1
ATOM 3080 C C . PRO A 1 397 ? -15.268 5.039 5.716 1.00 82.62 397 PRO A C 1
ATOM 3082 O O . PRO A 1 397 ? -16.049 4.995 6.665 1.00 82.62 397 PRO A O 1
ATOM 3085 N N . ALA A 1 398 ? -14.936 6.198 5.136 1.00 85.06 398 ALA A N 1
ATOM 3086 C CA . ALA A 1 398 ? -15.541 7.471 5.521 1.00 85.06 398 ALA A CA 1
ATOM 3087 C C . ALA A 1 398 ? -17.032 7.520 5.146 1.00 85.06 398 ALA A C 1
ATOM 3089 O O . ALA A 1 398 ? -17.867 7.893 5.969 1.00 85.06 398 ALA A O 1
ATOM 3090 N N . TRP A 1 399 ? -17.374 7.076 3.936 1.00 89.12 399 TRP A N 1
ATOM 3091 C CA . TRP A 1 399 ? -18.738 7.025 3.408 1.00 89.12 399 TRP A CA 1
ATOM 3092 C C . TRP A 1 399 ? -19.651 6.115 4.237 1.00 89.12 399 TRP A C 1
ATOM 3094 O O . TRP A 1 399 ? -20.791 6.468 4.532 1.00 89.12 399 TRP A O 1
ATOM 3104 N N . GLN A 1 400 ? -19.125 4.972 4.687 1.00 84.31 400 GLN A N 1
ATOM 3105 C CA . GLN A 1 400 ? -19.819 4.040 5.582 1.00 84.31 400 GLN A CA 1
ATOM 3106 C C . GLN A 1 400 ? -20.054 4.602 6.998 1.00 84.31 400 GLN A C 1
ATOM 3108 O O . GLN A 1 400 ? -20.914 4.097 7.715 1.00 84.31 400 GLN A O 1
ATOM 3113 N N . ARG A 1 401 ? -19.322 5.650 7.406 1.00 78.81 401 ARG A N 1
ATOM 3114 C CA . ARG A 1 401 ? -19.448 6.312 8.720 1.00 78.81 401 ARG A CA 1
ATOM 3115 C C . ARG A 1 401 ? -20.419 7.505 8.730 1.00 78.81 401 ARG A C 1
ATOM 3117 O O . ARG A 1 401 ? -20.561 8.139 9.775 1.00 78.81 401 ARG A O 1
ATOM 3124 N N . ILE A 1 402 ? -21.087 7.830 7.616 1.00 79.75 402 ILE A N 1
ATOM 3125 C CA . ILE A 1 402 ? -22.141 8.863 7.595 1.00 79.75 402 ILE A CA 1
ATOM 3126 C C . ILE A 1 402 ? -23.321 8.397 8.461 1.00 79.75 402 ILE A C 1
ATOM 3128 O O . ILE A 1 402 ? -23.843 7.302 8.261 1.00 79.75 402 ILE A O 1
ATOM 3132 N N . ASP A 1 403 ? -23.783 9.242 9.388 1.00 78.06 403 ASP A N 1
ATOM 3133 C CA . ASP A 1 403 ? -24.955 8.930 10.212 1.00 78.06 403 ASP A CA 1
ATOM 3134 C C . ASP A 1 403 ? -26.226 8.837 9.348 1.00 78.06 403 ASP A C 1
ATOM 3136 O O . ASP A 1 403 ? -26.694 9.821 8.764 1.00 78.06 403 ASP A O 1
ATOM 3140 N N . LEU A 1 404 ? -26.810 7.637 9.306 1.00 74.50 404 LEU A N 1
ATOM 3141 C CA . LEU A 1 404 ? -28.065 7.333 8.618 1.00 74.50 404 LEU A CA 1
ATOM 3142 C C . LEU A 1 404 ? -29.225 8.227 9.084 1.00 74.50 404 LEU A C 1
ATOM 3144 O O . LEU A 1 404 ? -30.124 8.508 8.295 1.00 74.50 404 LEU A O 1
ATOM 3148 N N . ARG A 1 405 ? -29.198 8.729 10.326 1.00 73.06 405 ARG A N 1
ATOM 3149 C CA . ARG A 1 405 ? -30.224 9.639 10.863 1.00 73.06 405 ARG A CA 1
ATOM 3150 C C . ARG A 1 405 ? -30.291 10.950 10.085 1.00 73.06 405 ARG A C 1
ATOM 3152 O O . ARG A 1 405 ? -31.387 11.421 9.807 1.00 73.06 405 ARG A O 1
ATOM 3159 N N . LEU A 1 406 ? -29.148 11.503 9.669 1.00 73.06 406 LEU A N 1
ATOM 3160 C CA . LEU A 1 406 ? -29.099 12.729 8.859 1.00 73.06 406 LEU A CA 1
ATOM 3161 C C . LEU A 1 406 ? -29.736 12.515 7.479 1.00 73.06 406 LEU A C 1
ATOM 3163 O O . LEU A 1 406 ? -30.439 13.386 6.970 1.00 73.06 406 LEU A O 1
ATOM 3167 N N . ILE A 1 407 ? -29.523 11.333 6.894 1.00 74.88 407 ILE A N 1
ATOM 3168 C CA . ILE A 1 407 ? -30.114 10.942 5.609 1.00 74.88 407 ILE A CA 1
ATOM 3169 C C . ILE A 1 407 ? -31.633 10.776 5.754 1.00 74.88 407 ILE A C 1
ATOM 3171 O O . ILE A 1 407 ? -32.375 11.297 4.925 1.00 74.88 407 ILE A O 1
ATOM 3175 N N . LEU A 1 408 ? -32.096 10.108 6.817 1.00 61.44 408 LEU A N 1
ATOM 3176 C CA . LEU A 1 408 ? -33.521 9.921 7.103 1.00 61.44 408 LEU A CA 1
ATOM 3177 C C . LEU A 1 408 ? -34.242 11.256 7.348 1.00 61.44 408 LEU A C 1
ATOM 3179 O O . LEU A 1 408 ? -35.294 11.479 6.760 1.00 61.44 408 LEU A O 1
ATOM 3183 N N . ILE A 1 409 ? -33.657 12.173 8.129 1.00 65.69 409 ILE A N 1
ATOM 3184 C CA . ILE A 1 409 ? -34.215 13.521 8.352 1.00 65.69 409 ILE A CA 1
ATOM 3185 C C . ILE A 1 409 ? -34.339 14.287 7.027 1.00 65.69 409 ILE A C 1
ATOM 3187 O O . ILE A 1 409 ? -35.372 14.886 6.744 1.00 65.69 409 ILE A O 1
ATOM 3191 N N . ALA A 1 410 ? -33.316 14.255 6.169 1.00 66.00 410 ALA A N 1
ATOM 3192 C CA . ALA A 1 410 ? -33.401 14.930 4.876 1.00 66.00 410 ALA A CA 1
ATOM 3193 C C . ALA A 1 410 ? -34.472 14.301 3.955 1.00 66.00 410 ALA A C 1
ATOM 3195 O O . ALA A 1 410 ? -35.155 15.019 3.223 1.00 66.00 410 ALA A O 1
ATOM 3196 N N . GLN A 1 411 ? -34.668 12.979 4.021 1.00 63.91 411 GLN A N 1
ATOM 3197 C CA . GLN A 1 411 ? -35.741 12.286 3.297 1.00 63.91 411 GLN A CA 1
ATOM 3198 C C . GLN A 1 411 ? -37.138 12.661 3.811 1.00 63.91 411 GLN A C 1
ATOM 3200 O O . GLN A 1 411 ? -38.023 12.894 2.989 1.00 63.91 411 GLN A O 1
ATOM 3205 N N . THR A 1 412 ? -37.350 12.784 5.128 1.00 60.16 412 THR A N 1
ATOM 3206 C CA . THR A 1 412 ? -38.649 13.223 5.679 1.00 60.16 412 THR A CA 1
ATOM 3207 C C . THR A 1 412 ? -38.963 14.685 5.356 1.00 60.16 412 THR A C 1
ATOM 3209 O O . THR A 1 412 ? -40.129 15.037 5.219 1.00 60.16 412 THR A O 1
ATOM 3212 N N . LEU A 1 413 ? -37.942 15.519 5.130 1.00 64.62 413 LEU A N 1
ATOM 3213 C CA . LEU A 1 413 ? -38.074 16.880 4.588 1.00 64.62 413 LEU A CA 1
ATOM 3214 C C . LEU A 1 413 ? -38.307 16.921 3.059 1.00 64.62 413 LEU A C 1
ATOM 3216 O O . LEU A 1 413 ? -38.217 17.986 2.447 1.00 64.62 413 LEU A O 1
ATOM 3220 N N . GLY A 1 414 ? -38.563 15.776 2.416 1.00 67.25 414 GLY A N 1
ATOM 3221 C CA . GLY A 1 414 ? -38.856 15.676 0.984 1.00 67.25 414 GLY A CA 1
ATOM 3222 C C . GLY A 1 414 ? -37.653 15.906 0.062 1.00 67.25 414 GLY A C 1
ATOM 3223 O O . GLY A 1 414 ? -37.833 16.159 -1.130 1.00 67.25 414 GLY A O 1
ATOM 3224 N N . TRP A 1 415 ? -36.413 15.858 0.568 1.00 75.56 415 TRP A N 1
ATOM 3225 C CA . TRP A 1 415 ? -35.242 16.121 -0.272 1.00 75.56 415 TRP A CA 1
ATOM 3226 C C . TRP A 1 415 ? -34.960 14.958 -1.227 1.00 75.56 415 TRP A C 1
ATOM 3228 O O . TRP A 1 415 ? -34.882 13.793 -0.837 1.00 75.56 415 TRP A O 1
ATOM 3238 N N . SER A 1 416 ? -34.725 15.291 -2.497 1.00 78.00 416 SER A N 1
ATOM 3239 C CA . SER A 1 416 ? -34.292 14.316 -3.497 1.00 78.00 416 SER A CA 1
ATOM 3240 C C . SER A 1 416 ? -32.898 13.767 -3.173 1.00 78.00 416 SER A C 1
ATOM 3242 O O . SER A 1 416 ? -32.064 14.441 -2.566 1.00 78.00 416 SER A O 1
ATOM 3244 N N . ARG A 1 417 ? -32.598 12.548 -3.638 1.00 82.06 417 ARG A N 1
ATOM 3245 C CA . ARG A 1 417 ? -31.298 11.889 -3.414 1.00 82.06 417 ARG A CA 1
ATOM 3246 C C . ARG A 1 417 ? -30.103 12.744 -3.861 1.00 82.06 417 ARG A C 1
ATOM 3248 O O . ARG A 1 417 ? -29.102 12.785 -3.157 1.00 82.06 417 ARG A O 1
ATOM 3255 N N . ALA A 1 418 ? -30.234 13.475 -4.971 1.00 85.38 418 ALA A N 1
ATOM 3256 C CA . ALA A 1 418 ? -29.215 14.417 -5.436 1.00 85.38 418 ALA A CA 1
ATOM 3257 C C . ALA A 1 418 ? -29.035 15.606 -4.471 1.00 85.38 418 ALA A C 1
ATOM 3259 O O . ALA A 1 418 ? -27.906 15.970 -4.153 1.00 85.38 418 ALA A O 1
ATOM 3260 N N . LYS A 1 419 ? -30.127 16.165 -3.930 1.00 83.62 419 LYS A N 1
ATOM 3261 C CA . LYS A 1 419 ? -30.057 17.230 -2.917 1.00 83.62 419 LYS A CA 1
ATOM 3262 C C . LYS A 1 419 ? -29.388 16.732 -1.629 1.00 83.62 419 LYS A C 1
ATOM 3264 O O . LYS A 1 419 ? -28.544 17.426 -1.076 1.00 83.62 419 LYS A O 1
ATOM 3269 N N . ILE A 1 420 ? -29.686 15.506 -1.190 1.00 81.81 420 ILE A N 1
ATOM 3270 C CA . ILE A 1 420 ? -29.016 14.871 -0.040 1.00 81.81 420 ILE A CA 1
ATOM 3271 C C . ILE A 1 420 ? -27.517 14.663 -0.316 1.00 81.81 420 ILE A C 1
ATOM 3273 O O . ILE A 1 420 ? -26.692 14.942 0.552 1.00 81.81 420 ILE A O 1
ATOM 3277 N N . PHE A 1 421 ? -27.149 14.215 -1.520 1.00 89.06 421 PHE A N 1
ATOM 3278 C CA . PHE A 1 421 ? -25.750 14.069 -1.927 1.00 89.06 421 PHE A CA 1
ATOM 3279 C C . PHE A 1 421 ? -24.995 15.405 -1.818 1.00 89.06 421 PHE A C 1
ATOM 3281 O O . PHE A 1 421 ? -24.065 15.505 -1.019 1.00 89.06 421 PHE A O 1
ATOM 3288 N N . PHE A 1 422 ? -25.446 16.450 -2.520 1.00 88.56 422 PHE A N 1
ATOM 3289 C CA . PHE A 1 422 ? -24.739 17.736 -2.565 1.00 88.56 422 PHE A CA 1
ATOM 3290 C C . PHE A 1 422 ? -24.761 18.520 -1.243 1.00 88.56 422 PHE A C 1
ATOM 3292 O O . PHE A 1 422 ? -23.743 19.105 -0.885 1.00 88.56 422 PHE A O 1
ATOM 3299 N N . TYR A 1 423 ? -25.875 18.530 -0.500 1.00 83.44 423 TYR A N 1
ATOM 3300 C CA . TYR A 1 423 ? -26.011 19.365 0.706 1.00 83.44 423 TYR A CA 1
ATOM 3301 C C . TYR A 1 423 ? -25.702 18.645 2.026 1.00 83.44 423 TYR A C 1
ATOM 3303 O O . TYR A 1 423 ? -25.420 19.316 3.015 1.00 83.44 423 TYR A O 1
ATOM 3311 N N . VAL A 1 424 ? -25.740 17.306 2.074 1.00 84.25 424 VAL A N 1
ATOM 3312 C CA . VAL A 1 424 ? -25.443 16.536 3.301 1.00 84.25 424 VAL A CA 1
ATOM 3313 C C . VAL A 1 424 ? -24.157 15.729 3.149 1.00 84.25 424 VAL A C 1
ATOM 3315 O O . VAL A 1 424 ? -23.265 15.838 3.988 1.00 84.25 424 VAL A O 1
ATOM 3318 N N . LYS A 1 425 ? -24.019 14.930 2.084 1.00 88.94 425 LYS A N 1
ATOM 3319 C CA . LYS A 1 425 ? -22.882 14.002 1.961 1.00 88.94 425 LYS A CA 1
ATOM 3320 C C . LYS A 1 425 ? -21.590 14.687 1.520 1.00 88.94 425 LYS A C 1
ATOM 3322 O O . LYS A 1 425 ? -20.565 14.465 2.158 1.00 88.94 425 LYS A O 1
ATOM 3327 N N . CYS A 1 426 ? -21.616 15.538 0.494 1.00 88.75 426 CYS A N 1
ATOM 3328 C CA . CYS A 1 426 ? -20.416 16.229 0.007 1.00 88.75 426 CYS A CA 1
ATOM 3329 C C . CYS A 1 426 ? -19.714 17.075 1.095 1.00 88.75 426 CYS A C 1
ATOM 3331 O O . CYS A 1 426 ? -18.501 16.920 1.244 1.00 88.75 426 CYS A O 1
ATOM 3333 N N . PRO A 1 427 ? -20.411 17.879 1.931 1.00 87.38 427 PRO A N 1
ATOM 3334 C CA . PRO A 1 427 ? -19.769 18.617 3.023 1.00 87.38 427 PRO A CA 1
ATOM 3335 C C . PRO A 1 427 ? -19.143 17.709 4.091 1.00 87.38 427 PRO A C 1
ATOM 3337 O O . PRO A 1 427 ? -18.048 17.995 4.577 1.00 87.38 427 PRO A O 1
ATOM 3340 N N . LEU A 1 428 ? -19.791 16.585 4.427 1.00 85.00 428 LEU A N 1
ATOM 3341 C CA . LEU A 1 428 ? -19.240 15.584 5.352 1.00 85.00 428 LEU A CA 1
ATOM 3342 C C . LEU A 1 428 ? -18.022 14.853 4.759 1.00 85.00 428 LEU A C 1
ATOM 3344 O O . LEU A 1 428 ? -17.094 14.508 5.492 1.00 85.00 428 LEU A O 1
ATOM 3348 N N . MET A 1 429 ? -17.997 14.655 3.438 1.00 91.06 429 MET A N 1
ATOM 3349 C CA . MET A 1 429 ? -16.883 14.035 2.717 1.00 91.06 429 MET A CA 1
ATOM 3350 C C . MET A 1 429 ? -15.728 14.980 2.393 1.00 91.06 429 MET A C 1
ATOM 3352 O O . MET A 1 429 ? -14.677 14.481 2.009 1.00 91.06 429 MET A O 1
ATOM 3356 N N . LEU A 1 430 ? -15.851 16.300 2.569 1.00 87.56 430 LEU A N 1
ATOM 3357 C CA . LEU A 1 430 ? -14.828 17.256 2.123 1.00 87.56 430 LEU A CA 1
ATOM 3358 C C . LEU A 1 430 ? -13.419 16.935 2.657 1.00 87.56 430 LEU A C 1
ATOM 3360 O O . LEU A 1 430 ? -12.452 16.988 1.905 1.00 87.56 430 LEU A O 1
ATOM 3364 N N . ARG A 1 431 ? -13.279 16.552 3.935 1.00 83.38 431 ARG A N 1
ATOM 3365 C CA . ARG A 1 431 ? -11.956 16.202 4.494 1.00 83.38 431 ARG A CA 1
ATOM 3366 C C . ARG A 1 431 ? -11.444 14.836 4.021 1.00 83.38 431 ARG A C 1
ATOM 3368 O O . ARG A 1 431 ? -10.302 14.798 3.572 1.00 83.38 431 ARG A O 1
ATOM 3375 N N . PRO A 1 432 ? -12.237 13.741 4.066 1.00 88.56 432 PRO A N 1
ATOM 3376 C CA . PRO A 1 432 ? -11.879 12.498 3.382 1.00 88.56 432 PRO A CA 1
ATOM 3377 C C . PRO A 1 432 ? -11.481 12.701 1.915 1.00 88.56 432 PRO A C 1
ATOM 3379 O O . PRO A 1 432 ? -10.497 12.118 1.483 1.00 88.56 432 PRO A O 1
ATOM 3382 N N . ALA A 1 433 ? -12.185 13.563 1.177 1.00 91.06 433 ALA A N 1
ATOM 3383 C CA . ALA A 1 433 ? -11.919 13.870 -0.226 1.00 91.06 433 ALA A CA 1
ATOM 3384 C 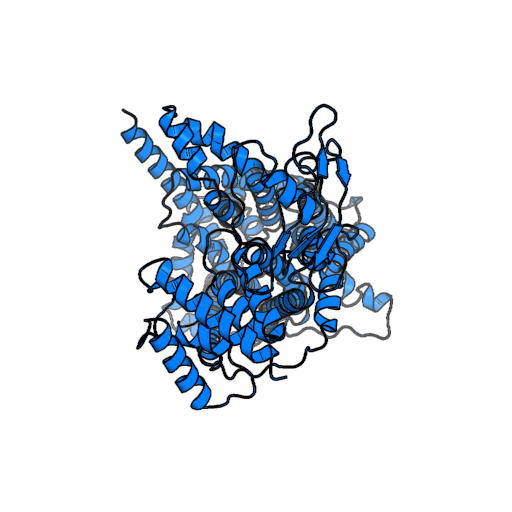C . ALA A 1 433 ? -10.599 14.621 -0.434 1.00 91.06 433 ALA A C 1
ATOM 3386 O O . ALA A 1 433 ? -9.861 14.270 -1.344 1.00 91.06 433 ALA A O 1
ATOM 3387 N N . LEU A 1 434 ? -10.252 15.589 0.422 1.00 89.25 434 LEU A N 1
ATOM 3388 C CA . LEU A 1 434 ? -8.944 16.258 0.369 1.00 89.25 434 LEU A CA 1
ATOM 3389 C C . LEU A 1 434 ? -7.785 15.291 0.670 1.00 89.25 434 LEU A C 1
ATOM 3391 O O . LEU A 1 434 ? -6.755 15.347 0.006 1.00 89.25 434 LEU A O 1
ATOM 3395 N N . ILE A 1 435 ? -7.961 14.373 1.628 1.00 86.62 435 ILE A N 1
ATOM 3396 C CA . ILE A 1 435 ? -6.962 13.332 1.931 1.00 86.62 435 ILE A CA 1
ATOM 3397 C C . ILE A 1 435 ? -6.864 12.332 0.767 1.00 86.62 435 ILE A C 1
ATOM 3399 O O . ILE A 1 435 ? -5.763 11.975 0.358 1.00 86.62 435 ILE A O 1
ATOM 3403 N N . ALA A 1 436 ? -8.001 11.922 0.198 1.00 91.62 436 ALA A N 1
ATOM 3404 C CA . ALA A 1 436 ? -8.054 11.049 -0.972 1.00 91.62 436 ALA A CA 1
ATOM 3405 C C . ALA A 1 436 ? -7.403 11.689 -2.201 1.00 91.62 436 ALA A C 1
ATOM 3407 O O . ALA A 1 436 ? -6.685 11.011 -2.927 1.00 91.62 436 ALA A O 1
ATOM 3408 N N . PHE A 1 437 ? -7.592 12.996 -2.392 1.00 93.50 437 PHE A N 1
ATOM 3409 C CA . PHE A 1 437 ? -6.931 13.761 -3.438 1.00 93.50 437 PHE A CA 1
ATOM 3410 C C . PHE A 1 437 ? -5.412 13.789 -3.230 1.00 93.50 437 PHE A C 1
ATOM 3412 O O . PHE A 1 437 ? -4.679 13.426 -4.139 1.00 93.50 437 PHE A O 1
ATOM 3419 N N . ALA A 1 438 ? -4.921 14.134 -2.035 1.00 89.56 438 ALA A N 1
ATOM 3420 C CA . ALA A 1 438 ? -3.480 14.158 -1.758 1.00 89.56 438 ALA A CA 1
ATOM 3421 C C . ALA A 1 438 ? -2.805 12.790 -1.991 1.00 89.56 438 ALA A C 1
ATOM 3423 O O . ALA A 1 438 ? -1.734 12.722 -2.592 1.00 89.56 438 ALA A O 1
ATOM 3424 N N . VAL A 1 439 ? -3.454 11.695 -1.576 1.00 89.50 439 VAL A N 1
ATOM 3425 C CA . VAL A 1 439 ? -2.949 10.329 -1.799 1.00 89.50 439 VAL A CA 1
ATOM 3426 C C . VAL A 1 439 ? -3.033 9.931 -3.274 1.00 89.50 439 VAL A C 1
ATOM 3428 O O . VAL A 1 439 ? -2.047 9.443 -3.815 1.00 89.50 439 VAL A O 1
ATOM 3431 N N . GLY A 1 440 ? -4.160 10.167 -3.953 1.00 93.44 440 GLY A N 1
ATOM 3432 C CA . GLY A 1 440 ? -4.304 9.859 -5.379 1.00 93.44 440 GLY A CA 1
ATOM 3433 C C . GLY A 1 440 ? -3.309 10.632 -6.251 1.00 93.44 440 GLY A C 1
ATOM 3434 O O . GLY A 1 440 ? -2.701 10.062 -7.154 1.00 93.44 440 GLY A O 1
ATOM 3435 N N . PHE A 1 441 ? -3.056 11.893 -5.904 1.00 94.31 441 PHE A N 1
ATOM 3436 C CA . PHE A 1 441 ? -2.061 12.744 -6.545 1.00 94.31 441 PHE A CA 1
ATOM 3437 C C . PHE A 1 441 ? -0.633 12.223 -6.327 1.00 94.31 441 PHE A C 1
ATOM 3439 O O . PHE A 1 441 ? 0.121 12.094 -7.288 1.00 94.31 441 PHE A O 1
ATOM 3446 N N . SER A 1 442 ? -0.285 11.828 -5.096 1.00 91.75 442 SER A N 1
ATOM 3447 C CA . SER A 1 442 ? 0.994 11.168 -4.786 1.00 91.75 442 SER A CA 1
ATOM 3448 C C . SER A 1 442 ? 1.195 9.880 -5.583 1.00 91.75 442 SER A C 1
ATOM 3450 O O . SER A 1 442 ? 2.274 9.662 -6.130 1.00 91.75 442 SER A O 1
ATOM 3452 N N . VAL A 1 443 ? 0.164 9.032 -5.650 1.00 92.81 443 VAL A N 1
ATOM 3453 C CA . VAL A 1 443 ? 0.187 7.795 -6.440 1.00 92.81 443 VAL A CA 1
ATOM 3454 C C . VAL A 1 443 ? 0.381 8.122 -7.915 1.00 92.81 443 VAL A C 1
ATOM 3456 O O . VAL A 1 443 ? 1.155 7.446 -8.577 1.00 92.81 443 VAL A O 1
ATOM 3459 N N . SER A 1 444 ? -0.272 9.164 -8.436 1.00 95.94 444 SER A N 1
ATOM 3460 C CA . SER A 1 444 ? -0.103 9.580 -9.828 1.00 95.94 444 SER A CA 1
ATOM 3461 C C . SER A 1 444 ? 1.275 10.159 -10.143 1.00 95.94 444 SER A C 1
ATOM 3463 O O . SER A 1 444 ? 1.733 9.965 -11.264 1.00 95.94 444 SER A O 1
ATOM 3465 N N . ILE A 1 445 ? 1.922 10.871 -9.214 1.00 93.75 445 ILE A N 1
ATOM 3466 C CA . ILE A 1 445 ? 3.307 11.329 -9.407 1.00 93.75 445 ILE A CA 1
ATOM 3467 C C . ILE A 1 445 ? 4.245 10.126 -9.491 1.00 93.75 445 ILE A C 1
ATOM 3469 O O . ILE A 1 445 ? 5.093 10.091 -10.371 1.00 93.75 445 ILE A O 1
ATOM 3473 N N . ALA A 1 446 ? 4.063 9.128 -8.622 1.00 91.62 446 ALA A N 1
ATOM 3474 C CA . ALA A 1 446 ? 4.934 7.958 -8.525 1.00 91.62 446 ALA A CA 1
ATOM 3475 C C . ALA A 1 446 ? 4.793 6.938 -9.680 1.00 91.62 446 ALA A C 1
ATOM 3477 O O . ALA A 1 446 ? 5.383 5.863 -9.607 1.00 91.62 446 ALA A O 1
ATOM 3478 N N . GLN A 1 447 ? 4.019 7.219 -10.734 1.00 94.19 447 GLN A N 1
ATOM 3479 C CA . GLN A 1 447 ? 3.832 6.279 -11.841 1.00 94.19 447 GLN A CA 1
ATOM 3480 C C . GLN A 1 447 ? 4.973 6.357 -12.856 1.00 94.19 447 GLN A C 1
ATOM 3482 O O . GLN A 1 447 ? 5.037 7.257 -13.688 1.00 94.19 447 GLN A O 1
ATOM 3487 N N . TYR A 1 448 ? 5.849 5.354 -12.818 1.00 95.06 448 TYR A N 1
ATOM 3488 C CA . TYR A 1 448 ? 6.889 5.154 -13.825 1.00 95.06 448 TYR A CA 1
ATOM 3489 C C . TYR A 1 448 ? 6.350 4.469 -15.092 1.00 95.06 448 TYR A C 1
ATOM 3491 O O . TYR A 1 448 ? 6.320 5.060 -16.170 1.00 95.06 448 TYR A O 1
ATOM 3499 N N . MET A 1 449 ? 5.894 3.217 -14.963 1.00 92.44 449 MET A N 1
ATOM 3500 C CA . MET A 1 449 ? 5.596 2.363 -16.118 1.00 92.44 449 MET A CA 1
ATOM 3501 C C . MET A 1 449 ? 4.414 2.828 -16.987 1.00 92.44 449 MET A C 1
ATOM 3503 O O . MET A 1 449 ? 4.581 2.843 -18.208 1.00 92.44 449 MET A O 1
ATOM 3507 N N . PRO A 1 450 ? 3.245 3.223 -16.427 1.00 93.56 450 PRO A N 1
ATOM 3508 C CA . PRO A 1 450 ? 2.127 3.715 -17.236 1.00 93.56 450 PRO A CA 1
ATOM 3509 C C . PRO A 1 450 ? 2.521 4.945 -18.055 1.00 93.56 450 PRO A C 1
ATOM 3511 O O . PRO A 1 450 ? 2.242 4.990 -19.249 1.00 93.56 450 PRO A O 1
ATOM 3514 N N . THR A 1 451 ? 3.245 5.885 -17.442 1.00 95.19 451 THR A N 1
ATOM 3515 C CA . THR A 1 451 ? 3.803 7.073 -18.099 1.00 95.19 451 THR A CA 1
ATOM 3516 C C . THR A 1 451 ? 4.732 6.705 -19.250 1.00 95.19 451 THR A C 1
ATOM 3518 O O . THR A 1 451 ? 4.554 7.198 -20.362 1.00 95.19 451 THR A O 1
ATOM 3521 N N . LEU A 1 452 ? 5.707 5.823 -19.004 1.00 94.19 452 LEU A N 1
ATOM 3522 C CA . LEU A 1 452 ? 6.745 5.498 -19.979 1.00 94.19 452 LEU A CA 1
ATOM 3523 C C . LEU A 1 452 ? 6.179 4.799 -21.223 1.00 94.19 452 LEU A C 1
ATOM 3525 O O . LEU A 1 452 ? 6.466 5.227 -22.341 1.00 94.19 452 LEU A O 1
ATOM 3529 N N . TRP A 1 453 ? 5.374 3.747 -21.035 1.00 92.94 453 TRP A N 1
ATOM 3530 C CA . TRP A 1 453 ? 4.818 2.968 -22.146 1.00 92.94 453 TRP A CA 1
ATOM 3531 C C . TRP A 1 453 ? 3.676 3.704 -22.858 1.00 92.94 453 TRP A C 1
ATOM 3533 O O . TRP A 1 453 ? 3.735 3.874 -24.071 1.00 92.94 453 TRP A O 1
ATOM 3543 N N . LEU A 1 454 ? 2.667 4.221 -22.143 1.00 94.56 454 LEU A N 1
ATOM 3544 C CA . LEU A 1 454 ? 1.537 4.910 -22.793 1.00 94.56 454 LEU A CA 1
ATOM 3545 C C . LEU A 1 454 ? 1.944 6.262 -23.385 1.00 94.56 454 LEU A C 1
ATOM 3547 O O . LEU A 1 454 ? 1.371 6.691 -24.382 1.00 94.56 454 LEU A O 1
ATOM 3551 N N . GLY A 1 455 ? 2.952 6.913 -22.804 1.00 92.88 455 GLY A N 1
ATOM 3552 C CA . GLY A 1 455 ? 3.548 8.131 -23.338 1.00 92.88 455 GLY A CA 1
ATOM 3553 C C . GLY A 1 455 ? 4.586 7.892 -24.435 1.00 92.88 455 GLY A C 1
ATOM 3554 O O . GLY A 1 455 ? 5.080 8.871 -24.987 1.00 92.88 455 GLY A O 1
ATOM 3555 N N . ALA A 1 456 ? 4.931 6.637 -24.752 1.00 90.69 456 ALA A N 1
ATOM 3556 C CA . ALA A 1 456 ? 5.988 6.263 -25.700 1.00 90.69 456 ALA A CA 1
ATOM 3557 C C . ALA A 1 456 ? 7.311 7.038 -25.479 1.00 90.69 456 ALA A C 1
ATOM 3559 O O . ALA A 1 456 ? 7.951 7.492 -26.426 1.00 90.69 456 ALA A O 1
ATOM 3560 N N . GLY A 1 457 ? 7.674 7.276 -24.211 1.00 90.25 457 GLY A N 1
ATOM 3561 C CA . GLY A 1 457 ? 8.831 8.090 -23.812 1.00 90.25 457 GLY A CA 1
ATOM 3562 C C . GLY A 1 457 ? 8.742 9.602 -24.093 1.00 90.25 457 GLY A C 1
ATOM 3563 O O . GLY A 1 457 ? 9.660 10.326 -23.723 1.00 90.25 457 GLY A O 1
ATOM 3564 N N . ARG A 1 458 ? 7.659 10.104 -24.706 1.00 92.88 458 ARG A N 1
ATOM 3565 C CA . ARG A 1 458 ? 7.516 11.512 -25.135 1.00 92.88 458 ARG A CA 1
ATOM 3566 C C . ARG A 1 458 ? 7.207 12.494 -24.009 1.00 92.88 458 ARG A C 1
ATOM 3568 O O . ARG A 1 458 ? 7.445 13.681 -24.176 1.00 92.88 458 ARG A O 1
ATOM 3575 N N . PHE A 1 459 ? 6.641 12.016 -22.903 1.00 95.19 459 PHE A N 1
ATOM 3576 C CA . PHE A 1 459 ? 6.263 12.848 -21.762 1.00 95.19 459 PHE A CA 1
ATOM 3577 C C . PHE A 1 459 ? 7.195 12.548 -20.586 1.00 95.19 459 PHE A C 1
ATOM 3579 O O . PHE A 1 459 ? 6.897 11.643 -19.798 1.00 95.19 459 PHE A O 1
ATOM 3586 N N . PRO A 1 460 ? 8.328 13.262 -20.447 1.00 94.56 460 PRO A N 1
ATOM 3587 C CA . PRO A 1 460 ? 9.135 13.149 -19.245 1.00 94.56 460 PRO A CA 1
ATOM 3588 C C . PRO A 1 460 ? 8.300 13.580 -18.036 1.00 94.56 460 PRO A C 1
ATOM 3590 O O . PRO A 1 460 ? 7.457 14.469 -18.123 1.00 94.56 460 PRO A O 1
ATOM 3593 N N . THR A 1 461 ? 8.541 12.941 -16.900 1.00 95.62 461 THR A N 1
ATOM 3594 C CA . THR A 1 461 ? 7.971 13.247 -15.584 1.00 95.62 461 THR A CA 1
ATOM 3595 C C . THR A 1 461 ? 9.074 13.128 -14.544 1.00 95.62 461 THR A C 1
ATOM 3597 O O . THR A 1 461 ? 10.058 12.423 -14.771 1.00 95.62 461 THR A O 1
ATOM 3600 N N . LEU A 1 462 ? 8.899 13.743 -13.374 1.00 94.12 462 LEU A N 1
ATOM 3601 C CA . LEU A 1 462 ? 9.895 13.697 -12.295 1.00 94.12 462 LEU A CA 1
ATOM 3602 C C . LEU A 1 462 ? 10.293 12.257 -11.909 1.00 94.12 462 LEU A C 1
ATOM 3604 O O . LEU A 1 462 ? 11.434 12.000 -11.536 1.00 94.12 462 LEU A O 1
ATOM 3608 N N . THR A 1 463 ? 9.367 11.299 -12.022 1.00 93.94 463 THR A N 1
ATOM 3609 C CA . THR A 1 463 ? 9.624 9.881 -11.736 1.00 93.94 463 THR A CA 1
ATOM 3610 C C . THR A 1 463 ? 10.332 9.159 -12.882 1.00 93.94 463 THR A C 1
ATOM 3612 O O . THR A 1 463 ? 11.277 8.421 -12.612 1.00 93.94 463 THR A O 1
ATOM 3615 N N . THR A 1 464 ? 9.956 9.377 -14.148 1.00 94.31 464 THR A N 1
ATOM 3616 C CA . THR A 1 464 ? 10.705 8.790 -15.279 1.00 94.31 464 THR A CA 1
ATOM 3617 C C . THR A 1 464 ? 12.112 9.370 -15.396 1.00 94.31 464 THR A C 1
ATOM 3619 O O . THR A 1 464 ? 13.037 8.644 -15.742 1.00 94.31 464 THR A O 1
ATOM 3622 N N . GLU A 1 465 ? 12.283 10.650 -15.066 1.00 92.81 465 GLU A N 1
ATOM 3623 C CA . GLU A 1 465 ? 13.572 11.339 -15.047 1.00 92.81 465 GLU A CA 1
ATOM 3624 C C . GLU A 1 465 ? 14.473 10.837 -13.909 1.00 92.81 465 GLU A C 1
ATOM 3626 O O . GLU A 1 465 ? 15.617 10.471 -14.162 1.00 92.81 465 GLU A O 1
ATOM 3631 N N . ALA A 1 466 ? 13.953 10.706 -12.681 1.00 91.56 466 ALA A N 1
ATOM 3632 C CA . ALA A 1 466 ? 14.704 10.130 -11.560 1.00 91.56 466 ALA A CA 1
ATOM 3633 C C . ALA A 1 466 ? 15.215 8.703 -11.844 1.00 91.56 466 ALA A C 1
ATOM 3635 O O . ALA A 1 466 ? 16.343 8.377 -11.479 1.00 91.56 466 ALA A O 1
ATOM 3636 N N . VAL A 1 467 ? 14.411 7.863 -12.510 1.00 92.69 467 VAL A N 1
ATOM 3637 C CA . VAL A 1 467 ? 14.831 6.510 -12.924 1.00 92.69 467 VAL A CA 1
ATOM 3638 C C . VAL A 1 467 ? 15.847 6.568 -14.073 1.00 92.69 467 VAL A C 1
ATOM 3640 O O . VAL A 1 467 ? 16.821 5.827 -14.058 1.00 92.69 467 VAL A O 1
ATOM 3643 N N . ALA A 1 468 ? 15.674 7.455 -15.059 1.00 90.56 468 ALA A N 1
ATOM 3644 C CA . ALA A 1 468 ? 16.627 7.592 -16.166 1.00 90.56 468 ALA A CA 1
ATOM 3645 C C . ALA A 1 468 ? 18.006 8.113 -15.710 1.00 90.56 468 ALA A C 1
ATOM 3647 O O . ALA A 1 468 ? 19.035 7.719 -16.256 1.00 90.56 468 ALA A O 1
ATOM 3648 N N . LEU A 1 469 ? 18.037 8.981 -14.697 1.00 89.69 469 LEU A N 1
ATOM 3649 C CA . LEU A 1 469 ? 19.271 9.534 -14.138 1.00 89.69 469 LEU A CA 1
ATOM 3650 C C . LEU A 1 469 ? 19.994 8.569 -13.188 1.00 89.69 469 LEU A C 1
ATOM 3652 O O . LEU A 1 469 ? 21.195 8.736 -12.974 1.00 89.69 469 LEU A O 1
ATOM 3656 N N . SER A 1 470 ? 19.320 7.560 -12.621 1.00 87.81 470 SER A N 1
ATOM 3657 C CA . SER A 1 470 ? 19.948 6.668 -11.632 1.00 87.81 470 SER A CA 1
ATOM 3658 C C . SER A 1 470 ? 21.048 5.781 -12.218 1.00 87.81 470 SER A C 1
ATOM 3660 O O . SER A 1 470 ? 21.894 5.298 -11.475 1.00 87.81 470 SER A O 1
ATOM 3662 N N . SER A 1 471 ? 21.069 5.584 -13.540 1.00 79.44 471 SER A N 1
ATOM 3663 C CA . SER A 1 471 ? 22.073 4.775 -14.242 1.00 79.44 471 SER A CA 1
ATOM 3664 C C . SER A 1 471 ? 23.321 5.545 -14.707 1.00 79.44 471 SER A C 1
ATOM 3666 O O . SER A 1 471 ? 24.146 4.959 -15.405 1.00 79.44 471 SER A O 1
ATOM 3668 N N . GLY A 1 472 ? 23.480 6.835 -14.374 1.00 68.12 472 GLY A N 1
ATOM 3669 C CA . GLY A 1 472 ? 24.687 7.585 -14.771 1.00 68.12 472 GLY A CA 1
ATOM 3670 C C . GLY A 1 472 ? 24.711 9.104 -14.549 1.00 68.12 472 GLY A C 1
ATOM 3671 O O . GLY A 1 472 ? 25.640 9.757 -15.019 1.00 68.12 472 GLY A O 1
ATOM 3672 N N . GLY A 1 473 ? 23.718 9.696 -13.879 1.00 66.69 473 GLY A N 1
ATOM 3673 C CA . GLY A 1 473 ? 23.739 11.113 -13.506 1.00 66.69 473 GLY A CA 1
ATOM 3674 C C . GLY A 1 473 ? 24.675 11.400 -12.326 1.00 66.69 473 GLY A C 1
ATOM 3675 O O . GLY A 1 473 ? 24.968 10.519 -11.521 1.00 66.69 473 GLY A O 1
ATOM 3676 N N . SER A 1 474 ? 25.117 12.654 -12.180 1.00 82.69 474 SER A N 1
ATOM 3677 C CA . SER A 1 474 ? 25.801 13.080 -10.952 1.00 82.69 474 SER A CA 1
ATOM 3678 C C . SER A 1 474 ? 24.816 13.143 -9.777 1.00 82.69 474 SER A C 1
ATOM 3680 O O . SER A 1 474 ? 23.622 13.392 -9.969 1.00 82.69 474 SER A O 1
ATOM 3682 N N . ASN A 1 475 ? 25.321 12.974 -8.550 1.00 84.50 475 ASN A N 1
ATOM 3683 C CA . ASN A 1 475 ? 24.503 12.928 -7.329 1.00 84.50 475 ASN A CA 1
ATOM 3684 C C . ASN A 1 475 ? 23.529 14.115 -7.199 1.00 84.50 475 ASN A C 1
ATOM 3686 O O . ASN A 1 475 ? 22.405 13.935 -6.729 1.00 84.50 475 ASN A O 1
ATOM 3690 N N . GLY A 1 476 ? 23.931 15.313 -7.644 1.00 82.12 476 GLY A N 1
ATOM 3691 C CA . GLY A 1 476 ? 23.090 16.510 -7.570 1.00 82.12 476 GLY A CA 1
ATOM 3692 C C . GLY A 1 476 ? 21.985 16.586 -8.625 1.00 82.12 476 GLY A C 1
ATOM 3693 O O . GLY A 1 476 ? 20.869 16.996 -8.300 1.00 82.12 476 GLY A O 1
ATOM 3694 N N . ILE A 1 477 ? 22.254 16.118 -9.849 1.00 85.56 477 ILE A N 1
ATOM 3695 C CA . ILE A 1 477 ? 21.246 16.026 -10.919 1.00 85.56 477 ILE A CA 1
ATOM 3696 C C . ILE A 1 477 ? 20.219 14.943 -10.552 1.00 85.56 477 ILE A C 1
ATOM 3698 O O . ILE A 1 477 ? 19.014 15.166 -10.630 1.00 85.56 477 ILE A O 1
ATOM 3702 N N . LEU A 1 478 ? 20.685 13.792 -10.054 1.00 88.38 478 LEU A N 1
ATOM 3703 C CA . LEU A 1 478 ? 19.830 12.686 -9.613 1.00 88.38 478 LEU A CA 1
ATOM 3704 C C . LEU A 1 478 ? 18.927 13.064 -8.419 1.00 88.38 478 LEU A C 1
ATOM 3706 O O . LEU A 1 478 ? 17.765 12.655 -8.362 1.00 88.38 478 LEU A O 1
ATOM 3710 N N . ALA A 1 479 ? 19.426 13.860 -7.469 1.00 89.19 479 ALA A N 1
ATOM 3711 C CA . ALA A 1 479 ? 18.642 14.304 -6.315 1.00 89.19 479 ALA A CA 1
ATOM 3712 C C . ALA A 1 479 ? 17.511 15.291 -6.679 1.00 89.19 479 ALA A C 1
ATOM 3714 O O . ALA A 1 479 ? 16.489 15.322 -5.986 1.00 89.19 479 ALA A O 1
ATOM 3715 N N . GLY A 1 480 ? 17.654 16.065 -7.764 1.00 90.12 480 GLY A N 1
ATOM 3716 C CA . GLY A 1 480 ? 16.721 17.121 -8.181 1.00 90.12 480 GLY A CA 1
ATOM 3717 C C . GLY A 1 480 ? 15.266 16.659 -8.373 1.00 90.12 480 GLY A C 1
ATOM 3718 O O . GLY A 1 480 ? 14.379 17.140 -7.656 1.00 90.12 480 GLY A O 1
ATOM 3719 N N . PRO A 1 481 ? 14.981 15.706 -9.281 1.00 89.00 481 PRO A N 1
ATOM 3720 C CA . PRO A 1 481 ? 13.616 15.234 -9.523 1.00 89.00 481 PRO A CA 1
ATOM 3721 C C . PRO A 1 481 ? 12.989 14.555 -8.296 1.00 89.00 481 PRO A C 1
ATOM 3723 O O . PRO A 1 481 ? 11.809 14.764 -8.006 1.00 89.00 481 PRO A O 1
ATOM 3726 N N . GLY A 1 482 ? 13.785 13.806 -7.520 1.00 86.69 482 GLY A N 1
ATOM 3727 C CA . GLY A 1 482 ? 13.345 13.173 -6.271 1.00 86.69 482 GLY A CA 1
ATOM 3728 C C . GLY A 1 482 ? 12.968 14.187 -5.183 1.00 86.69 482 GLY A C 1
ATOM 3729 O O . GLY A 1 482 ? 11.924 14.044 -4.533 1.00 86.69 482 GLY A O 1
ATOM 3730 N N . PHE A 1 483 ? 13.770 15.246 -5.017 1.00 91.69 483 PHE A N 1
ATOM 3731 C CA . PHE A 1 483 ? 13.454 16.374 -4.139 1.00 91.69 483 PHE A CA 1
ATOM 3732 C C . PHE A 1 483 ? 12.144 17.044 -4.563 1.00 91.69 483 PHE A C 1
ATOM 3734 O O . PHE A 1 483 ? 11.228 17.179 -3.749 1.00 91.69 483 PHE A O 1
ATOM 3741 N N . MET A 1 484 ? 12.022 17.407 -5.844 1.00 90.38 484 MET A N 1
ATOM 3742 C CA . MET A 1 484 ? 10.877 18.164 -6.346 1.00 90.38 484 MET A CA 1
ATOM 3743 C C . MET A 1 484 ? 9.572 17.354 -6.259 1.00 90.38 484 MET A C 1
ATOM 3745 O O . MET A 1 484 ? 8.562 17.859 -5.766 1.00 90.38 484 MET A O 1
ATOM 3749 N N . ALA A 1 485 ? 9.596 16.065 -6.618 1.00 86.50 485 ALA A N 1
ATOM 3750 C CA . ALA A 1 485 ? 8.444 15.170 -6.478 1.00 86.50 485 ALA A CA 1
ATOM 3751 C C . ALA A 1 485 ? 7.982 15.049 -5.013 1.00 86.50 485 ALA A C 1
ATOM 3753 O O . ALA A 1 485 ? 6.779 15.037 -4.727 1.00 86.50 485 ALA A O 1
ATOM 3754 N N . THR A 1 486 ? 8.929 15.021 -4.072 1.00 88.19 486 THR A N 1
ATOM 3755 C CA . THR A 1 486 ? 8.634 14.985 -2.634 1.00 88.19 486 THR A CA 1
ATOM 3756 C C . THR A 1 486 ? 8.094 16.322 -2.125 1.00 88.19 486 THR A C 1
ATOM 3758 O O . THR A 1 486 ? 7.118 16.334 -1.377 1.00 88.19 486 THR A O 1
ATOM 3761 N N . ALA A 1 487 ? 8.658 17.454 -2.556 1.00 89.06 487 ALA A N 1
ATOM 3762 C CA . ALA A 1 487 ? 8.221 18.791 -2.152 1.00 89.06 487 ALA A CA 1
ATOM 3763 C C . ALA A 1 487 ? 6.770 19.083 -2.577 1.00 89.06 487 ALA A C 1
ATOM 3765 O O . ALA A 1 487 ? 5.958 19.533 -1.763 1.00 89.06 487 ALA A O 1
ATOM 3766 N N . ILE A 1 488 ? 6.414 18.758 -3.826 1.00 88.12 488 ILE A N 1
ATOM 3767 C CA . ILE A 1 488 ? 5.047 18.916 -4.344 1.00 88.12 488 ILE A CA 1
ATOM 3768 C C . ILE A 1 488 ? 4.088 17.986 -3.593 1.00 88.12 488 ILE A C 1
ATOM 3770 O O . ILE A 1 488 ? 3.023 18.412 -3.147 1.00 88.12 488 ILE A O 1
ATOM 3774 N N . THR A 1 489 ? 4.461 16.719 -3.399 1.00 85.06 489 THR A N 1
ATOM 3775 C CA . THR A 1 489 ? 3.597 15.760 -2.699 1.00 85.06 489 THR A CA 1
ATOM 3776 C C . THR A 1 489 ? 3.371 16.172 -1.241 1.00 85.06 489 THR A C 1
ATOM 3778 O O . THR A 1 489 ? 2.231 16.184 -0.772 1.00 85.06 489 THR A O 1
ATOM 3781 N N . ALA A 1 490 ? 4.421 16.616 -0.541 1.00 85.00 490 ALA A N 1
ATOM 3782 C CA . ALA A 1 490 ? 4.344 17.139 0.821 1.00 85.00 490 ALA A CA 1
ATOM 3783 C C . ALA A 1 490 ? 3.454 18.390 0.936 1.00 85.00 490 ALA A C 1
ATOM 3785 O O . ALA A 1 490 ? 2.746 18.536 1.934 1.00 85.00 490 ALA A O 1
ATOM 3786 N N . TYR A 1 491 ? 3.430 19.261 -0.082 1.00 83.88 491 TYR A N 1
ATOM 3787 C CA . TYR A 1 491 ? 2.525 20.415 -0.135 1.00 83.88 491 TYR A CA 1
ATOM 3788 C C . TYR A 1 491 ? 1.049 19.983 -0.086 1.00 83.88 491 TYR A C 1
ATOM 3790 O O . TYR A 1 491 ? 0.296 20.471 0.760 1.00 83.88 491 TYR A O 1
ATOM 3798 N N . TYR A 1 492 ? 0.642 19.008 -0.909 1.00 79.12 492 TYR A N 1
ATOM 3799 C CA . TYR A 1 492 ? -0.728 18.469 -0.883 1.00 79.12 492 TYR A CA 1
ATOM 3800 C C . TYR A 1 492 ? -1.017 17.618 0.367 1.00 79.12 492 TYR A C 1
ATOM 3802 O O . TYR A 1 492 ? -2.146 17.610 0.861 1.00 79.12 492 TYR A O 1
ATOM 3810 N N . PHE A 1 493 ? -0.002 16.964 0.938 1.00 72.88 493 PHE A N 1
ATOM 3811 C CA . PHE A 1 493 ? -0.091 16.227 2.206 1.00 72.88 493 PHE A CA 1
ATOM 3812 C C . PHE A 1 493 ? -0.095 17.107 3.468 1.00 72.88 493 PHE A C 1
ATOM 3814 O O . PHE A 1 493 ? -0.146 16.560 4.572 1.00 72.88 493 PHE A O 1
ATOM 3821 N N . CYS A 1 494 ? -0.067 18.439 3.343 1.00 63.53 494 CYS A N 1
ATOM 3822 C CA . CYS A 1 494 ? -0.059 19.384 4.460 1.00 63.53 494 CYS A CA 1
ATOM 3823 C C . CYS A 1 494 ? -1.395 20.157 4.560 1.00 63.53 494 CYS A C 1
ATOM 3825 O O . CYS A 1 494 ? -1.497 21.302 4.111 1.00 63.53 494 CYS A O 1
ATOM 3827 N N . PRO A 1 495 ? -2.451 19.615 5.208 1.00 53.28 495 PRO A N 1
ATOM 3828 C CA . PRO A 1 495 ? -3.770 20.244 5.242 1.00 53.28 495 PRO A CA 1
ATOM 3829 C C . PRO A 1 495 ? -3.847 21.357 6.299 1.00 53.28 495 PRO A C 1
ATOM 3831 O O . PRO A 1 495 ? -4.938 21.775 6.689 1.00 53.28 495 PRO A O 1
ATOM 3834 N N . ASP A 1 496 ? -2.712 21.825 6.822 1.00 46.91 496 ASP A N 1
ATOM 3835 C CA . ASP A 1 496 ? -2.636 22.657 8.027 1.00 46.91 496 ASP A CA 1
ATOM 3836 C C . ASP A 1 496 ? -3.172 24.088 7.830 1.00 46.91 496 ASP A C 1
ATOM 3838 O O . ASP A 1 496 ? -3.461 24.779 8.808 1.00 46.91 496 ASP A O 1
ATOM 3842 N N . ARG A 1 497 ? -3.413 24.502 6.575 1.00 46.53 497 ARG A N 1
ATOM 3843 C CA . ARG A 1 497 ? -4.158 25.730 6.232 1.00 46.53 497 ARG A CA 1
ATOM 3844 C C . ARG A 1 497 ? -5.687 25.558 6.210 1.00 46.53 497 ARG A C 1
ATOM 3846 O O . ARG A 1 497 ? -6.394 26.558 6.246 1.00 46.53 497 ARG A O 1
ATOM 3853 N N . VAL A 1 498 ? -6.210 24.325 6.207 1.00 41.16 498 VAL A N 1
ATOM 3854 C CA . VAL A 1 498 ? -7.664 24.024 6.154 1.00 41.16 498 VAL A CA 1
ATOM 3855 C C . VAL A 1 498 ? -8.158 23.285 7.411 1.00 41.16 498 VAL A C 1
ATOM 3857 O O . VAL A 1 498 ? -9.291 23.472 7.849 1.00 41.16 498 VAL A O 1
ATOM 3860 N N . SER A 1 499 ? -7.311 22.468 8.042 1.00 42.34 499 SER A N 1
ATOM 3861 C CA . SER A 1 499 ? -7.707 21.544 9.116 1.00 42.34 499 SER A CA 1
ATOM 3862 C C . SER A 1 499 ? -7.844 22.199 10.502 1.00 42.34 499 SER A C 1
ATOM 3864 O O . SER A 1 499 ? -8.712 21.818 11.291 1.00 42.34 499 SER A O 1
ATOM 3866 N N . ARG A 1 500 ? -7.037 23.224 10.822 1.00 39.47 500 ARG A N 1
ATOM 3867 C CA . ARG A 1 500 ? -6.913 23.748 12.201 1.00 39.47 500 ARG A CA 1
ATOM 3868 C C . ARG A 1 500 ? -8.127 24.514 12.750 1.00 39.47 500 ARG A C 1
ATOM 3870 O O . ARG A 1 500 ? -8.145 24.792 13.946 1.00 39.47 500 ARG A O 1
ATOM 3877 N N . LYS A 1 501 ? -9.141 24.839 11.937 1.00 34.31 501 LYS A N 1
ATOM 3878 C CA . LYS A 1 501 ? -10.317 25.623 12.378 1.00 34.31 501 LYS A CA 1
ATOM 3879 C C . LYS A 1 501 ? -11.622 24.842 12.558 1.00 34.31 501 LYS A C 1
ATOM 3881 O O . LYS A 1 501 ? -12.612 25.444 12.955 1.00 34.31 501 LYS A O 1
ATOM 3886 N N . MET A 1 502 ? -11.652 23.526 12.322 1.00 40.94 502 MET A N 1
ATOM 3887 C CA . MET A 1 502 ? -12.915 22.777 12.346 1.00 40.94 502 MET A CA 1
ATOM 3888 C C . MET A 1 502 ? -12.739 21.351 12.903 1.00 40.94 502 MET A C 1
ATOM 3890 O O . MET A 1 502 ? -11.993 20.548 12.358 1.00 40.94 502 MET A O 1
ATOM 3894 N N . GLY A 1 503 ? -13.506 20.969 13.929 1.00 32.97 503 GLY A N 1
ATOM 3895 C CA . GLY A 1 503 ? -13.697 19.567 14.346 1.00 32.97 503 GLY A CA 1
ATOM 3896 C C . GLY A 1 503 ? -12.610 18.915 15.216 1.00 32.97 503 GLY A C 1
ATOM 3897 O O . GLY A 1 503 ? -11.960 17.967 14.782 1.00 32.97 503 GLY A O 1
ATOM 3898 N N . ARG A 1 504 ? -12.520 19.310 16.495 1.00 31.27 504 ARG A N 1
ATOM 3899 C CA . ARG A 1 504 ? -12.133 18.373 17.569 1.00 31.27 504 ARG A CA 1
ATOM 3900 C C . ARG A 1 504 ? -13.360 17.528 17.930 1.00 31.27 504 ARG A C 1
ATOM 3902 O O . ARG A 1 504 ? -14.361 18.099 18.351 1.00 31.27 504 ARG A O 1
ATOM 3909 N N . LEU A 1 505 ? -13.286 16.198 17.828 1.00 33.81 505 LEU A N 1
ATOM 3910 C CA . LEU A 1 505 ? -14.346 15.299 18.308 1.00 33.81 505 LEU A CA 1
ATOM 3911 C C . LEU A 1 505 ? -13.812 14.218 19.263 1.00 33.81 505 LEU A C 1
ATOM 3913 O O . LEU A 1 505 ? -13.273 13.197 18.853 1.00 33.81 505 LEU A O 1
ATOM 3917 N N . CYS A 1 506 ? -14.051 14.479 20.549 1.00 31.69 506 CYS A N 1
ATOM 3918 C CA . CYS A 1 506 ? -14.519 13.536 21.570 1.00 31.69 506 CYS A CA 1
ATOM 3919 C C . CYS A 1 506 ? -13.763 12.199 21.799 1.00 31.69 506 CYS A C 1
ATOM 3921 O O . CYS A 1 506 ? -14.044 11.175 21.172 1.00 31.69 506 CYS A O 1
ATOM 3923 N N . GLN A 1 507 ? -12.943 12.170 22.858 1.00 32.94 507 GLN A N 1
ATOM 3924 C CA . GLN A 1 507 ? -12.686 10.972 23.674 1.00 32.94 507 GLN A CA 1
ATOM 3925 C C . GLN A 1 507 ? -12.941 11.301 25.157 1.00 32.94 507 GLN A C 1
ATOM 3927 O O . GLN A 1 507 ? -12.486 12.337 25.636 1.00 32.94 507 GLN A O 1
ATOM 3932 N N . THR A 1 508 ? -13.635 10.418 25.882 1.00 29.94 508 THR A N 1
ATOM 3933 C CA . THR A 1 508 ? -13.941 10.528 27.326 1.00 29.94 508 THR A CA 1
ATOM 3934 C C . THR A 1 508 ? -13.840 9.151 28.017 1.00 29.94 508 THR A C 1
ATOM 3936 O O . THR A 1 508 ? -13.999 8.118 27.365 1.00 29.94 508 THR A O 1
ATOM 3939 N N . ARG A 1 509 ? -13.511 9.133 29.323 1.00 33.97 509 ARG A N 1
ATOM 3940 C CA . ARG A 1 509 ? -13.176 7.960 30.179 1.00 33.97 509 ARG A CA 1
ATOM 3941 C C . ARG A 1 509 ? -13.711 8.145 31.618 1.00 33.97 509 ARG A C 1
ATOM 3943 O O . ARG A 1 509 ? -13.809 9.291 32.042 1.00 33.97 509 ARG A O 1
ATOM 3950 N N . THR A 1 510 ? -13.913 7.042 32.367 1.00 37.31 510 THR A N 1
ATOM 3951 C CA . THR A 1 510 ? -14.417 6.973 33.779 1.00 37.31 510 THR A CA 1
ATOM 3952 C C . THR A 1 510 ? -14.200 5.550 34.443 1.00 37.31 510 THR A C 1
ATOM 3954 O O . THR A 1 510 ? -14.621 4.599 33.787 1.00 37.31 510 THR A O 1
ATOM 3957 N N . PRO A 1 511 ? -13.569 5.342 35.653 1.00 47.62 511 PRO A N 1
ATOM 3958 C CA . PRO A 1 511 ? -13.360 4.029 36.410 1.00 47.62 511 PRO A CA 1
ATOM 3959 C C . PRO A 1 511 ? -14.291 3.377 37.563 1.00 47.62 511 PRO A C 1
ATOM 3961 O O . PRO A 1 511 ? -15.076 2.511 37.192 1.00 47.62 511 PRO A O 1
ATOM 3964 N N . LEU A 1 512 ? -14.183 3.618 38.916 1.00 50.41 512 LEU A N 1
ATOM 3965 C CA . LEU A 1 512 ? -14.636 2.796 40.137 1.00 50.41 512 LEU A CA 1
ATOM 3966 C C . LEU A 1 512 ? -15.553 3.462 41.293 1.00 50.41 512 LEU A C 1
ATOM 3968 O O . LEU A 1 512 ? -16.440 4.239 40.944 1.00 50.41 512 LEU A O 1
ATOM 3972 N N . MET A 1 513 ? -15.409 3.096 42.622 1.00 61.75 513 MET A N 1
ATOM 3973 C CA . MET A 1 513 ? -16.294 3.173 43.871 1.00 61.75 513 MET A CA 1
ATOM 3974 C C . MET A 1 513 ? -16.343 4.500 44.678 1.00 61.75 513 MET A C 1
ATOM 3976 O O . MET A 1 513 ? -15.309 5.051 45.006 1.00 61.75 513 MET A O 1
ATOM 3980 N N . LEU A 1 514 ? -17.499 4.939 45.198 1.00 71.94 514 LEU A N 1
ATOM 3981 C CA . LEU A 1 514 ? -17.810 6.376 45.265 1.00 71.94 514 LEU A CA 1
ATOM 3982 C C . LEU A 1 514 ? -18.498 6.871 46.564 1.00 71.94 514 LEU A C 1
ATOM 3984 O O . LEU A 1 514 ? -19.589 6.421 46.898 1.00 71.94 514 LEU A O 1
ATOM 3988 N N . CYS A 1 515 ? -17.928 7.864 47.258 1.00 83.00 515 CYS A N 1
ATOM 3989 C CA . CYS A 1 515 ? -18.503 8.501 48.455 1.00 83.00 515 CYS A CA 1
ATOM 3990 C C . CYS A 1 515 ? -18.532 10.036 48.325 1.00 83.00 515 CYS A C 1
ATOM 3992 O O . CYS A 1 515 ? -17.549 10.660 47.932 1.00 83.00 515 CYS A O 1
ATOM 3994 N N . VAL A 1 516 ? -19.668 10.651 48.657 1.00 85.12 516 VAL A N 1
ATOM 3995 C CA . VAL A 1 516 ? -19.956 12.079 48.477 1.00 85.12 516 VAL A CA 1
ATOM 3996 C C . VAL A 1 516 ? -20.348 12.698 49.816 1.00 85.12 516 VAL A C 1
ATOM 3998 O O . VAL A 1 516 ? -21.338 12.280 50.418 1.00 85.12 516 VAL A O 1
ATOM 4001 N N . LYS A 1 517 ? -19.606 13.718 50.266 1.00 83.81 517 LYS A N 1
ATOM 4002 C CA . LYS A 1 517 ? -19.845 14.401 51.548 1.00 83.81 517 LYS A CA 1
ATOM 4003 C C . LYS A 1 517 ? -20.153 15.886 51.355 1.00 83.81 517 LYS A C 1
ATOM 4005 O O . LYS A 1 517 ? -19.401 16.606 50.703 1.00 83.81 517 LYS A O 1
ATOM 4010 N N . ASN A 1 518 ? -21.230 16.349 51.984 1.00 83.12 518 ASN A N 1
ATOM 4011 C CA . ASN A 1 518 ? -21.633 17.751 52.132 1.00 83.12 518 ASN A CA 1
ATOM 4012 C C . ASN A 1 518 ? -21.661 18.578 50.833 1.00 83.12 518 ASN A C 1
ATOM 4014 O O . ASN A 1 518 ? -21.343 19.769 50.833 1.00 83.12 518 ASN A O 1
ATOM 4018 N N . VAL A 1 519 ? -22.081 17.967 49.722 1.00 87.31 519 VAL A N 1
ATOM 4019 C CA . VAL A 1 519 ? -22.063 18.624 48.412 1.00 87.31 519 VAL A CA 1
ATOM 4020 C C . VAL A 1 519 ? -23.175 19.650 48.262 1.00 87.31 519 VAL A C 1
ATOM 4022 O O . VAL A 1 519 ? -24.363 19.339 48.356 1.00 87.31 519 VAL A O 1
ATOM 4025 N N . SER A 1 520 ? -22.780 20.881 47.953 1.00 86.44 520 SER A N 1
ATOM 4026 C CA . SER A 1 520 ? -23.678 21.965 47.565 1.00 86.44 520 SER A CA 1
ATOM 4027 C C . SER A 1 520 ? -23.243 22.542 46.222 1.00 86.44 520 SER A C 1
ATOM 4029 O O . SER A 1 520 ? -22.125 23.039 46.105 1.00 86.44 520 SER A O 1
ATOM 4031 N N . LEU A 1 521 ? -24.139 22.510 45.230 1.00 84.31 521 LEU A N 1
ATOM 4032 C CA . LEU A 1 521 ? -23.924 23.043 43.879 1.00 84.31 521 LEU A CA 1
ATOM 4033 C C . LEU A 1 521 ? -24.771 24.301 43.666 1.00 84.31 521 LEU A C 1
ATOM 4035 O O . LEU A 1 521 ? -25.986 24.281 43.886 1.00 84.31 521 LEU A O 1
ATOM 4039 N N . ARG A 1 522 ? -24.141 25.389 43.211 1.00 81.62 522 ARG A N 1
ATOM 4040 C CA . ARG A 1 522 ? -24.787 26.691 42.986 1.00 81.62 522 ARG A CA 1
ATOM 4041 C C . ARG A 1 522 ? -24.405 27.278 41.628 1.00 81.62 522 ARG A C 1
ATOM 4043 O O . ARG A 1 522 ? -23.250 27.205 41.226 1.00 81.62 522 ARG A O 1
ATOM 4050 N N . LEU A 1 523 ? -25.375 27.887 40.964 1.00 77.81 523 LEU A N 1
ATOM 4051 C CA . LEU A 1 523 ? -25.199 28.911 39.933 1.00 77.81 523 LEU A CA 1
ATOM 4052 C C . LEU A 1 523 ? -25.065 30.293 40.608 1.00 77.81 523 LEU A C 1
ATOM 4054 O O . LEU A 1 523 ? -25.297 30.386 41.818 1.00 77.81 523 LEU A O 1
ATOM 4058 N N . PRO A 1 524 ? -24.743 31.372 39.869 1.00 68.44 524 PRO A N 1
ATOM 4059 C CA . PRO A 1 524 ? -24.665 32.717 40.444 1.00 68.44 524 PRO A CA 1
ATOM 4060 C C . PRO A 1 524 ? -26.016 33.178 41.016 1.00 68.44 524 PRO A C 1
ATOM 4062 O O . PRO A 1 524 ? -26.059 33.793 42.075 1.00 68.44 524 PRO A O 1
ATOM 4065 N N . GLU A 1 525 ? -27.117 32.794 40.362 1.00 66.38 525 GLU A N 1
ATOM 4066 C CA . GLU A 1 525 ? -28.484 33.225 40.697 1.00 66.38 525 GLU A CA 1
ATOM 4067 C C . GLU A 1 525 ? -29.351 32.131 41.353 1.00 66.38 525 GLU A C 1
ATOM 4069 O O . GLU A 1 525 ? -30.476 32.397 41.768 1.00 66.38 525 GLU A O 1
ATOM 4074 N N . SER A 1 526 ? -28.881 30.879 41.462 1.00 74.44 526 SER A N 1
ATOM 4075 C CA . SER A 1 526 ? -29.711 29.778 41.988 1.00 74.44 526 SER A CA 1
ATOM 4076 C C . SER A 1 526 ? -28.912 28.650 42.649 1.00 74.44 526 SER A C 1
ATOM 4078 O O . SER A 1 526 ? -27.752 28.394 42.331 1.00 74.44 526 SER A O 1
ATOM 4080 N N . ARG A 1 527 ? -29.529 27.941 43.603 1.00 77.44 527 ARG A N 1
ATOM 4081 C CA . ARG A 1 527 ? -28.918 26.794 44.302 1.00 77.44 527 ARG A CA 1
ATOM 4082 C C . ARG A 1 527 ? -29.556 25.503 43.796 1.00 77.44 527 ARG A C 1
ATOM 4084 O O . ARG A 1 527 ? -30.753 25.316 43.971 1.00 77.44 527 ARG A O 1
ATOM 4091 N N . LEU A 1 528 ? -28.760 24.629 43.179 1.00 83.00 528 LEU A N 1
ATOM 4092 C CA . LEU A 1 528 ? -29.242 23.391 42.557 1.00 83.00 528 LEU A CA 1
ATOM 4093 C C . LEU A 1 528 ? -29.274 22.216 43.535 1.00 83.00 528 LEU A C 1
ATOM 4095 O O . LEU A 1 528 ? -30.225 21.446 43.519 1.00 83.00 528 LEU A O 1
ATOM 4099 N N . LEU A 1 529 ? -28.248 22.083 44.381 1.00 84.12 529 LEU A N 1
ATOM 4100 C CA . LEU A 1 529 ? -28.162 21.060 45.429 1.00 84.12 529 LEU A CA 1
ATOM 4101 C C . LEU A 1 529 ? -27.629 21.683 46.725 1.00 84.12 529 LEU A C 1
ATOM 4103 O O . LEU A 1 529 ? -26.794 22.589 46.680 1.00 84.12 529 LEU A O 1
ATOM 4107 N N . LYS A 1 530 ? -28.088 21.178 47.875 1.00 84.31 530 LYS A N 1
ATOM 4108 C CA . LYS A 1 530 ? -27.693 21.635 49.216 1.00 84.31 530 LYS A CA 1
ATOM 4109 C C . LYS A 1 530 ? -27.370 20.429 50.099 1.00 84.31 530 LYS A C 1
ATOM 4111 O O . LYS A 1 530 ? -28.237 19.589 50.306 1.00 84.31 530 LYS A O 1
ATOM 4116 N N . ASN A 1 531 ? -26.154 20.395 50.642 1.00 81.06 531 ASN A N 1
ATOM 4117 C CA . ASN A 1 531 ? -25.654 19.419 51.623 1.00 81.06 531 ASN A CA 1
ATOM 4118 C C . ASN A 1 531 ? -25.977 17.948 51.290 1.00 81.06 531 ASN A C 1
ATOM 4120 O O . ASN A 1 531 ? -26.346 17.160 52.162 1.00 81.06 531 ASN A O 1
ATOM 4124 N N . VAL A 1 532 ? -25.819 17.574 50.021 1.00 83.44 532 VAL A N 1
ATOM 4125 C CA . VAL A 1 532 ? -26.003 16.202 49.547 1.00 83.44 532 VAL A CA 1
ATOM 4126 C C . VAL A 1 532 ? -24.883 15.323 50.102 1.00 83.44 532 VAL A C 1
ATOM 4128 O O . VAL A 1 532 ? -23.700 15.584 49.885 1.00 83.44 532 VAL A O 1
ATOM 4131 N N . ASN A 1 533 ? -25.282 14.277 50.819 1.00 82.81 533 ASN A N 1
ATOM 4132 C CA . ASN A 1 533 ? -24.413 13.270 51.411 1.00 82.81 533 ASN A CA 1
ATOM 4133 C C . ASN A 1 533 ? -24.909 11.893 50.966 1.00 82.81 533 ASN A C 1
ATOM 4135 O O . ASN A 1 533 ? -26.074 11.573 51.192 1.00 82.81 533 ASN A O 1
ATOM 4139 N N . PHE A 1 534 ? -24.053 11.089 50.337 1.00 84.06 534 PHE A N 1
ATOM 4140 C CA . PHE A 1 534 ? -24.349 9.683 50.054 1.00 84.06 534 PHE A CA 1
ATOM 4141 C C . PHE A 1 534 ? -23.068 8.878 49.843 1.00 84.06 534 PHE A C 1
ATOM 4143 O O . PHE A 1 534 ? -22.074 9.374 49.315 1.00 84.06 534 PHE A O 1
ATOM 4150 N N . THR A 1 535 ? -23.120 7.602 50.206 1.00 76.75 535 THR A N 1
ATOM 4151 C CA . THR A 1 535 ? -22.046 6.636 49.973 1.00 76.75 535 THR A CA 1
ATOM 4152 C C . THR A 1 535 ? -22.589 5.536 49.073 1.00 76.75 535 THR A C 1
ATOM 4154 O O . THR A 1 535 ? -23.682 5.035 49.316 1.00 76.75 535 THR A O 1
ATOM 4157 N N . VAL A 1 536 ? -21.846 5.181 48.027 1.00 76.25 536 VAL A N 1
ATOM 4158 C CA . VAL A 1 536 ? -22.115 4.027 47.164 1.00 76.25 536 VAL A CA 1
ATOM 4159 C C . VAL A 1 536 ? -21.025 3.001 47.450 1.00 76.25 536 VAL A C 1
ATOM 4161 O O . VAL A 1 536 ? -19.871 3.175 47.044 1.00 76.25 536 VAL A O 1
ATOM 4164 N N . SER A 1 537 ? -21.371 1.954 48.194 1.00 67.88 537 SER A N 1
ATOM 4165 C CA . SER A 1 537 ? -20.421 0.919 48.599 1.00 67.88 537 SER A CA 1
ATOM 4166 C C . SER A 1 537 ? -19.991 0.069 47.400 1.00 67.88 537 SER A C 1
ATOM 4168 O O . SER A 1 537 ? -20.608 0.073 46.330 1.00 67.88 537 SER A O 1
ATOM 4170 N N . LYS A 1 538 ? -18.896 -0.683 47.552 1.00 59.41 538 LYS A N 1
ATOM 4171 C CA . LYS A 1 538 ? -18.378 -1.568 46.502 1.00 59.41 538 LYS A CA 1
ATOM 4172 C C . LYS A 1 538 ? -19.378 -2.686 46.186 1.00 59.41 538 LYS A C 1
ATOM 4174 O O . LYS A 1 538 ? -19.416 -3.691 46.885 1.00 59.41 538 LYS A O 1
ATOM 4179 N N . GLY A 1 539 ? -20.112 -2.533 45.087 1.00 51.50 539 GLY A N 1
ATOM 4180 C CA . GLY A 1 539 ? -21.135 -3.485 44.642 1.00 51.50 539 GLY A CA 1
ATOM 4181 C C . GLY A 1 539 ? -22.570 -2.973 44.780 1.00 51.50 539 GLY A C 1
ATOM 4182 O O . GLY A 1 539 ? -23.472 -3.611 44.243 1.00 51.50 539 GLY A O 1
ATOM 4183 N N . ASP A 1 540 ? -22.781 -1.818 45.416 1.00 60.25 540 ASP A N 1
ATOM 4184 C CA . ASP A 1 540 ? -24.105 -1.210 45.535 1.00 60.25 540 ASP A CA 1
ATOM 4185 C C . ASP A 1 540 ? -24.595 -0.692 44.176 1.00 60.25 540 ASP A C 1
ATOM 4187 O O . ASP A 1 540 ? -23.862 -0.033 43.432 1.00 60.25 540 ASP A O 1
ATOM 4191 N N . ILE A 1 541 ? -25.873 -0.927 43.876 1.00 67.56 541 ILE A N 1
ATOM 4192 C CA . ILE A 1 541 ? -26.563 -0.342 42.722 1.00 67.56 541 ILE A CA 1
ATOM 4193 C C . ILE A 1 541 ? -27.523 0.728 43.244 1.00 67.56 541 ILE A C 1
ATOM 4195 O O . ILE A 1 541 ? -28.650 0.439 43.639 1.00 67.56 541 ILE A O 1
ATOM 4199 N N . VAL A 1 542 ? -27.063 1.979 43.253 1.00 74.31 542 VAL A N 1
ATOM 4200 C CA . VAL A 1 542 ? -27.830 3.137 43.737 1.00 74.31 542 VAL A CA 1
ATOM 4201 C C . VAL A 1 542 ? -28.374 3.933 42.552 1.00 74.31 542 VAL A C 1
ATOM 4203 O O . VAL A 1 542 ? -27.630 4.290 41.640 1.00 74.31 542 VAL A O 1
ATOM 4206 N N . THR A 1 543 ? -29.674 4.245 42.568 1.00 78.44 543 THR A N 1
ATOM 4207 C CA . THR A 1 543 ? -30.322 5.066 41.531 1.00 78.44 543 THR A CA 1
ATOM 4208 C C . THR A 1 543 ? -30.625 6.464 42.060 1.00 78.44 543 THR A C 1
ATOM 4210 O O . THR A 1 543 ? -31.336 6.614 43.049 1.00 78.44 543 THR A O 1
ATOM 4213 N N . LEU A 1 544 ? -30.133 7.498 41.374 1.00 78.81 544 LEU A N 1
ATOM 4214 C CA . LEU A 1 544 ? -30.423 8.895 41.701 1.00 78.81 544 LEU A CA 1
ATOM 4215 C C . LEU A 1 544 ? -31.653 9.391 40.922 1.00 78.81 544 LEU A C 1
ATOM 4217 O O . LEU A 1 544 ? -31.573 9.649 39.719 1.00 78.81 544 LEU A O 1
ATOM 4221 N N . MET A 1 545 ? -32.784 9.551 41.611 1.00 78.31 545 MET A N 1
ATOM 4222 C CA . MET A 1 545 ? -34.051 10.023 41.032 1.00 78.31 545 MET A CA 1
ATOM 4223 C C . MET A 1 545 ? -34.345 11.493 41.379 1.00 78.31 545 MET A C 1
ATOM 4225 O O . MET A 1 545 ? -33.792 12.043 42.326 1.00 78.31 545 MET A O 1
ATOM 4229 N N . GLY A 1 546 ? -35.204 12.149 40.590 1.00 79.00 546 GLY A N 1
ATOM 4230 C CA . GLY A 1 546 ? -35.685 13.515 40.849 1.00 79.00 546 GLY A CA 1
ATOM 4231 C C . GLY A 1 546 ? -36.155 14.247 39.581 1.00 79.00 546 GLY A C 1
ATOM 4232 O O . GLY A 1 546 ? -35.886 13.756 38.479 1.00 79.00 546 GLY A O 1
ATOM 4233 N N . PRO A 1 547 ? -36.792 15.430 39.690 1.00 73.56 547 PRO A N 1
ATOM 4234 C CA . PRO A 1 547 ? -37.338 16.188 38.554 1.00 73.56 547 PRO A CA 1
ATOM 4235 C C . PRO A 1 547 ? -36.297 16.602 37.501 1.00 73.56 547 PRO A C 1
ATOM 4237 O O . PRO A 1 547 ? -35.091 16.630 37.767 1.00 73.56 547 PRO A O 1
ATOM 4240 N N . SER A 1 548 ? -36.730 16.960 36.288 1.00 67.94 548 SER A N 1
ATOM 4241 C CA . SER A 1 548 ? -35.815 17.580 35.316 1.00 67.94 548 SER A CA 1
ATOM 4242 C C . SER A 1 548 ? -35.256 18.902 35.871 1.00 67.94 548 SER A C 1
ATOM 4244 O O . SER A 1 548 ? -35.914 19.576 36.656 1.00 67.94 548 SER A O 1
ATOM 4246 N N . GLY A 1 549 ? -34.013 19.245 35.529 1.00 75.19 549 GLY A N 1
ATOM 4247 C CA . GLY A 1 549 ? -33.342 20.459 36.022 1.00 75.19 549 GLY A CA 1
ATOM 4248 C C . GLY A 1 549 ? -32.761 20.403 37.447 1.00 75.19 549 GLY A C 1
ATOM 4249 O O . GLY A 1 549 ? -31.900 21.217 37.760 1.00 75.19 549 GLY A O 1
ATOM 4250 N N . CYS A 1 550 ? -33.105 19.419 38.292 1.00 79.38 550 CYS A N 1
ATOM 4251 C CA . CYS A 1 550 ? -32.681 19.364 39.708 1.00 79.38 550 CYS A CA 1
ATOM 4252 C C . CYS A 1 550 ? -31.184 19.030 39.967 1.00 79.38 550 CYS A C 1
ATOM 4254 O O . CYS A 1 550 ? -30.829 18.502 41.016 1.00 79.38 550 CYS A O 1
ATOM 4256 N N . GLY A 1 551 ? -30.289 19.252 38.999 1.00 77.12 551 GLY A N 1
ATOM 4257 C CA . GLY A 1 551 ? -28.837 19.120 39.187 1.00 77.12 551 GLY A CA 1
ATOM 4258 C C . GLY A 1 551 ? -28.226 17.712 39.090 1.00 77.12 551 GLY A C 1
ATOM 4259 O O . GLY A 1 551 ? -27.012 17.603 39.227 1.00 77.12 551 GLY A O 1
ATOM 4260 N N . LYS A 1 552 ? -28.988 16.642 38.801 1.00 82.38 552 LYS A N 1
ATOM 4261 C CA . LYS A 1 552 ? -28.459 15.253 38.705 1.00 82.38 552 LYS A CA 1
ATOM 4262 C C . LYS A 1 552 ? -27.257 15.109 37.759 1.00 82.38 552 LYS A C 1
ATOM 4264 O O . LYS A 1 552 ? -26.226 14.565 38.141 1.00 82.38 552 LYS A O 1
ATOM 4269 N N . SER A 1 553 ? -27.370 15.619 36.532 1.00 72.50 553 SER A N 1
ATOM 4270 C CA . SER A 1 553 ? -26.273 15.567 35.555 1.00 72.50 553 SER A CA 1
ATOM 4271 C C . SER A 1 553 ? -25.094 16.447 35.982 1.00 72.50 553 SER A C 1
ATOM 4273 O O . SER A 1 553 ? -23.947 16.055 35.812 1.00 72.50 553 SER A O 1
ATOM 4275 N N . THR A 1 554 ? -25.367 17.602 36.598 1.00 79.94 554 THR A N 1
ATOM 4276 C CA . THR A 1 554 ? -24.353 18.521 37.143 1.00 79.94 554 THR A CA 1
ATOM 4277 C C . THR A 1 554 ? -23.559 17.883 38.285 1.00 79.94 554 THR A C 1
ATOM 4279 O O . THR A 1 554 ? -22.346 18.067 38.363 1.00 79.94 554 THR A O 1
ATOM 4282 N N . LEU A 1 555 ? -24.222 17.087 39.129 1.00 81.50 555 LEU A N 1
ATOM 4283 C CA . LEU A 1 555 ? -23.603 16.296 40.189 1.00 81.50 555 LEU A CA 1
ATOM 4284 C C . LEU A 1 555 ? -22.648 15.249 39.602 1.00 81.50 555 LEU A C 1
ATOM 4286 O O . LEU A 1 555 ? -21.476 15.244 39.969 1.00 81.50 555 LEU A O 1
ATOM 4290 N N . PHE A 1 556 ? -23.088 14.451 38.620 1.00 77.12 556 PHE A N 1
ATOM 4291 C CA . PHE A 1 556 ? -22.195 13.516 37.919 1.00 77.12 556 PHE A CA 1
ATOM 4292 C C . PHE A 1 556 ? -21.009 14.228 37.238 1.00 77.12 556 PHE A C 1
ATOM 4294 O O . PHE A 1 556 ? -19.882 13.739 37.331 1.00 77.12 556 PHE A O 1
ATOM 4301 N N . SER A 1 557 ? -21.219 15.403 36.628 1.00 72.44 557 SER A N 1
ATOM 4302 C CA . SER A 1 557 ? -20.139 16.220 36.047 1.00 72.44 557 SER A CA 1
ATOM 4303 C C . SER A 1 557 ? -19.131 16.716 37.088 1.00 72.44 557 SER A C 1
ATOM 4305 O O . SER A 1 557 ? -17.928 16.679 36.831 1.00 72.44 557 SER A O 1
ATOM 4307 N N . TRP A 1 558 ? -19.580 17.149 38.271 1.00 82.50 558 TRP A N 1
ATOM 4308 C CA . TRP A 1 558 ? -18.679 17.517 39.369 1.00 82.50 558 TRP A CA 1
ATOM 4309 C C . TRP A 1 558 ? -17.890 16.307 39.885 1.00 82.50 558 TRP A C 1
ATOM 4311 O O . TRP A 1 558 ? -16.676 16.409 40.072 1.00 82.50 558 TRP A O 1
ATOM 4321 N N . MET A 1 559 ? -18.537 15.146 40.027 1.00 74.88 559 MET A N 1
ATOM 4322 C CA . MET A 1 559 ? -17.896 13.926 40.530 1.00 74.88 559 MET A CA 1
ATOM 4323 C C . MET A 1 559 ? -16.707 13.517 39.642 1.00 74.88 559 MET A C 1
ATOM 4325 O O . MET A 1 559 ? -15.588 13.342 40.126 1.00 74.88 559 MET A O 1
ATOM 4329 N N . ILE A 1 560 ? -16.878 13.508 38.317 1.00 70.06 560 ILE A N 1
ATOM 4330 C CA . ILE A 1 560 ? -15.775 13.214 37.380 1.00 70.06 560 ILE A CA 1
ATOM 4331 C C . ILE A 1 560 ? -14.758 14.367 37.210 1.00 70.06 560 ILE A C 1
ATOM 4333 O O . ILE A 1 560 ? -13.750 14.200 36.525 1.00 70.06 560 ILE A O 1
ATOM 4337 N N . GLY A 1 561 ? -14.975 15.530 37.835 1.00 67.81 561 GLY A N 1
ATOM 4338 C CA . GLY A 1 561 ? -14.061 16.680 37.789 1.00 67.81 561 GLY A CA 1
ATOM 4339 C C . GLY A 1 561 ? -14.216 17.592 36.569 1.00 67.81 561 GLY A C 1
ATOM 4340 O O . GLY A 1 561 ? -13.245 18.208 36.148 1.00 67.81 561 GLY A O 1
ATOM 4341 N N . ALA A 1 562 ? -15.417 17.666 35.991 1.00 59.53 562 ALA A N 1
ATOM 4342 C CA . ALA A 1 562 ? -15.732 18.413 34.770 1.00 59.53 562 ALA A CA 1
ATOM 4343 C C . ALA A 1 562 ? -16.867 19.444 34.974 1.00 59.53 562 ALA A C 1
ATOM 4345 O O . ALA A 1 562 ? -17.723 19.631 34.107 1.00 59.53 562 ALA A O 1
ATOM 4346 N N . LEU A 1 563 ? -16.909 20.096 36.140 1.00 75.31 563 LEU A N 1
ATOM 4347 C CA . LEU A 1 563 ? -17.874 21.160 36.433 1.00 75.31 563 LEU A CA 1
ATOM 4348 C C . LEU A 1 563 ? -17.501 22.456 35.682 1.00 75.31 563 LEU A C 1
ATOM 4350 O O . LEU A 1 563 ? -16.341 22.858 35.683 1.00 75.31 563 LEU A O 1
ATOM 4354 N N . ALA A 1 564 ? -18.472 23.114 35.041 1.00 67.50 564 ALA A N 1
ATOM 4355 C CA . ALA A 1 564 ? -18.232 24.358 34.304 1.00 67.50 564 ALA A CA 1
ATOM 4356 C C . ALA A 1 564 ? -18.096 25.572 35.246 1.00 67.50 564 ALA A C 1
ATOM 4358 O O . ALA A 1 564 ? -18.800 25.653 36.247 1.00 67.50 564 ALA A O 1
ATOM 4359 N N . GLY A 1 565 ? -17.248 26.546 34.894 1.00 65.81 565 GLY A N 1
ATOM 4360 C CA . GLY A 1 565 ? -16.848 27.651 35.787 1.00 65.81 565 GLY A CA 1
ATOM 4361 C C . GLY A 1 565 ? -17.957 28.609 36.253 1.00 65.81 565 GLY A C 1
ATOM 4362 O O . GLY A 1 565 ? -17.764 29.324 37.227 1.00 65.81 565 GLY A O 1
ATOM 4363 N N . GLN A 1 566 ? -19.131 28.597 35.613 1.00 73.19 566 GLN A N 1
ATOM 4364 C CA . GLN A 1 566 ? -20.323 29.315 36.089 1.00 73.19 566 GLN A CA 1
ATOM 4365 C C . GLN A 1 566 ? -20.982 28.659 37.321 1.00 73.19 566 GLN A C 1
ATOM 4367 O O . GLN A 1 566 ? -21.858 29.254 37.940 1.00 73.19 566 GLN A O 1
ATOM 4372 N N . PHE A 1 567 ? -20.604 27.424 37.664 1.00 77.06 567 PHE A N 1
ATOM 4373 C CA . PHE A 1 567 ? -21.099 26.714 38.839 1.00 77.06 567 PHE A CA 1
ATOM 4374 C C . PHE A 1 567 ? -20.031 26.709 39.935 1.00 77.06 567 PHE A C 1
ATOM 4376 O O . PHE A 1 567 ? -18.896 26.298 39.704 1.00 77.06 567 PHE A O 1
ATOM 4383 N N . SER A 1 568 ? -20.416 27.080 41.154 1.00 77.50 568 SER A N 1
ATOM 4384 C CA . SER A 1 568 ? -19.602 26.860 42.351 1.00 77.50 568 SER A CA 1
ATOM 4385 C C . SER A 1 568 ? -20.042 25.580 43.062 1.00 77.50 568 SER A C 1
ATOM 4387 O O . SER A 1 568 ? -21.236 25.271 43.144 1.00 77.50 568 SER A O 1
ATOM 4389 N N . CYS A 1 569 ? -19.071 24.822 43.573 1.00 81.81 569 CYS A N 1
ATOM 4390 C CA . CYS A 1 569 ? -19.317 23.614 44.350 1.00 81.81 569 CYS A CA 1
ATOM 4391 C C . CYS A 1 569 ? -18.462 23.596 45.611 1.00 81.81 569 CYS A C 1
ATOM 4393 O O . CYS A 1 569 ? -17.264 23.856 45.554 1.00 81.81 569 CYS A O 1
ATOM 4395 N N . THR A 1 570 ? -19.076 23.223 46.727 1.00 81.56 570 THR A N 1
ATOM 4396 C CA . THR A 1 570 ? -18.396 22.909 47.989 1.00 81.56 570 THR A CA 1
ATOM 4397 C C . THR A 1 570 ? -18.779 21.500 48.413 1.00 81.56 570 THR A C 1
ATOM 4399 O O . THR A 1 570 ? -19.909 21.093 48.150 1.00 81.56 570 THR A O 1
ATOM 4402 N N . GLY A 1 571 ? -17.883 20.779 49.081 1.00 82.75 571 GLY A N 1
ATOM 4403 C CA . GLY A 1 571 ? -18.077 19.387 49.495 1.00 82.75 571 GLY A CA 1
ATOM 4404 C C . GLY A 1 571 ? -16.855 18.539 49.158 1.00 82.75 571 GLY A C 1
ATOM 4405 O O . GLY A 1 571 ? -15.876 19.049 48.617 1.00 82.75 571 GLY A O 1
ATOM 4406 N N . GLU A 1 572 ? -16.914 17.251 49.475 1.00 87.31 572 GLU A N 1
ATOM 4407 C CA . GLU A 1 572 ? -15.801 16.318 49.300 1.00 87.31 572 GLU A CA 1
ATOM 4408 C C . GLU A 1 572 ? -16.230 15.097 48.492 1.00 87.31 572 GLU A C 1
ATOM 4410 O O . GLU A 1 572 ? -17.368 14.626 48.596 1.00 87.31 572 GLU A O 1
ATOM 4415 N N . LEU A 1 573 ? -15.291 14.557 47.721 1.00 85.75 573 LEU A N 1
ATOM 4416 C CA . LEU A 1 573 ? -15.472 13.349 46.939 1.00 85.75 573 LEU A CA 1
ATOM 4417 C C . LEU A 1 573 ? -14.374 12.371 47.311 1.00 85.75 573 LEU A C 1
ATOM 4419 O O . LEU A 1 573 ? -13.189 12.643 47.129 1.00 85.75 573 LEU A O 1
ATOM 4423 N N . TRP A 1 574 ? -14.785 11.223 47.811 1.00 82.06 574 TRP A N 1
ATOM 4424 C CA . TRP A 1 574 ? -13.914 10.157 48.259 1.00 82.06 574 TRP A CA 1
ATOM 4425 C C . TRP A 1 574 ? -14.144 8.930 47.389 1.00 82.06 574 TRP A C 1
ATOM 4427 O O . TRP A 1 574 ? -15.253 8.684 46.908 1.00 82.06 574 TRP A O 1
ATOM 4437 N N . LEU A 1 575 ? -13.085 8.164 47.170 1.00 65.56 575 LEU A N 1
ATOM 4438 C CA . LEU A 1 575 ? -13.130 6.945 46.388 1.00 65.56 575 LEU A CA 1
ATOM 4439 C C . LEU A 1 575 ? -12.215 5.898 46.998 1.00 65.56 575 LEU A C 1
ATOM 4441 O O . LEU A 1 575 ? -10.997 6.073 47.073 1.00 65.56 575 LEU A O 1
ATOM 4445 N N . ASN A 1 576 ? -12.830 4.807 47.449 1.00 72.31 576 ASN A N 1
ATOM 4446 C CA . ASN A 1 576 ? -12.256 3.979 48.505 1.00 72.31 576 ASN A CA 1
ATOM 4447 C C . ASN A 1 576 ? -11.830 4.902 49.673 1.00 72.31 576 ASN A C 1
ATOM 4449 O O . ASN A 1 576 ? -12.631 5.712 50.137 1.00 72.31 576 ASN A O 1
ATOM 4453 N N . GLU A 1 577 ? -10.570 4.833 50.096 1.00 66.44 577 GLU A N 1
ATOM 4454 C CA . GLU A 1 577 ? -9.993 5.644 51.178 1.00 66.44 577 GLU A CA 1
ATOM 4455 C C . GLU A 1 577 ? -9.309 6.936 50.685 1.00 66.44 577 GLU A C 1
ATOM 4457 O O . GLU A 1 577 ? -8.873 7.754 51.492 1.00 66.44 577 GLU A O 1
ATOM 4462 N N . GLN A 1 578 ? -9.221 7.164 49.368 1.00 68.94 578 GLN A N 1
ATOM 4463 C CA . GLN A 1 578 ? -8.557 8.344 48.811 1.00 68.94 578 GLN A CA 1
ATOM 4464 C C . GLN A 1 578 ? -9.550 9.487 48.573 1.00 68.94 578 GLN A C 1
ATOM 4466 O O . GLN A 1 578 ? -10.596 9.305 47.946 1.00 68.94 578 GLN A O 1
ATOM 4471 N N . ARG A 1 579 ? -9.196 10.703 49.004 1.00 82.19 579 ARG A N 1
ATOM 4472 C CA . ARG A 1 579 ? -9.906 11.927 48.613 1.00 82.19 579 ARG A CA 1
ATOM 4473 C C . ARG A 1 579 ? -9.524 12.333 47.187 1.00 82.19 579 ARG A C 1
ATOM 4475 O O . ARG A 1 579 ? -8.342 12.429 46.861 1.00 82.19 579 ARG A O 1
ATOM 4482 N N . ILE A 1 580 ? -10.521 12.584 46.342 1.00 74.81 580 ILE A N 1
ATOM 4483 C CA . ILE A 1 580 ? -10.363 12.742 44.890 1.00 74.81 580 ILE A CA 1
ATOM 4484 C C . ILE A 1 580 ? -11.029 13.998 44.297 1.00 74.81 580 ILE A C 1
ATOM 4486 O O . ILE A 1 580 ? -10.776 14.307 43.133 1.00 74.81 580 ILE A O 1
ATOM 4490 N N . ASP A 1 581 ? -11.830 14.763 45.053 1.00 72.44 581 ASP A N 1
ATOM 4491 C CA . ASP A 1 581 ? -12.444 16.026 44.580 1.00 72.44 581 ASP A CA 1
ATOM 4492 C C . ASP A 1 581 ? -11.418 17.079 44.145 1.00 72.44 581 ASP A C 1
ATOM 4494 O O . ASP A 1 581 ? -11.724 17.902 43.281 1.00 72.44 581 ASP A O 1
ATOM 4498 N N . MET A 1 582 ? -10.203 17.009 44.689 1.00 72.56 582 MET A N 1
ATOM 4499 C CA . MET A 1 582 ? -9.087 17.901 44.366 1.00 72.56 582 MET A CA 1
ATOM 4500 C C . MET A 1 582 ? -8.154 17.338 43.280 1.00 72.56 582 MET A C 1
ATOM 4502 O O . MET A 1 582 ? -7.299 18.059 42.770 1.00 72.56 582 MET A O 1
ATOM 4506 N N . LEU A 1 583 ? -8.304 16.064 42.894 1.00 58.50 583 LEU A N 1
ATOM 4507 C CA . LEU A 1 583 ? -7.459 15.442 41.871 1.00 58.50 583 LEU A CA 1
ATOM 4508 C C . LEU A 1 583 ? -7.957 15.770 40.450 1.00 58.50 583 LEU A C 1
ATOM 4510 O O . LEU A 1 583 ? -9.170 15.895 40.229 1.00 58.50 583 LEU A O 1
ATOM 4514 N N . PRO A 1 584 ? -7.068 15.826 39.442 1.00 50.38 584 PRO A N 1
ATOM 4515 C CA . PRO A 1 584 ? -7.470 15.862 38.038 1.00 50.38 584 PRO A CA 1
ATOM 4516 C C . PRO A 1 584 ? -8.270 14.610 37.642 1.00 50.38 584 PRO A C 1
ATOM 4518 O O . PRO A 1 584 ? -7.940 13.500 38.060 1.00 50.38 584 PRO A O 1
ATOM 4521 N N . THR A 1 585 ? -9.277 14.766 36.775 1.00 48.88 585 THR A N 1
ATOM 4522 C CA . THR A 1 585 ? -10.216 13.721 36.295 1.00 48.88 585 THR A CA 1
ATOM 4523 C C . THR A 1 585 ? -9.598 12.334 36.071 1.00 48.88 585 THR A C 1
ATOM 4525 O O . THR A 1 585 ? -10.174 11.328 36.476 1.00 48.88 585 THR A O 1
ATOM 4528 N N . ALA A 1 586 ? -8.412 12.256 35.459 1.00 43.22 586 ALA A N 1
ATOM 4529 C CA . ALA A 1 586 ? -7.755 10.988 35.131 1.00 43.22 586 ALA A CA 1
ATOM 4530 C C . ALA A 1 586 ? -7.285 10.172 36.354 1.00 43.22 586 ALA A C 1
ATOM 4532 O O . ALA A 1 586 ? -7.168 8.954 36.254 1.00 43.22 586 ALA A O 1
ATOM 4533 N N . GLN A 1 587 ? -7.027 10.826 37.490 1.00 46.38 587 GLN A N 1
ATOM 4534 C CA . GLN A 1 587 ? -6.588 10.196 38.741 1.00 46.38 587 GLN A CA 1
ATOM 4535 C C . GLN A 1 587 ? -7.758 9.889 39.689 1.00 46.38 587 GLN A C 1
ATOM 4537 O O . GLN A 1 587 ? -7.578 9.159 40.655 1.00 46.38 587 GLN A O 1
ATOM 4542 N N . ARG A 1 588 ? -8.967 10.394 39.399 1.00 58.16 588 ARG A N 1
ATOM 4543 C CA . ARG A 1 588 ? -10.156 10.225 40.255 1.00 58.16 588 ARG A CA 1
ATOM 4544 C C . ARG A 1 588 ? -10.718 8.817 40.307 1.00 58.16 588 ARG A C 1
ATOM 4546 O O . ARG A 1 588 ? -11.481 8.525 41.208 1.00 58.16 588 ARG A O 1
ATOM 4553 N N . GLN A 1 589 ? -10.408 7.969 39.331 1.00 47.66 589 GLN A N 1
ATOM 4554 C CA . GLN A 1 589 ? -10.823 6.569 39.345 1.00 47.66 589 GLN A CA 1
ATOM 4555 C C . GLN A 1 589 ? -12.358 6.338 39.569 1.00 47.66 589 GLN A C 1
ATOM 4557 O O . GLN A 1 589 ? -12.673 5.376 40.244 1.00 47.66 589 GLN A O 1
ATOM 4562 N N . ILE A 1 590 ? -13.316 7.114 38.991 1.00 55.88 590 ILE A N 1
ATOM 4563 C CA . ILE A 1 590 ? -14.814 6.915 39.062 1.00 55.88 590 ILE A CA 1
ATOM 4564 C C . ILE A 1 590 ? -15.491 6.556 37.717 1.00 55.88 590 ILE A C 1
ATOM 4566 O O . ILE A 1 590 ? -15.276 7.263 36.735 1.00 55.88 590 ILE A O 1
ATOM 4570 N N . GLY A 1 591 ? -16.363 5.531 37.693 1.00 48.50 591 GLY A N 1
ATOM 4571 C CA . GLY A 1 591 ? -16.940 4.860 36.505 1.00 48.50 591 GLY A CA 1
ATOM 4572 C C . GLY A 1 591 ? -18.238 5.407 35.896 1.00 48.50 591 GLY A C 1
ATOM 4573 O O . GLY A 1 591 ? -19.100 5.908 36.606 1.00 48.50 591 GLY A O 1
ATOM 4574 N N . ILE A 1 592 ? -18.420 5.226 34.579 1.00 51.97 592 ILE A N 1
ATOM 4575 C CA . ILE A 1 592 ? -19.714 5.377 33.893 1.00 51.97 592 ILE A CA 1
ATOM 4576 C C . ILE A 1 592 ? -19.865 4.288 32.822 1.00 51.97 592 ILE A C 1
ATOM 4578 O O . ILE A 1 592 ? -18.984 4.086 31.981 1.00 51.97 592 ILE A O 1
ATOM 4582 N N . LEU A 1 593 ? -20.978 3.557 32.884 1.00 42.00 593 LEU A N 1
ATOM 4583 C CA . LEU A 1 593 ? -21.356 2.528 31.918 1.00 42.00 593 LEU A CA 1
ATOM 4584 C C . LEU A 1 593 ? -22.425 3.099 30.979 1.00 42.00 593 LEU A C 1
ATOM 4586 O O . LEU A 1 593 ? -23.388 3.715 31.431 1.00 42.00 593 LEU A O 1
ATOM 4590 N N . PHE A 1 594 ? -22.274 2.854 29.679 1.00 45.47 594 PHE A N 1
ATOM 4591 C CA . PHE A 1 594 ? -23.298 3.118 28.665 1.00 45.47 594 PHE A CA 1
ATOM 4592 C C . PHE A 1 594 ? -23.892 1.779 28.172 1.00 45.47 594 PHE A C 1
ATOM 4594 O O . PHE A 1 594 ? -23.312 0.725 28.413 1.00 45.47 594 PHE A O 1
ATOM 4601 N N . GLN A 1 595 ? -25.059 1.804 27.525 1.00 39.28 595 GLN A N 1
ATOM 4602 C CA . GLN A 1 595 ? -26.048 0.703 27.497 1.00 39.28 595 GLN A CA 1
ATOM 4603 C C . GLN A 1 595 ? -25.703 -0.617 26.736 1.00 39.28 595 GLN A C 1
ATOM 4605 O O . GLN A 1 595 ? -26.627 -1.384 26.465 1.00 39.28 595 GLN A O 1
ATOM 4610 N N . ASP A 1 596 ? -24.444 -0.935 26.399 1.00 42.00 596 ASP A N 1
ATOM 4611 C CA . ASP A 1 596 ? -24.089 -2.056 25.493 1.00 42.00 596 ASP A CA 1
ATOM 4612 C C . ASP A 1 596 ? -23.068 -3.080 26.047 1.00 42.00 596 ASP A C 1
ATOM 4614 O O . ASP A 1 596 ? -22.208 -2.762 26.868 1.00 42.00 596 ASP A O 1
ATOM 4618 N N . ALA A 1 597 ? -23.162 -4.338 25.583 1.00 50.28 597 ALA A N 1
ATOM 4619 C CA . ALA A 1 597 ? -22.397 -5.489 26.089 1.00 50.28 597 ALA A CA 1
ATOM 4620 C C . ALA A 1 597 ? -21.102 -5.775 25.294 1.00 50.28 597 ALA A C 1
ATOM 4622 O O . ALA A 1 597 ? -21.087 -5.737 24.066 1.00 50.28 597 ALA A O 1
ATOM 4623 N N . LEU A 1 598 ? -20.013 -6.120 25.996 1.00 57.19 598 LEU A N 1
ATOM 4624 C CA . LEU A 1 598 ? -18.646 -6.175 25.445 1.00 57.19 598 LEU A CA 1
ATOM 4625 C C . LEU A 1 598 ? -18.026 -7.587 25.483 1.00 57.19 598 LEU A C 1
ATOM 4627 O O . LEU A 1 598 ? -17.075 -7.848 26.226 1.00 57.19 598 LEU A O 1
ATOM 4631 N N . LEU A 1 599 ? -18.552 -8.513 24.679 1.00 64.69 599 LEU A N 1
ATOM 4632 C CA . LEU A 1 599 ? -17.942 -9.836 24.466 1.00 64.69 599 LEU A CA 1
ATOM 4633 C C . LEU A 1 599 ? -16.822 -9.787 23.406 1.00 64.69 599 LEU A C 1
ATOM 4635 O O . LEU A 1 599 ? -16.726 -8.821 22.640 1.00 64.69 599 LEU A O 1
ATOM 4639 N N . PHE A 1 600 ? -15.947 -10.798 23.414 1.00 63.78 600 PHE A N 1
ATOM 4640 C CA . PHE A 1 600 ? -14.943 -11.043 22.371 1.00 63.78 600 PHE A CA 1
ATOM 4641 C C . PHE A 1 600 ? -15.550 -11.989 21.329 1.00 63.78 600 PHE A C 1
ATOM 4643 O O . PHE A 1 600 ? -15.848 -13.131 21.675 1.00 63.78 600 PHE A O 1
ATOM 4650 N N . ASP A 1 601 ? -15.747 -11.530 20.093 1.00 65.69 601 ASP A N 1
ATOM 4651 C CA . ASP A 1 601 ? -16.501 -12.289 19.079 1.00 65.69 601 ASP A CA 1
ATOM 4652 C C . ASP A 1 601 ? -15.698 -13.467 18.513 1.00 65.69 601 ASP A C 1
ATOM 4654 O O . ASP A 1 601 ? -16.259 -14.502 18.182 1.00 65.69 601 ASP A O 1
ATOM 4658 N N . GLN A 1 602 ? -14.366 -13.361 18.480 1.00 64.81 602 GLN A N 1
ATOM 4659 C CA . GLN A 1 602 ? -13.473 -14.430 18.020 1.00 64.81 602 GLN A CA 1
ATOM 4660 C C . GLN A 1 602 ? -13.345 -15.621 18.993 1.00 64.81 602 GLN A C 1
ATOM 4662 O O . GLN A 1 602 ? -12.552 -16.530 18.751 1.00 64.81 602 GLN A O 1
ATOM 4667 N N . PHE A 1 603 ? -14.073 -15.605 20.113 1.00 71.50 603 PHE A N 1
ATOM 4668 C CA . PHE A 1 603 ? -14.036 -16.632 21.151 1.00 71.50 603 PHE A CA 1
ATOM 4669 C C . PHE A 1 603 ? -15.440 -17.143 21.442 1.00 71.50 603 PHE A C 1
ATOM 4671 O O . PHE A 1 603 ? -16.362 -16.352 21.614 1.00 71.50 603 PHE A O 1
ATOM 4678 N N . SER A 1 604 ? -15.591 -18.455 21.617 1.00 76.75 604 SER A N 1
ATOM 4679 C CA . SER A 1 604 ? -16.852 -19.046 22.064 1.00 76.75 604 SER A CA 1
ATOM 4680 C C . SER A 1 604 ? -17.305 -18.487 23.422 1.00 76.75 604 SER A C 1
ATOM 4682 O O . SER A 1 604 ? -16.517 -17.902 24.179 1.00 76.75 604 SER A O 1
ATOM 4684 N N . VAL A 1 605 ? -18.573 -18.703 23.783 1.00 76.75 605 VAL A N 1
ATOM 4685 C CA . VAL A 1 605 ? -19.119 -18.319 25.103 1.00 76.75 605 VAL A CA 1
ATOM 4686 C C . VAL A 1 605 ? -18.268 -18.901 26.247 1.00 76.75 605 VAL A C 1
ATOM 4688 O O . VAL A 1 605 ? -17.914 -18.194 27.194 1.00 76.75 605 VAL A O 1
ATOM 4691 N N . GLY A 1 606 ? -17.853 -20.168 26.131 1.00 76.12 606 GLY A N 1
ATOM 4692 C CA . GLY A 1 606 ? -16.965 -20.827 27.092 1.00 76.12 606 GLY A CA 1
ATOM 4693 C C . GLY A 1 606 ? -15.558 -20.220 27.140 1.00 76.12 606 GLY A C 1
ATOM 4694 O O . GLY A 1 606 ? -15.027 -19.983 28.224 1.00 76.12 606 GLY A O 1
ATOM 4695 N N . GLN A 1 607 ? -14.959 -19.894 25.991 1.00 76.31 607 GLN A N 1
ATOM 4696 C CA . GLN A 1 607 ? -13.641 -19.245 25.928 1.00 76.31 607 GLN A CA 1
ATOM 4697 C C . GLN A 1 607 ? -13.660 -17.824 26.517 1.00 76.31 607 GLN A C 1
ATOM 4699 O O . GLN A 1 607 ? -12.755 -17.468 27.273 1.00 76.31 607 GLN A O 1
ATOM 4704 N N . ASN A 1 608 ? -14.722 -17.048 26.264 1.00 72.81 608 ASN A N 1
ATOM 4705 C CA . ASN A 1 608 ? -14.954 -15.748 26.904 1.00 72.81 608 ASN A CA 1
ATOM 4706 C C . ASN A 1 608 ? -14.930 -15.857 28.440 1.00 72.81 608 ASN A C 1
ATOM 4708 O O . ASN A 1 608 ? -14.391 -14.977 29.112 1.00 72.81 608 ASN A O 1
ATOM 4712 N N . LEU A 1 609 ? -15.485 -16.937 28.997 1.00 73.62 609 LEU A N 1
ATOM 4713 C CA . LEU A 1 609 ? -15.504 -17.213 30.435 1.00 73.62 609 LEU A CA 1
ATOM 4714 C C . LEU A 1 609 ? -14.164 -17.711 30.987 1.00 73.62 609 LEU A C 1
ATOM 4716 O O . LEU A 1 609 ? -13.749 -17.272 32.062 1.00 73.62 609 LEU A O 1
ATOM 4720 N N . LEU A 1 610 ? -13.466 -18.584 30.254 1.00 76.38 610 LEU A N 1
ATOM 4721 C CA . LEU A 1 610 ? -12.146 -19.093 30.643 1.00 76.38 610 LEU A CA 1
ATOM 4722 C C . LEU A 1 610 ? -11.107 -17.969 30.812 1.00 76.38 610 LEU A C 1
ATOM 4724 O O . LEU A 1 610 ? -10.205 -18.111 31.640 1.00 76.38 610 LEU A O 1
ATOM 4728 N N . LEU A 1 611 ? -11.234 -16.856 30.072 1.00 66.75 611 LEU A N 1
ATOM 4729 C CA . LEU A 1 611 ? -10.318 -15.706 30.161 1.00 66.75 611 LEU A CA 1
ATOM 4730 C C . LEU A 1 611 ? -10.288 -15.081 31.562 1.00 66.75 611 LEU A C 1
ATOM 4732 O O . LEU A 1 611 ? -9.249 -14.561 31.964 1.00 66.75 611 LEU A O 1
ATOM 4736 N N . ALA A 1 612 ? -11.400 -15.150 32.299 1.00 66.94 612 ALA A N 1
ATOM 4737 C CA . ALA A 1 612 ? -11.552 -14.560 33.628 1.00 66.94 612 ALA A CA 1
ATOM 4738 C C . ALA A 1 612 ? -11.320 -15.544 34.791 1.00 66.94 612 ALA A C 1
ATOM 4740 O O . ALA A 1 612 ? -11.499 -15.167 35.950 1.00 66.94 612 ALA A O 1
ATOM 4741 N N . LEU A 1 613 ? -10.938 -16.797 34.514 1.00 66.69 613 LEU A N 1
ATOM 4742 C CA . LEU A 1 613 ? -10.604 -17.762 35.563 1.00 66.69 613 LEU A CA 1
ATOM 4743 C C . LEU A 1 613 ? -9.162 -17.578 36.081 1.00 66.69 613 LEU A C 1
ATOM 4745 O O . LEU A 1 613 ? -8.250 -17.456 35.254 1.00 66.69 613 LEU A O 1
ATOM 4749 N N . PRO A 1 614 ? -8.933 -17.654 37.413 1.00 61.84 614 PRO A N 1
ATOM 4750 C CA . PRO A 1 614 ? -7.607 -17.575 38.034 1.00 61.84 614 PRO A CA 1
ATOM 4751 C C . PRO A 1 614 ? -6.567 -18.484 37.372 1.00 61.84 614 PRO A C 1
ATOM 4753 O O . PRO A 1 614 ? -6.888 -19.606 36.981 1.00 61.84 614 PRO A O 1
ATOM 4756 N N . ALA A 1 615 ? -5.306 -18.051 37.308 1.00 61.41 615 ALA A N 1
ATOM 4757 C CA . ALA A 1 615 ? -4.208 -18.844 36.735 1.00 61.41 615 ALA A CA 1
ATOM 4758 C C . ALA A 1 615 ? -3.878 -20.126 37.538 1.00 61.41 615 ALA A C 1
ATOM 4760 O O . ALA A 1 615 ? -3.250 -21.040 37.008 1.00 61.41 615 ALA A O 1
ATOM 4761 N N . ALA A 1 616 ? -4.316 -20.205 38.801 1.00 64.50 616 ALA A N 1
ATOM 4762 C CA . ALA A 1 616 ? -4.135 -21.374 39.662 1.00 64.50 616 ALA A CA 1
ATOM 4763 C C . ALA A 1 616 ? -4.956 -22.600 39.209 1.00 64.50 616 ALA A C 1
ATOM 4765 O O . ALA A 1 616 ? -4.507 -23.732 39.371 1.00 64.50 616 ALA A O 1
ATOM 4766 N N . LEU A 1 617 ? -6.133 -22.389 38.604 1.00 68.38 617 LEU A N 1
ATOM 4767 C CA . LEU A 1 617 ? -6.950 -23.473 38.051 1.00 68.38 617 LEU A CA 1
ATOM 4768 C C . LEU A 1 617 ? -6.334 -23.961 36.736 1.00 68.38 617 LEU A C 1
ATOM 4770 O O . LEU A 1 617 ? -6.151 -23.170 35.810 1.00 68.38 617 LEU A O 1
ATOM 4774 N N . LYS A 1 618 ? -6.061 -25.262 36.624 1.00 72.31 618 LYS A N 1
ATOM 4775 C CA . LYS A 1 618 ? -5.424 -25.887 35.452 1.00 72.31 618 LYS A CA 1
ATOM 4776 C C . LYS A 1 618 ? -6.267 -27.041 34.907 1.00 72.31 618 LYS A C 1
ATOM 4778 O O . LYS A 1 618 ? -7.052 -27.642 35.635 1.00 72.31 618 LYS A O 1
ATOM 4783 N N . GLY A 1 619 ? -6.080 -27.362 33.626 1.00 72.75 619 GLY A N 1
ATOM 4784 C CA . GLY A 1 619 ? -6.670 -28.545 32.993 1.00 72.75 619 GLY A CA 1
ATOM 4785 C C . GLY A 1 619 ? -8.201 -28.602 33.072 1.00 72.75 619 GLY A C 1
ATOM 4786 O O . GLY A 1 619 ? -8.880 -27.592 32.875 1.00 72.75 619 GLY A O 1
ATOM 4787 N N . VAL A 1 620 ? -8.726 -29.800 33.349 1.00 78.25 620 VAL A N 1
ATOM 4788 C CA . VAL A 1 620 ? -10.167 -30.120 33.341 1.00 78.25 620 VAL A CA 1
ATOM 4789 C C . VAL A 1 620 ? -10.956 -29.218 34.298 1.00 78.25 620 VAL A C 1
ATOM 4791 O O . VAL A 1 620 ? -11.952 -28.633 33.882 1.00 78.25 620 VAL A O 1
ATOM 4794 N N . ALA A 1 621 ? -10.413 -28.928 35.486 1.00 77.25 621 ALA A N 1
ATOM 4795 C CA . ALA A 1 621 ? -11.043 -28.060 36.485 1.00 77.25 621 ALA A CA 1
ATOM 4796 C C . ALA A 1 621 ? -11.350 -26.628 35.990 1.00 77.25 621 ALA A C 1
ATOM 4798 O O . ALA A 1 621 ? -12.270 -25.988 36.500 1.00 77.25 621 ALA A O 1
ATOM 4799 N N . ARG A 1 622 ? -10.634 -26.098 34.977 1.00 78.69 622 ARG A N 1
ATOM 4800 C CA . ARG A 1 622 ? -11.024 -24.824 34.329 1.00 78.69 622 ARG A CA 1
ATOM 4801 C C . ARG A 1 622 ? -12.322 -24.977 33.534 1.00 78.69 622 ARG A C 1
ATOM 4803 O O . ARG A 1 622 ? -13.139 -24.060 33.507 1.00 78.69 622 ARG A O 1
ATOM 4810 N N . ARG A 1 623 ? -12.484 -26.109 32.845 1.00 80.38 623 ARG A N 1
ATOM 4811 C CA . ARG A 1 623 ? -13.629 -26.396 31.979 1.00 80.38 623 ARG A CA 1
ATOM 4812 C C . ARG A 1 623 ? -14.877 -26.673 32.802 1.00 80.38 623 ARG A C 1
ATOM 4814 O O . ARG A 1 623 ? -15.897 -26.051 32.526 1.00 80.38 623 ARG A O 1
ATOM 4821 N N . ASP A 1 624 ? -14.754 -27.500 33.835 1.00 80.81 624 ASP A N 1
ATOM 4822 C CA . ASP A 1 624 ? -15.846 -27.823 34.759 1.00 80.81 624 ASP A CA 1
ATOM 4823 C C . ASP A 1 624 ? -16.339 -26.546 35.434 1.00 80.81 624 ASP A C 1
ATOM 4825 O O . ASP A 1 624 ? -17.501 -26.173 35.293 1.00 80.81 624 ASP A O 1
ATOM 4829 N N . ALA A 1 625 ? -15.411 -25.747 35.981 1.00 76.88 625 ALA A N 1
ATOM 4830 C CA . ALA A 1 625 ? -15.752 -24.447 36.531 1.00 76.88 625 ALA A CA 1
ATOM 4831 C C . ALA A 1 625 ? -16.511 -23.569 35.522 1.00 76.88 625 ALA A C 1
ATOM 4833 O O . ALA A 1 625 ? -17.426 -22.856 35.929 1.00 76.88 625 ALA A O 1
ATOM 4834 N N . VAL A 1 626 ? -16.153 -23.532 34.231 1.00 79.44 626 VAL A N 1
ATOM 4835 C CA . VAL A 1 626 ? -16.909 -22.755 33.223 1.00 79.44 626 VAL A CA 1
ATOM 4836 C C . VAL A 1 626 ? -18.283 -23.355 32.930 1.00 79.44 626 VAL A C 1
ATOM 4838 O O . VAL A 1 626 ? -19.234 -22.581 32.831 1.00 79.44 626 VAL A O 1
ATOM 4841 N N . ASN A 1 627 ? -18.418 -24.679 32.860 1.00 82.81 627 ASN A N 1
ATOM 4842 C CA . ASN A 1 627 ? -19.715 -25.340 32.704 1.00 82.81 627 ASN A CA 1
ATOM 4843 C C . ASN A 1 627 ? -20.653 -24.987 33.871 1.00 82.81 627 ASN A C 1
ATOM 4845 O O . ASN A 1 627 ? -21.737 -24.463 33.620 1.00 82.81 627 ASN A O 1
ATOM 4849 N N . ASP A 1 628 ? -20.189 -25.068 35.124 1.00 79.81 628 ASP A N 1
ATOM 4850 C CA . ASP A 1 628 ? -20.975 -24.639 36.290 1.00 79.81 628 ASP A CA 1
ATOM 4851 C C . ASP A 1 628 ? -21.368 -23.149 36.233 1.00 79.81 628 ASP A C 1
ATOM 4853 O O . ASP A 1 628 ? -22.308 -22.708 36.897 1.00 79.81 628 ASP A O 1
ATOM 4857 N N . ALA A 1 629 ? -20.578 -22.312 35.547 1.00 72.88 629 ALA A N 1
ATOM 4858 C CA . ALA A 1 629 ? -20.881 -20.890 35.361 1.00 72.88 629 ALA A CA 1
ATOM 4859 C C . ALA A 1 629 ? -22.005 -20.697 34.346 1.00 72.88 629 ALA 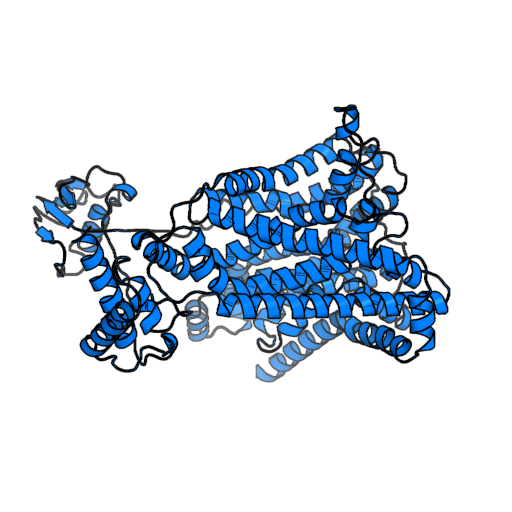A C 1
ATOM 4861 O O . ALA A 1 629 ? -22.868 -19.842 34.535 1.00 72.88 629 ALA A O 1
ATOM 4862 N N . LEU A 1 630 ? -21.950 -21.472 33.263 1.00 79.56 630 LEU A N 1
ATOM 4863 C CA . LEU A 1 630 ? -22.935 -21.472 32.195 1.00 79.56 630 LEU A CA 1
ATOM 4864 C C . LEU A 1 630 ? -24.275 -21.982 32.720 1.00 79.56 630 LEU A C 1
ATOM 4866 O O . LEU A 1 630 ? -25.274 -21.294 32.544 1.00 79.56 630 LEU A O 1
ATOM 4870 N N . GLU A 1 631 ? -24.298 -23.096 33.449 1.00 80.31 631 GLU A N 1
ATOM 4871 C CA . GLU A 1 631 ? -25.515 -23.620 34.081 1.00 80.31 631 GLU A CA 1
ATOM 4872 C C . GLU A 1 631 ? -26.149 -22.599 35.034 1.00 80.31 631 GLU A C 1
ATOM 4874 O O . GLU A 1 631 ? -27.305 -22.220 34.846 1.00 80.31 631 GLU A O 1
ATOM 4879 N N . ARG A 1 632 ? -25.368 -22.029 35.966 1.00 73.62 632 ARG A N 1
ATOM 4880 C CA . ARG A 1 632 ? -25.844 -20.966 36.876 1.00 73.62 632 ARG A CA 1
ATOM 4881 C C . ARG A 1 632 ? -26.300 -19.684 36.168 1.00 73.62 632 ARG A C 1
ATOM 4883 O O . ARG A 1 632 ? -27.073 -18.924 36.741 1.00 73.62 632 ARG A O 1
ATOM 4890 N N . ALA A 1 633 ? -25.839 -19.424 34.945 1.00 70.12 633 ALA A N 1
ATOM 4891 C CA . ALA A 1 633 ? -26.270 -18.285 34.132 1.00 70.12 633 ALA A CA 1
ATOM 4892 C C . ALA A 1 633 ? -27.500 -18.587 33.247 1.00 70.12 633 ALA A C 1
ATOM 4894 O O . ALA A 1 633 ? -27.919 -17.715 32.475 1.00 70.12 633 ALA A O 1
ATOM 4895 N N . GLY A 1 634 ? -28.060 -19.803 33.310 1.00 76.50 634 GLY A N 1
ATOM 4896 C CA . GLY A 1 634 ? -29.103 -20.263 32.388 1.00 76.50 634 GLY A CA 1
ATOM 4897 C C . GLY A 1 634 ? -28.597 -20.386 30.946 1.00 76.50 634 GLY A C 1
ATOM 4898 O O . GLY A 1 634 ? -29.327 -20.082 30.006 1.00 76.50 634 GLY A O 1
ATOM 4899 N N . LEU A 1 635 ? -27.318 -20.737 30.780 1.00 79.50 635 LEU A N 1
ATOM 4900 C CA . LEU A 1 635 ? -26.595 -20.856 29.508 1.00 79.50 635 LEU A CA 1
ATOM 4901 C C . LEU A 1 635 ? -25.919 -22.237 29.329 1.00 79.50 635 LEU A C 1
ATOM 4903 O O . LEU A 1 635 ? -24.953 -22.361 28.572 1.00 79.50 635 LEU A O 1
ATOM 4907 N N . GLY A 1 636 ? -26.390 -23.266 30.045 1.00 78.38 636 GLY A N 1
ATOM 4908 C CA . GLY A 1 636 ? -25.861 -24.635 29.979 1.00 78.38 636 GLY A CA 1
ATOM 4909 C C . GLY A 1 636 ? -25.783 -25.180 28.545 1.00 78.38 636 GLY A C 1
ATOM 4910 O O . GLY A 1 636 ? -26.571 -24.809 27.679 1.00 78.38 636 GLY A O 1
ATOM 4911 N N . GLY A 1 637 ? -24.778 -26.014 28.263 1.00 79.38 637 GLY A N 1
ATOM 4912 C CA . GLY A 1 637 ? -24.522 -26.568 26.924 1.00 79.38 637 GLY A CA 1
ATOM 4913 C C . GLY A 1 637 ? -23.929 -25.592 25.891 1.00 79.38 637 GLY A C 1
ATOM 4914 O O . GLY A 1 637 ? -23.298 -26.034 24.933 1.00 79.38 637 GLY A O 1
ATOM 4915 N N . MET A 1 638 ? -24.018 -24.270 26.088 1.00 80.81 638 MET A N 1
ATOM 4916 C CA . MET A 1 638 ? -23.592 -23.273 25.087 1.00 80.81 638 MET A CA 1
ATOM 4917 C C . MET A 1 638 ? -22.076 -22.982 25.059 1.00 80.81 638 MET A C 1
ATOM 4919 O O . MET A 1 638 ? -21.639 -22.021 24.433 1.00 80.81 638 MET A O 1
ATOM 4923 N N . PHE A 1 639 ? -21.237 -23.821 25.684 1.00 80.12 639 PHE A N 1
ATOM 4924 C CA . PHE A 1 639 ? -19.781 -23.618 25.809 1.00 80.12 639 PHE A CA 1
ATOM 4925 C C . PHE A 1 639 ? -19.070 -23.351 24.467 1.00 80.12 639 PHE A C 1
ATOM 4927 O O . PHE A 1 639 ? -18.170 -22.509 24.392 1.00 80.12 639 PHE A O 1
ATOM 4934 N N . HIS A 1 640 ? -19.464 -24.071 23.413 1.00 81.81 640 HIS A N 1
ATOM 4935 C CA . HIS A 1 640 ? -18.858 -23.989 22.075 1.00 81.81 640 HIS A CA 1
ATOM 4936 C C . HIS A 1 640 ? -19.572 -23.024 21.122 1.00 81.81 640 HIS A C 1
ATOM 4938 O O . HIS A 1 640 ? -19.116 -22.859 19.996 1.00 81.81 640 HIS A O 1
ATOM 4944 N N . GLN A 1 641 ? -20.674 -22.395 21.540 1.00 78.31 641 GLN A N 1
ATOM 4945 C CA . GLN A 1 641 ? -21.414 -21.480 20.672 1.00 78.31 641 GLN A CA 1
ATOM 4946 C C . GLN A 1 641 ? -20.678 -20.151 20.472 1.00 78.31 641 GLN A C 1
ATOM 4948 O O . GLN A 1 641 ? -19.881 -19.720 21.311 1.00 78.31 641 GLN A O 1
ATOM 4953 N N . ASP A 1 642 ? -20.985 -19.497 19.356 1.00 72.62 642 ASP A N 1
ATOM 4954 C CA . ASP A 1 642 ? -20.526 -18.152 19.017 1.00 72.62 642 ASP A CA 1
ATOM 4955 C C . ASP A 1 642 ? -21.352 -17.106 19.803 1.00 72.62 642 ASP A C 1
ATOM 4957 O O . ASP A 1 642 ? -22.587 -17.154 19.751 1.00 72.62 642 ASP A O 1
ATOM 4961 N N . PRO A 1 643 ? -20.728 -16.144 20.513 1.00 70.00 643 PRO A N 1
ATOM 4962 C CA . PRO A 1 643 ? -21.423 -15.046 21.188 1.00 70.00 643 PRO A CA 1
ATOM 4963 C C . PRO A 1 643 ? -22.432 -14.273 20.327 1.00 70.00 643 PRO A C 1
ATOM 4965 O O . PRO A 1 643 ? -23.417 -13.774 20.873 1.00 70.00 643 PRO A O 1
ATOM 4968 N N . ALA A 1 644 ? -22.218 -14.178 19.011 1.00 65.81 644 ALA A N 1
ATOM 4969 C CA . ALA A 1 644 ? -23.123 -13.522 18.068 1.00 65.81 644 ALA A CA 1
ATOM 4970 C C . ALA A 1 644 ? -24.424 -14.310 17.827 1.00 65.81 644 ALA A C 1
ATOM 4972 O O . ALA A 1 644 ? -25.426 -13.729 17.414 1.00 65.81 644 ALA A O 1
ATOM 4973 N N . THR A 1 645 ? -24.433 -15.616 18.121 1.00 65.12 645 THR A N 1
ATOM 4974 C CA . THR A 1 645 ? -25.619 -16.488 18.003 1.00 65.12 645 THR A CA 1
ATOM 4975 C C . THR A 1 645 ? -26.493 -16.514 19.262 1.00 65.12 645 THR A C 1
ATOM 4977 O O . THR A 1 645 ? -27.591 -17.069 19.236 1.00 65.12 645 THR A O 1
ATOM 4980 N N . LEU A 1 646 ? -26.060 -15.869 20.355 1.00 63.69 646 LEU A N 1
ATOM 4981 C CA . LEU A 1 646 ? -26.857 -15.730 21.575 1.00 63.69 646 LEU A CA 1
ATOM 4982 C C . LEU A 1 646 ? -28.076 -14.827 21.325 1.00 63.69 646 LEU A C 1
ATOM 4984 O O . LEU A 1 646 ? -27.959 -13.605 21.205 1.00 63.69 646 LEU A O 1
ATOM 4988 N N . SER A 1 647 ? -29.267 -15.424 21.293 1.00 42.19 647 SER A N 1
ATOM 4989 C CA . SER A 1 647 ? -30.529 -14.733 21.022 1.00 42.19 647 SER A CA 1
ATOM 4990 C C . SER A 1 647 ? -30.932 -13.767 22.150 1.00 42.19 647 SER A C 1
ATOM 4992 O O . SER A 1 647 ? -31.630 -14.105 23.105 1.00 42.19 647 SER A O 1
ATOM 4994 N N . GLY A 1 648 ? -30.515 -12.506 22.004 1.00 49.91 648 GLY A N 1
ATOM 4995 C CA . GLY A 1 648 ? -31.001 -11.361 22.779 1.00 49.91 648 GLY A CA 1
ATOM 4996 C C . GLY A 1 648 ? -29.977 -10.750 23.740 1.00 49.91 648 GLY A C 1
ATOM 4997 O O . GLY A 1 648 ? -29.187 -11.448 24.378 1.00 49.91 648 GLY A O 1
ATOM 4998 N N . ARG A 1 649 ? -30.045 -9.414 23.904 1.00 47.69 649 ARG A N 1
ATOM 4999 C CA . ARG A 1 649 ? -29.112 -8.602 24.726 1.00 47.69 649 ARG A CA 1
ATOM 5000 C C . ARG A 1 649 ? -28.912 -9.169 26.142 1.00 47.69 649 ARG A C 1
ATOM 5002 O O . ARG A 1 649 ? -27.814 -9.083 26.686 1.00 47.69 649 ARG A O 1
ATOM 5009 N N . SER A 1 650 ? -29.942 -9.792 26.717 1.00 51.62 650 SER A N 1
ATOM 5010 C CA . SER A 1 650 ? -29.911 -10.417 28.044 1.00 51.62 650 SER A CA 1
ATOM 5011 C C . SER A 1 650 ? -28.965 -11.621 28.145 1.00 51.62 650 SER A C 1
ATOM 5013 O O . SER A 1 650 ? -28.338 -11.798 29.185 1.00 51.62 650 SER A O 1
ATOM 5015 N N . ALA A 1 651 ? -28.819 -12.443 27.099 1.00 54.88 651 ALA A N 1
ATOM 5016 C CA . ALA A 1 651 ? -27.917 -13.600 27.119 1.00 54.88 651 ALA A CA 1
ATOM 5017 C C . ALA A 1 651 ? -26.444 -13.159 27.059 1.00 54.88 651 ALA A C 1
ATOM 5019 O O . ALA A 1 651 ? -25.629 -13.586 27.882 1.00 54.88 651 ALA A O 1
ATOM 5020 N N . SER A 1 652 ? -26.120 -12.215 26.169 1.00 56.78 652 SER A N 1
ATOM 5021 C CA . SER A 1 652 ? -24.788 -11.601 26.088 1.00 56.78 652 SER A CA 1
ATOM 5022 C C . SER A 1 652 ? -24.426 -10.847 27.378 1.00 56.78 652 SER A C 1
ATOM 5024 O O . SER A 1 652 ? -23.289 -10.929 27.848 1.00 56.78 652 SER A O 1
ATOM 5026 N N . ALA A 1 653 ? -25.398 -10.169 28.003 1.00 54.44 653 ALA A N 1
ATOM 5027 C CA . ALA A 1 653 ? -25.226 -9.523 29.304 1.00 54.44 653 ALA A CA 1
ATOM 5028 C C . ALA A 1 653 ? -24.951 -10.536 30.430 1.00 54.44 653 ALA A C 1
ATOM 5030 O O . ALA A 1 653 ? -24.002 -10.339 31.190 1.00 54.44 653 ALA A O 1
ATOM 5031 N N . ARG A 1 654 ? -25.700 -11.652 30.505 1.00 59.50 654 ARG A N 1
ATOM 5032 C CA . ARG A 1 654 ? -25.443 -12.735 31.477 1.00 59.50 654 ARG A CA 1
ATOM 5033 C C . ARG A 1 654 ? -24.046 -13.334 31.307 1.00 59.50 654 ARG A C 1
ATOM 5035 O O . ARG A 1 654 ? -23.343 -13.481 32.302 1.00 59.50 654 ARG A O 1
ATOM 5042 N N . CYS A 1 655 ? -23.602 -13.594 30.074 1.00 56.38 655 CYS A N 1
ATOM 5043 C CA . CYS A 1 655 ? -22.238 -14.066 29.809 1.00 56.38 655 CYS A CA 1
ATOM 5044 C C . CYS A 1 655 ? -21.165 -13.042 30.232 1.00 56.38 655 CYS A C 1
ATOM 5046 O O . CYS A 1 655 ? -20.135 -13.403 30.803 1.00 56.38 655 CYS A O 1
ATOM 5048 N N . SER A 1 656 ? -21.390 -11.747 29.982 1.00 55.09 656 SER A N 1
ATOM 5049 C CA . SER A 1 656 ? -20.454 -10.698 30.405 1.00 55.09 656 SER A CA 1
ATOM 5050 C C . SER A 1 656 ? -20.397 -10.550 31.935 1.00 55.09 656 SER A C 1
ATOM 5052 O O . SER A 1 656 ? -19.321 -10.303 32.482 1.00 55.09 656 SER A O 1
ATOM 5054 N N . ALA A 1 657 ? -21.523 -10.735 32.633 1.00 55.59 657 ALA A N 1
ATOM 5055 C CA . ALA A 1 657 ? -21.615 -10.682 34.094 1.00 55.59 657 ALA A CA 1
ATOM 5056 C C . ALA A 1 657 ? -20.997 -11.914 34.787 1.00 55.59 657 ALA A C 1
ATOM 5058 O O . ALA A 1 657 ? -20.319 -11.793 35.813 1.00 55.59 657 ALA A O 1
ATOM 5059 N N . SER A 1 658 ? -21.158 -13.113 34.217 1.00 56.75 658 SER A N 1
ATOM 5060 C CA . SER A 1 658 ? -20.490 -14.321 34.722 1.00 56.75 658 SER A CA 1
ATOM 5061 C C . SER A 1 658 ? -18.969 -14.277 34.501 1.00 56.75 658 SER A C 1
ATOM 5063 O O . SER A 1 658 ? -18.212 -14.801 35.320 1.00 56.75 658 SER A O 1
ATOM 5065 N N . ARG A 1 659 ? -18.497 -13.564 33.466 1.00 58.44 659 ARG A N 1
ATOM 5066 C CA . ARG A 1 659 ? -17.072 -13.253 33.258 1.00 58.44 659 ARG A CA 1
ATOM 5067 C C . ARG A 1 659 ? -16.536 -12.252 34.294 1.00 58.44 659 ARG A C 1
ATOM 5069 O O . ARG A 1 659 ? -15.508 -12.516 34.915 1.00 58.44 659 ARG A O 1
ATOM 5076 N N . SER A 1 660 ? -17.215 -11.125 34.526 1.00 52.41 660 SER A N 1
ATOM 5077 C CA . SER A 1 660 ? -16.735 -10.095 35.468 1.00 52.41 660 SER A CA 1
ATOM 5078 C C . SER A 1 660 ? -16.731 -10.563 36.931 1.00 52.41 660 SER A C 1
ATOM 5080 O O . SER A 1 660 ? -15.753 -10.336 37.644 1.00 52.41 660 SER A O 1
ATOM 5082 N N . SER A 1 661 ? -17.764 -11.288 37.368 1.00 53.72 661 SER A N 1
ATOM 5083 C CA . SER A 1 661 ? -17.853 -11.833 38.737 1.00 53.72 661 SER A CA 1
ATOM 5084 C C . SER A 1 661 ? -16.721 -12.811 39.089 1.00 53.72 661 SER A C 1
ATOM 5086 O O . SER A 1 661 ? -16.320 -12.904 40.251 1.00 53.72 661 SER A O 1
ATOM 5088 N N . ARG A 1 662 ? -16.147 -13.507 38.099 1.00 57.47 662 ARG A N 1
ATOM 5089 C CA . ARG A 1 662 ? -15.007 -14.423 38.296 1.00 57.47 662 ARG A CA 1
ATOM 5090 C C . ARG A 1 662 ? -13.662 -13.716 38.361 1.00 57.47 662 ARG A C 1
ATOM 5092 O O . ARG A 1 662 ? -12.839 -14.079 39.201 1.00 57.47 662 ARG A O 1
ATOM 5099 N N . SER A 1 663 ? -13.495 -12.643 37.587 1.00 46.75 663 SER A N 1
ATOM 5100 C CA . SER A 1 663 ? -12.353 -11.736 37.733 1.00 46.75 663 SER A CA 1
ATOM 5101 C C . SER A 1 663 ? -12.252 -11.191 39.162 1.00 46.75 663 SER A C 1
ATOM 5103 O O . SER A 1 663 ? -11.157 -11.131 39.709 1.00 46.75 663 SER A O 1
ATOM 5105 N N . ALA A 1 664 ? -13.384 -10.844 39.788 1.00 39.25 664 ALA A N 1
ATOM 5106 C CA . ALA A 1 664 ? -13.410 -10.340 41.161 1.00 39.25 664 ALA A CA 1
ATOM 5107 C C . ALA A 1 664 ? -12.962 -11.389 42.197 1.00 39.25 664 ALA A C 1
ATOM 5109 O O . ALA A 1 664 ? -12.215 -11.055 43.114 1.00 39.25 664 ALA A O 1
ATOM 5110 N N . LYS A 1 665 ? -13.344 -12.666 42.031 1.00 38.78 665 LYS A N 1
ATOM 5111 C CA . LYS A 1 665 ? -12.882 -13.752 42.918 1.00 38.78 665 LYS A CA 1
ATOM 5112 C C . LYS A 1 665 ? -11.386 -14.045 42.777 1.00 38.78 665 LYS A C 1
ATOM 5114 O O . LYS A 1 665 ? -10.755 -14.373 43.770 1.00 38.78 665 LYS A O 1
ATOM 5119 N N . SER A 1 666 ? -10.802 -13.861 41.588 1.00 34.69 666 SER A N 1
ATOM 5120 C CA . SER A 1 666 ? -9.358 -14.051 41.363 1.00 34.69 666 SER A CA 1
ATOM 5121 C C . SER A 1 666 ? -8.460 -13.044 42.093 1.00 34.69 666 SER A C 1
ATOM 5123 O O . SER A 1 666 ? -7.261 -13.290 42.177 1.00 34.69 666 SER A O 1
ATOM 5125 N N . VAL A 1 667 ? -9.001 -11.908 42.545 1.00 32.03 667 VAL A N 1
ATOM 5126 C CA . VAL A 1 667 ? -8.250 -10.843 43.242 1.00 32.03 667 VAL A CA 1
ATOM 5127 C C . VAL A 1 667 ? -8.351 -10.986 44.768 1.00 32.03 667 VAL A C 1
ATOM 5129 O O . VAL A 1 667 ? -7.588 -10.366 45.492 1.00 32.03 667 VAL A O 1
ATOM 5132 N N . ALA A 1 668 ? -9.269 -11.818 45.268 1.00 29.44 668 ALA A N 1
ATOM 5133 C CA . ALA A 1 668 ? -9.481 -12.041 46.701 1.00 29.44 668 ALA A CA 1
ATOM 5134 C C . ALA A 1 668 ? -8.662 -13.214 47.283 1.00 29.44 668 ALA A C 1
ATOM 5136 O O . ALA A 1 668 ? -8.809 -13.532 48.459 1.00 29.44 668 ALA A O 1
ATOM 5137 N N . THR A 1 669 ? -7.852 -13.892 46.462 1.00 31.75 669 THR A N 1
ATOM 5138 C CA . THR A 1 669 ? -7.081 -15.096 46.832 1.00 31.75 669 THR A CA 1
ATOM 5139 C C . THR A 1 669 ? -5.667 -15.072 46.233 1.00 31.75 669 THR A C 1
ATOM 5141 O O . THR A 1 669 ? -5.197 -16.090 45.718 1.00 31.75 669 THR A O 1
ATOM 5144 N N . GLY A 1 670 ? -5.040 -13.895 46.192 1.00 28.36 670 GLY A N 1
ATOM 5145 C CA . GLY A 1 670 ? -3.686 -13.671 45.679 1.00 28.36 670 GLY A CA 1
ATOM 5146 C C . GLY A 1 670 ? -2.901 -12.779 46.622 1.00 28.36 670 GLY A C 1
ATOM 5147 O O . GLY A 1 670 ? -3.541 -11.860 47.175 1.00 28.36 670 GLY A O 1
#